Protein AF-A0A929K3A5-F1 (afdb_monomer)

Sequence (481 aa):
KEILLNWAEEENCKWVGNEELKEFVLESIEDEKILPTPLSIKDFAVASFDIEKEDELKEEIKEKSKETAKAFAEEIKNMTDDKILFLSFPFISDYFEVEFVRETYQELVKELKLEGALFDRVLNWFKDDKIDSSGNYIGFSHSSYSEALKYLLVEDGYTTRINREIFSKLLFKLSEKDAAAWEVAHAVAANFDTLPDDVRNKLLFKLSEKDAAAWEVAHAVAANFDTLPDDVRNLLFKLSEKDAAAWKVALAVAWNFDTLLDDVRNKLLFKLSEKGEVAWKVAHAVAANFDKHPEYVMNLLFELSEKDEAAWAVVLEVADNFDKLPDDVRNKLLFKLSEKDEAAWEVAQAVAWNFDKLPDDVRNKLLFKLAEKDEAAGKVAWVVAENFDTLPDDVRNKLLFKLSEKDAAAGTDTRAVAENFDTLPDDVRNLLDRLQKPLQQVIEDLSKSEKRGNKEDALYLISNAVESRNYFVKKLHLILW

Solvent-accessible surface area (backbone atoms only — not comparable to full-atom values): 25329 Å² total; per-residue (Å²): 104,69,72,44,51,56,40,22,61,75,54,58,21,50,30,69,80,34,68,70,50,36,49,53,55,55,58,53,50,70,44,71,72,36,36,64,41,78,63,30,34,41,53,36,23,63,73,41,20,82,44,84,49,65,72,60,48,54,51,46,48,57,52,32,24,46,48,58,16,47,52,46,23,54,55,50,71,73,48,57,71,60,55,47,50,56,57,45,46,42,64,47,37,47,80,46,38,49,67,61,48,47,54,54,49,57,54,46,34,61,76,73,63,42,81,90,68,46,63,71,63,53,51,64,69,31,50,90,66,57,25,37,61,80,76,63,29,40,30,61,56,46,72,50,56,60,59,8,48,63,60,43,22,32,52,98,90,37,72,30,67,52,28,69,70,40,48,49,48,50,46,60,56,41,47,72,39,76,94,35,22,39,46,42,28,44,40,46,47,78,37,47,92,53,45,56,68,74,55,49,53,53,48,43,58,59,32,58,75,34,68,77,9,24,41,39,38,27,36,40,42,29,72,43,37,86,82,48,58,71,77,62,49,46,45,51,62,59,37,43,71,38,75,85,20,25,52,34,33,40,50,21,47,47,76,22,50,93,63,34,57,66,72,59,48,50,54,49,44,56,63,40,48,75,37,57,95,26,21,40,48,36,33,41,42,42,46,79,43,41,90,81,48,58,69,76,58,52,47,44,51,63,60,38,45,73,35,79,80,17,25,46,42,41,40,50,34,43,48,77,31,47,90,71,44,55,67,72,58,46,52,51,49,48,58,57,39,41,72,37,72,90,22,16,38,55,38,36,49,36,46,54,78,40,48,90,76,41,56,67,74,59,46,53,52,50,49,60,53,27,38,73,38,70,72,8,15,33,50,40,27,43,44,46,44,81,36,50,89,78,41,56,68,74,56,48,53,52,48,52,58,55,28,69,78,34,80,63,8,28,52,43,40,42,49,38,49,53,78,41,43,92,81,46,56,71,73,64,52,55,46,50,73,77,34,46,66,45,42,52,51,46,36,52,54,26,55,69,42,89,51,67,67,40,35,52,51,23,53,51,54,50,50,42,52,52,54,52,49,54,51,52,57,52,52,53,58,67,73,76,109

Secondary structure (DSSP, 8-state):
-HHHHHHHHHTT-GGGGSHHHHHHHHHHTTSTTSS-SHHHHHHHHHHTTT---HHHHHHHHHHHHHHHHHHHHHHHHTS-HHHHHHHTTTTT-TT-BHHHHHHHHHHHHHHTT-TT--HHHHHHHHBTTTEE--SSB-EESSHHHHHHHHHHHEETTEE-HIIIIIIHHHHHHHTTSGGGHHHHHHHHHHTTTTS-HHHHHHHHHHHTT-GGGHHHHHHHHHHTGGGS-HHHHTHHHHHHHSHHHHHHHHHHHHHTTTTS-HHHHHHHHHHHHTSHHHHHHHHHHHHHTGGGS-HHHHTHHHHHHTSHHHHHHHHHHHHHTTTTS-HHHHHHHHHHHTTSHHHHHHHHHHHHHTGGGS-HHHHHHHHHHHTTSHHHHHHHHHHHHHTTTTS-HHHHHHHHHHHTT-TTTHHHHHHHHHHTGGGS-HHHHTHHHHHHHHHHHHHHHHHH-SSHHHHHHHHHHHHHHHHHHHHHHHHHHHH--

Foldseek 3Di:
DVLLVVLLVVLQAPLCVPPVSVVLVVVQVVPCLFLVDSVLSNVLSNVRRDPDDNVVSVVSRVVSSLVLLQVLLVVLVPDDLLLLLLLLVQLLPQPDFLVNSQVLSVVVCVVLVVPPRHSVVSCVVPDPPQWDPPDRTTHGPGVSPSVNVLVNQDDPNDGDPSQPRRNLVSLVSLLVPLVCLQSSLQSCLVCVSSHDLVSSLVSLVSSLVHLNNLLSSLLSCLQCVVVHDPVSVCSLVVQCVDPSNVLSNLVSCLVSVVVHDQVSSLVSLVSSCVPLVNVLSSLLSCLVCVVVHDPVSNCSLVVQCVDLSRVQSSLVSCLVSVVVDDLVSSLVSLVSSCVDLSNLQSSLVSCLSCVVVHDLVSSLVSLVSSLQHLSNLQSSLQSCQVCVVVHDLVSSLVSLVSSLVHPSNLQSSLLSCLVCVVVHDPVSNCSCVSSVVVLVVQLVVLCPDPDPVSVVSSVSSVVSVVVSVVVVVVVVVVVVD

Mean predicted aligned error: 9.42 Å

Nearest PDB structures (foldseek):
  5lqw-assembly1_R  TM=5.552E-01  e=2.238E+00  Saccharomyces cerevisiae
  8qdv-assembly2_G  TM=1.878E-01  e=3.270E-01  Homo sapiens
  5yo1-assembly1_A  TM=2.519E-01  e=3.768E+00  Escherichia coli K-12
  5a7d-assembly2_Q  TM=1.953E-01  e=3.620E+00  Drosophila melanogaster

Radius of gyration: 33.16 Å; Cα contacts (8 Å, |Δi|>4): 603; chains: 1; bounding box: 86×58×80 Å

pLDDT: mean 88.46, std 13.37, range [29.14, 98.75]

Structure (mmCIF, N/CA/C/O backbone):
data_AF-A0A929K3A5-F1
#
_entry.id   AF-A0A929K3A5-F1
#
loop_
_atom_site.group_PDB
_atom_site.id
_atom_site.type_symbol
_atom_site.label_atom_id
_atom_site.label_alt_id
_atom_site.label_comp_id
_atom_site.label_asym_id
_atom_site.label_entity_id
_atom_site.label_seq_id
_atom_site.pdbx_PDB_ins_code
_atom_site.Cartn_x
_atom_site.Cartn_y
_atom_site.Cartn_z
_atom_site.occupancy
_atom_site.B_iso_or_equiv
_atom_site.auth_seq_id
_atom_site.auth_comp_id
_atom_site.auth_asym_id
_atom_site.auth_atom_id
_atom_site.pdbx_PDB_model_num
ATOM 1 N N . LYS A 1 1 ? 4.902 -20.286 27.503 1.00 92.38 1 LYS A N 1
ATOM 2 C CA . LYS A 1 1 ? 5.054 -21.763 27.413 1.00 92.38 1 LYS A CA 1
ATOM 3 C C . LYS A 1 1 ? 4.979 -22.459 28.773 1.00 92.38 1 LYS A C 1
ATOM 5 O O . LYS A 1 1 ? 4.053 -23.227 28.966 1.00 92.38 1 LYS A O 1
ATOM 10 N N . GLU A 1 2 ? 5.868 -22.173 29.730 1.00 93.94 2 GLU A N 1
ATOM 11 C CA . GLU A 1 2 ? 5.869 -22.856 31.044 1.00 93.94 2 GLU A CA 1
ATOM 12 C C . GLU A 1 2 ? 4.547 -22.705 31.818 1.00 93.94 2 GLU A C 1
ATOM 14 O O . GLU A 1 2 ? 3.976 -23.695 32.257 1.00 93.94 2 GLU A O 1
ATOM 19 N N . ILE A 1 3 ? 3.999 -21.485 31.890 1.00 94.44 3 ILE A N 1
ATOM 20 C CA . ILE A 1 3 ? 2.696 -21.222 32.531 1.00 94.44 3 ILE A CA 1
ATOM 21 C C . ILE A 1 3 ? 1.575 -22.071 31.909 1.00 94.44 3 ILE A C 1
ATOM 23 O O . ILE A 1 3 ? 0.746 -22.606 32.636 1.00 94.44 3 ILE A O 1
ATOM 27 N N . LEU A 1 4 ? 1.561 -22.208 30.578 1.00 96.12 4 LEU A N 1
ATOM 28 C CA . LEU A 1 4 ? 0.560 -23.004 29.868 1.00 96.12 4 LEU A CA 1
ATOM 29 C C . LEU A 1 4 ? 0.673 -24.484 30.223 1.00 96.12 4 LEU A C 1
ATOM 31 O O . LEU A 1 4 ? -0.338 -25.099 30.538 1.00 96.12 4 LEU A O 1
ATOM 35 N N . LEU A 1 5 ? 1.883 -25.045 30.180 1.00 96.94 5 LEU A N 1
ATOM 36 C CA . LEU A 1 5 ? 2.090 -26.460 30.490 1.00 96.94 5 LEU A CA 1
ATOM 37 C C . LEU A 1 5 ? 1.697 -26.777 31.932 1.00 96.94 5 LEU A C 1
ATOM 39 O O . LEU A 1 5 ? 1.010 -27.765 32.152 1.00 96.94 5 LEU A O 1
ATOM 43 N N . ASN A 1 6 ? 2.036 -25.902 32.884 1.00 96.94 6 ASN A N 1
ATOM 44 C CA . ASN A 1 6 ? 1.647 -26.082 34.282 1.00 96.94 6 ASN A CA 1
ATOM 45 C C . ASN A 1 6 ? 0.119 -26.160 34.445 1.00 96.94 6 ASN A C 1
ATOM 47 O O . ASN A 1 6 ? -0.376 -27.077 35.094 1.00 96.94 6 ASN A O 1
ATOM 51 N N . TRP A 1 7 ? -0.631 -25.242 33.823 1.00 97.81 7 TRP A N 1
ATOM 52 C CA . TRP A 1 7 ? -2.097 -25.286 33.859 1.00 97.81 7 TRP A CA 1
ATOM 53 C C . TRP A 1 7 ? -2.666 -26.492 33.111 1.00 97.81 7 TRP A C 1
ATOM 55 O O . TRP A 1 7 ? -3.589 -27.134 33.596 1.00 97.81 7 TRP A O 1
ATOM 65 N N . ALA A 1 8 ? -2.115 -26.828 31.947 1.00 97.00 8 ALA A N 1
ATOM 66 C CA . ALA A 1 8 ? -2.599 -27.945 31.147 1.00 97.00 8 ALA A CA 1
ATOM 67 C C . ALA A 1 8 ? -2.380 -29.300 31.847 1.00 97.00 8 ALA A C 1
ATOM 69 O O . ALA A 1 8 ? -3.233 -30.183 31.764 1.00 97.00 8 ALA A O 1
ATOM 70 N N . GLU A 1 9 ? -1.269 -29.456 32.571 1.00 96.62 9 GLU A N 1
ATOM 71 C CA . GLU A 1 9 ? -1.002 -30.620 33.421 1.00 96.62 9 GLU A CA 1
ATOM 72 C C . GLU A 1 9 ? -1.933 -30.663 34.641 1.00 96.62 9 GLU A C 1
ATOM 74 O O . GLU A 1 9 ? -2.477 -31.724 34.949 1.00 96.62 9 GLU A O 1
ATOM 79 N N . GLU A 1 10 ? -2.169 -29.525 35.306 1.00 97.19 10 GLU A N 1
ATOM 80 C CA . GLU A 1 10 ? -3.095 -29.422 36.445 1.00 97.19 10 GLU A CA 1
ATOM 81 C C . GLU A 1 10 ? -4.535 -29.799 36.050 1.00 97.19 10 GLU A C 1
ATOM 83 O O . GLU A 1 10 ? -5.189 -30.581 36.745 1.00 97.19 10 GLU A O 1
ATOM 88 N N . GLU A 1 11 ? -4.995 -29.323 34.891 1.00 97.31 11 GLU A N 1
ATOM 89 C CA . GLU A 1 11 ? -6.334 -29.591 34.348 1.00 97.31 11 GLU A CA 1
ATOM 90 C C . GLU A 1 11 ? -6.437 -30.943 33.609 1.00 97.31 11 GLU A C 1
ATOM 92 O O . GLU A 1 11 ? -7.509 -31.320 33.142 1.00 97.31 11 GLU A O 1
ATOM 97 N N . ASN A 1 12 ? -5.348 -31.721 33.533 1.00 97.06 12 ASN A N 1
ATOM 98 C CA . ASN A 1 12 ? -5.272 -33.006 32.820 1.00 97.06 12 ASN A CA 1
ATOM 99 C C . ASN A 1 12 ? -5.711 -32.918 31.346 1.00 97.06 12 ASN A C 1
ATOM 101 O O . ASN A 1 12 ? -6.430 -33.786 30.841 1.00 97.06 12 ASN A O 1
ATOM 105 N N . CYS A 1 13 ? -5.256 -31.876 30.654 1.00 97.81 13 CYS A N 1
ATOM 106 C CA . CYS A 1 13 ? -5.544 -31.649 29.246 1.00 97.81 13 CYS A CA 1
ATOM 107 C C . CYS A 1 13 ? -5.082 -32.822 28.375 1.00 97.81 13 CYS A C 1
ATOM 109 O O . CYS A 1 13 ? -3.892 -33.140 28.308 1.00 97.81 13 CYS A O 1
ATOM 111 N N . LYS A 1 14 ? -6.011 -33.445 27.647 1.00 97.31 14 LYS A N 1
ATOM 112 C CA . LYS A 1 14 ? -5.714 -34.628 26.825 1.00 97.31 14 LYS A CA 1
ATOM 113 C C . LYS A 1 14 ? -4.708 -34.363 25.711 1.00 97.31 14 LYS A C 1
ATOM 115 O O . LYS A 1 14 ? -3.882 -35.229 25.418 1.00 97.31 14 LYS A O 1
ATOM 120 N N . TRP A 1 15 ? -4.744 -33.171 25.120 1.00 97.56 15 TRP A N 1
ATOM 121 C CA . TRP A 1 15 ? -3.823 -32.771 24.060 1.00 97.56 15 TRP A CA 1
ATOM 122 C C . TRP A 1 15 ? -2.359 -32.723 24.521 1.00 97.56 15 TRP A C 1
ATOM 124 O O . TRP A 1 15 ? -1.472 -32.889 23.694 1.00 97.56 15 TRP A O 1
ATOM 134 N N . VAL A 1 16 ? -2.078 -32.602 25.827 1.00 96.81 16 VAL A N 1
ATOM 135 C CA . VAL A 1 16 ? -0.704 -32.643 26.370 1.00 96.81 16 VAL A CA 1
ATOM 136 C C . VAL A 1 16 ? -0.049 -34.011 26.157 1.00 96.81 16 VAL A C 1
ATOM 138 O O . VAL A 1 16 ? 1.170 -34.094 26.014 1.00 96.81 16 VAL A O 1
ATOM 141 N N . GLY A 1 17 ? -0.842 -35.088 26.125 1.00 94.94 17 GLY A N 1
ATOM 142 C CA . GLY A 1 17 ? -0.359 -36.448 25.874 1.00 94.94 17 GLY A CA 1
ATOM 143 C C . GLY A 1 17 ? -0.124 -36.771 24.394 1.00 94.94 17 GLY A C 1
ATOM 144 O O . GLY A 1 17 ? 0.397 -37.842 24.087 1.00 94.94 17 GLY A O 1
ATOM 145 N N . ASN A 1 18 ? -0.514 -35.873 23.485 1.00 97.50 18 ASN A N 1
ATOM 146 C CA . ASN A 1 18 ? -0.291 -35.992 22.051 1.00 97.50 18 ASN A CA 1
ATOM 147 C C . ASN A 1 18 ? 0.789 -34.984 21.631 1.00 97.50 18 ASN A C 1
ATOM 149 O O . ASN A 1 18 ? 0.550 -33.781 21.662 1.00 97.50 18 ASN A O 1
ATOM 153 N N . GLU A 1 19 ? 1.966 -35.475 21.236 1.00 97.00 19 GLU A N 1
ATOM 154 C CA . GLU A 1 19 ? 3.109 -34.616 20.891 1.00 97.00 19 GLU A CA 1
ATOM 155 C C . GLU A 1 19 ? 2.789 -33.618 19.766 1.00 97.00 19 GLU A C 1
ATOM 157 O O . GLU A 1 19 ? 3.159 -32.455 19.884 1.00 97.00 19 GLU A O 1
ATOM 162 N N . GLU A 1 20 ? 2.031 -34.020 18.737 1.00 97.56 20 GLU A N 1
ATOM 163 C CA . GLU A 1 20 ? 1.679 -33.134 17.614 1.00 97.56 20 GLU A CA 1
ATOM 164 C C . GLU A 1 20 ? 0.777 -31.977 18.072 1.00 97.56 20 GLU A C 1
ATOM 166 O O . GLU A 1 20 ? 1.039 -30.814 17.772 1.00 97.56 20 GLU A O 1
ATOM 171 N N . LEU A 1 21 ? -0.262 -32.273 18.861 1.00 97.69 21 LEU A N 1
ATOM 172 C CA . LEU A 1 21 ? -1.174 -31.240 19.368 1.00 97.69 21 LEU A CA 1
ATOM 173 C C . LEU A 1 21 ? -0.486 -30.330 20.387 1.00 97.69 21 LEU A C 1
ATOM 175 O O . LEU A 1 21 ? -0.721 -29.124 20.411 1.00 97.69 21 LEU A O 1
ATOM 179 N N . LYS A 1 22 ? 0.374 -30.897 21.233 1.00 97.56 22 LYS A N 1
ATOM 180 C CA . LYS A 1 22 ? 1.156 -30.135 22.201 1.00 97.56 22 LYS A CA 1
ATOM 181 C C . LYS A 1 22 ? 2.110 -29.165 21.509 1.00 97.56 22 LYS A C 1
ATOM 183 O O . LYS A 1 22 ? 2.186 -28.010 21.927 1.00 97.56 22 LYS A O 1
ATOM 188 N N . GLU A 1 23 ? 2.823 -29.615 20.479 1.00 97.62 23 GLU A N 1
ATOM 189 C CA . GLU A 1 23 ? 3.708 -28.763 19.682 1.00 97.62 23 GLU A CA 1
ATOM 190 C C . GLU A 1 23 ? 2.910 -27.645 19.003 1.00 97.62 23 GLU A C 1
ATOM 192 O O . GLU A 1 23 ? 3.230 -26.475 19.212 1.00 97.62 23 GLU A O 1
ATOM 197 N N . PHE A 1 24 ? 1.786 -27.976 18.357 1.00 97.31 24 PHE A N 1
ATOM 198 C CA . PHE A 1 24 ? 0.873 -27.003 17.749 1.00 97.31 24 PHE A CA 1
ATOM 199 C C . PHE A 1 24 ? 0.442 -25.883 18.717 1.00 97.31 24 PHE A C 1
ATOM 201 O O . PHE A 1 24 ? 0.526 -24.695 18.388 1.00 97.31 24 PHE A O 1
ATOM 208 N N . VAL A 1 25 ? -0.004 -26.229 19.932 1.00 96.50 25 VAL A N 1
ATOM 209 C CA . VAL A 1 25 ? -0.421 -25.225 20.929 1.00 96.50 25 VAL A CA 1
ATOM 210 C C . VAL A 1 25 ? 0.779 -24.386 21.387 1.00 96.50 25 VAL A C 1
ATOM 212 O O . VAL A 1 25 ? 0.659 -23.169 21.539 1.00 96.50 25 VAL A O 1
ATOM 215 N N . LEU A 1 26 ? 1.942 -25.008 21.612 1.00 96.62 26 LEU A N 1
ATOM 216 C CA . LEU A 1 26 ? 3.143 -24.307 22.073 1.00 96.62 26 LEU A CA 1
ATOM 217 C C . LEU A 1 26 ? 3.713 -23.348 21.025 1.00 96.62 26 LEU A C 1
ATOM 219 O O . LEU A 1 26 ? 4.217 -22.295 21.414 1.00 96.62 26 LEU A O 1
ATOM 223 N N . GLU A 1 27 ? 3.652 -23.703 19.745 1.00 96.19 27 GLU A N 1
ATOM 224 C CA . GLU A 1 27 ? 4.004 -22.819 18.630 1.00 96.19 27 GLU A CA 1
ATOM 225 C C . GLU A 1 27 ? 3.002 -21.669 18.505 1.00 96.19 27 GLU A C 1
ATOM 227 O O . GLU A 1 27 ? 3.398 -20.516 18.357 1.00 96.19 27 GLU A O 1
ATOM 232 N N . SER A 1 28 ? 1.705 -21.953 18.661 1.00 92.88 28 SER A N 1
ATOM 233 C CA . SER A 1 28 ? 0.653 -20.933 18.562 1.00 92.88 28 SER A CA 1
ATOM 234 C C . SER A 1 28 ? 0.839 -19.787 19.563 1.00 92.88 28 SER A C 1
ATOM 236 O O . SER A 1 28 ? 0.584 -18.636 19.225 1.00 92.88 28 SER A O 1
ATOM 238 N N . ILE A 1 29 ? 1.308 -20.079 20.782 1.00 92.38 29 ILE A N 1
ATOM 239 C CA . ILE A 1 29 ? 1.534 -19.070 21.834 1.00 92.38 29 ILE A CA 1
ATOM 240 C C . ILE A 1 29 ? 2.899 -18.366 21.747 1.00 92.38 29 ILE A C 1
ATOM 242 O O . ILE A 1 29 ? 3.283 -17.665 22.684 1.00 92.38 29 ILE A O 1
ATOM 246 N N . GLU A 1 30 ? 3.684 -18.598 20.689 1.00 91.25 30 GLU A N 1
ATOM 247 C CA . GLU A 1 30 ? 4.859 -17.761 20.402 1.00 91.25 30 GLU A CA 1
ATOM 248 C C . GLU A 1 30 ? 4.454 -16.368 19.912 1.00 91.25 30 GLU A C 1
ATOM 250 O O . GLU A 1 30 ? 5.189 -15.407 20.133 1.00 91.25 30 GLU A O 1
ATOM 255 N N . ASP A 1 31 ? 3.278 -16.249 19.292 1.00 88.69 31 ASP A N 1
ATOM 256 C CA . ASP A 1 31 ? 2.652 -14.960 19.020 1.00 88.69 31 ASP A CA 1
ATOM 257 C C . ASP A 1 31 ? 2.070 -14.393 20.323 1.00 88.69 31 ASP A C 1
ATOM 259 O O . ASP A 1 31 ? 1.153 -14.963 20.913 1.00 88.69 31 ASP A O 1
ATOM 263 N N . GLU A 1 32 ? 2.574 -13.237 20.760 1.00 85.06 32 GLU A N 1
ATOM 264 C CA . GLU A 1 32 ? 2.143 -12.555 21.989 1.00 85.06 32 GLU A CA 1
ATOM 265 C C . GLU A 1 32 ? 0.658 -12.145 21.983 1.00 85.06 32 GLU A C 1
ATOM 267 O O . GLU A 1 32 ? 0.099 -11.811 23.029 1.00 85.06 32 GLU A O 1
ATOM 272 N N . LYS A 1 33 ? -0.009 -12.169 20.822 1.00 86.06 33 LYS A N 1
ATOM 273 C CA . LYS A 1 33 ? -1.458 -11.934 20.707 1.00 86.06 33 LYS A CA 1
ATOM 274 C C . LYS A 1 33 ? -2.293 -13.164 21.051 1.00 86.06 33 LYS A C 1
ATOM 276 O O . LYS A 1 33 ? -3.501 -13.045 21.267 1.00 86.06 33 LYS A O 1
ATOM 281 N N . ILE A 1 34 ? -1.677 -14.342 21.081 1.00 89.06 34 ILE A N 1
ATOM 282 C CA . ILE A 1 34 ? -2.345 -15.610 21.341 1.00 89.06 34 ILE A CA 1
ATOM 283 C C . ILE A 1 34 ? -2.227 -15.952 22.825 1.00 89.06 34 ILE A C 1
ATOM 285 O O . ILE A 1 34 ? -1.136 -16.103 23.364 1.00 89.06 34 ILE A O 1
ATOM 289 N N . LEU A 1 35 ? -3.382 -16.087 23.483 1.00 89.50 35 LEU A N 1
ATOM 290 C CA . LEU A 1 35 ? -3.507 -16.267 24.933 1.00 89.50 35 LEU A CA 1
ATOM 291 C C . LEU A 1 35 ? -2.641 -15.244 25.699 1.00 89.50 35 LEU A C 1
ATOM 293 O O . LEU A 1 35 ? -1.761 -15.623 26.476 1.00 89.50 35 LEU A O 1
ATOM 297 N N . PRO A 1 36 ? -2.889 -13.938 25.485 1.00 88.75 36 PRO A N 1
ATOM 298 C CA . PRO A 1 36 ? -1.948 -12.871 25.830 1.00 88.75 36 PRO A CA 1
ATOM 299 C C . PRO A 1 36 ? -1.697 -12.716 27.336 1.00 88.75 36 PRO A C 1
ATOM 301 O O . PRO A 1 36 ? -0.745 -12.062 27.752 1.00 88.75 36 PRO A O 1
ATOM 304 N N . THR A 1 37 ? -2.555 -13.288 28.183 1.00 89.38 37 THR A N 1
ATOM 305 C CA . THR A 1 37 ? -2.453 -13.168 29.639 1.00 89.38 37 THR A CA 1
ATOM 306 C C . THR A 1 37 ? -2.389 -14.531 30.324 1.00 89.38 37 THR A C 1
ATOM 308 O O . THR A 1 37 ? -3.010 -15.490 29.854 1.00 89.38 37 THR A O 1
ATOM 311 N N . PRO A 1 38 ? -1.745 -14.626 31.505 1.00 90.00 38 PRO A N 1
ATOM 312 C CA . PRO A 1 38 ? -1.788 -15.835 32.328 1.00 90.00 38 PRO A CA 1
ATOM 313 C C . PRO A 1 38 ? -3.210 -16.325 32.625 1.00 90.00 38 PRO A C 1
ATOM 315 O O . PRO A 1 38 ? -3.423 -17.528 32.752 1.00 90.00 38 PRO A O 1
ATOM 318 N N . LEU A 1 39 ? -4.180 -15.407 32.714 1.00 89.69 39 LEU A N 1
ATOM 319 C CA . LEU A 1 39 ? -5.586 -15.755 32.892 1.00 89.69 39 LEU A CA 1
ATOM 320 C C . LEU A 1 39 ? -6.163 -16.406 31.631 1.00 89.69 39 LEU A C 1
ATOM 322 O O . LEU A 1 39 ? -6.697 -17.500 31.730 1.00 89.69 39 LEU A O 1
ATOM 326 N N . SER A 1 40 ? -5.965 -15.817 30.446 1.00 92.62 40 SER A N 1
ATOM 327 C CA . SER A 1 40 ? -6.417 -16.444 29.193 1.00 92.62 40 SER A CA 1
ATOM 328 C C . SER A 1 40 ? -5.760 -17.803 28.931 1.00 92.62 40 SER A C 1
ATOM 330 O O . SER A 1 40 ? -6.410 -18.705 28.416 1.00 92.62 40 SER A O 1
ATOM 332 N N . ILE A 1 41 ? -4.498 -17.982 29.342 1.00 94.25 41 ILE A N 1
ATOM 333 C CA . ILE A 1 41 ? -3.796 -19.273 29.292 1.00 94.25 41 ILE A CA 1
ATOM 334 C C . ILE A 1 41 ? -4.483 -20.302 30.194 1.00 94.25 41 ILE A C 1
ATOM 336 O O . ILE A 1 41 ? -4.699 -21.440 29.781 1.00 94.25 41 ILE A O 1
ATOM 340 N N . LYS A 1 42 ? -4.831 -19.903 31.421 1.00 95.31 42 LYS A N 1
ATOM 341 C CA . LYS A 1 42 ? -5.569 -20.756 32.350 1.00 95.31 42 LYS A CA 1
ATOM 342 C C . LYS A 1 42 ? -6.946 -21.117 31.795 1.00 95.31 42 LYS A C 1
ATOM 344 O O . LYS A 1 42 ? -7.303 -22.289 31.780 1.00 95.31 42 LYS A O 1
ATOM 349 N N . ASP A 1 43 ? -7.704 -20.125 31.338 1.00 95.38 43 ASP A N 1
ATOM 350 C CA . ASP A 1 43 ? -9.063 -20.327 30.834 1.00 95.38 43 ASP A CA 1
ATOM 351 C C . ASP A 1 43 ? -9.066 -21.223 29.590 1.00 95.38 43 ASP A C 1
ATOM 353 O O . ASP A 1 43 ? -9.950 -22.064 29.441 1.00 95.38 43 ASP A O 1
ATOM 357 N N . PHE A 1 44 ? -8.036 -21.117 28.746 1.00 97.38 44 PHE A N 1
ATOM 358 C CA . PHE A 1 44 ? -7.794 -22.056 27.656 1.00 97.38 44 PHE A CA 1
ATOM 359 C C . PHE A 1 44 ? -7.505 -23.476 28.145 1.00 97.38 44 PHE A C 1
ATOM 361 O O . PHE A 1 44 ? -8.110 -24.413 27.631 1.00 97.38 44 PHE A O 1
ATOM 368 N N . ALA A 1 45 ? -6.626 -23.669 29.131 1.00 97.19 45 ALA A N 1
ATOM 369 C CA . ALA A 1 45 ? -6.357 -25.005 29.673 1.00 97.19 45 ALA A CA 1
ATOM 370 C C . ALA A 1 45 ? -7.637 -25.650 30.237 1.00 97.19 45 ALA A C 1
ATOM 372 O O . ALA A 1 45 ? -7.944 -26.797 29.928 1.00 97.19 45 ALA A O 1
ATOM 373 N N . VAL A 1 46 ? -8.443 -24.881 30.974 1.00 97.00 46 VAL A N 1
ATOM 374 C CA . VAL A 1 46 ? -9.732 -25.348 31.506 1.00 97.00 46 VAL A CA 1
ATOM 375 C C . VAL A 1 46 ? -10.710 -25.699 30.382 1.00 97.00 46 VAL A C 1
ATOM 377 O O . VAL A 1 46 ? -11.371 -26.731 30.446 1.00 97.00 46 VAL A O 1
ATOM 380 N N . ALA A 1 47 ? -10.822 -24.858 29.351 1.00 96.94 47 ALA A N 1
ATOM 381 C CA . ALA A 1 47 ? -11.779 -25.068 28.267 1.00 96.94 47 ALA A CA 1
ATOM 382 C C . ALA A 1 47 ? -11.357 -26.167 27.278 1.00 96.94 47 ALA A C 1
ATOM 384 O O . ALA A 1 47 ? -12.210 -26.794 26.660 1.00 96.94 47 ALA A O 1
ATOM 385 N N . SER A 1 48 ? -10.055 -26.436 27.163 1.00 97.62 48 SER A N 1
ATOM 386 C CA . SER A 1 48 ? -9.497 -27.417 26.226 1.00 97.62 48 SER A CA 1
ATOM 387 C C . SER A 1 48 ? -9.210 -28.789 26.839 1.00 97.62 48 SER A C 1
ATOM 389 O O . SER A 1 48 ? -8.605 -29.636 26.176 1.00 97.62 48 SER A O 1
ATOM 391 N N . PHE A 1 49 ? -9.628 -29.033 28.087 1.00 97.56 49 PHE A N 1
ATOM 392 C CA . PHE A 1 49 ? -9.193 -30.202 28.856 1.00 97.56 49 PHE A CA 1
ATOM 393 C C . PHE A 1 49 ? -9.496 -31.546 28.169 1.00 97.56 49 PHE A C 1
ATOM 395 O O . PHE A 1 49 ? -8.701 -32.481 28.267 1.00 97.56 49 PHE A O 1
ATOM 402 N N . ASP A 1 50 ? -10.613 -31.658 27.447 1.00 97.62 50 ASP A N 1
ATOM 403 C CA . ASP A 1 50 ? -11.054 -32.884 26.780 1.00 97.62 50 ASP A CA 1
ATOM 404 C C . ASP A 1 50 ? -10.872 -32.889 25.255 1.00 97.62 50 ASP A C 1
ATOM 406 O O . ASP A 1 50 ? -11.191 -33.909 24.629 1.00 97.62 50 ASP A O 1
ATOM 410 N N . ILE A 1 51 ? -10.317 -31.813 24.685 1.00 98.06 51 ILE A N 1
ATOM 411 C CA . ILE A 1 51 ? -10.112 -31.646 23.243 1.00 98.06 51 ILE A CA 1
ATOM 412 C C . ILE A 1 51 ? -8.960 -32.537 22.754 1.00 98.06 51 ILE A C 1
ATOM 414 O O . ILE A 1 51 ? -7.859 -32.541 23.305 1.00 98.06 51 ILE A O 1
ATOM 418 N N . GLU A 1 52 ? -9.211 -33.275 21.669 1.00 97.38 52 GLU A N 1
ATOM 419 C CA . GLU A 1 52 ? -8.256 -34.205 21.037 1.00 97.38 52 GLU A CA 1
ATOM 420 C C . GLU A 1 52 ? -8.025 -33.907 19.544 1.00 97.38 52 GLU A C 1
ATOM 422 O O . GLU A 1 52 ? -7.382 -34.692 18.847 1.00 97.38 52 GLU A O 1
ATOM 427 N N . LYS A 1 53 ? -8.565 -32.798 19.022 1.00 97.81 53 LYS A N 1
ATOM 428 C CA . LYS A 1 53 ? -8.438 -32.418 17.609 1.00 97.81 53 LYS A CA 1
ATOM 429 C C . LYS A 1 53 ? -7.841 -31.030 17.457 1.00 97.81 53 LYS A C 1
ATOM 431 O O . LYS A 1 53 ? -8.230 -30.105 18.163 1.00 97.81 53 LYS A O 1
ATOM 436 N N . GLU A 1 54 ? -6.961 -30.885 16.473 1.00 97.44 54 GLU A N 1
ATOM 437 C CA . GLU A 1 54 ? -6.274 -29.626 16.174 1.00 97.44 54 GLU A CA 1
ATOM 438 C C . GLU A 1 54 ? -7.249 -28.492 15.828 1.00 97.44 54 GLU A C 1
ATOM 440 O O . GLU A 1 54 ? -7.153 -27.416 16.406 1.00 97.44 54 GLU A O 1
ATOM 445 N N . ASP A 1 55 ? -8.238 -28.737 14.959 1.00 97.00 55 ASP A N 1
ATOM 446 C CA . ASP A 1 55 ? -9.218 -27.712 14.561 1.00 97.00 55 ASP A CA 1
ATOM 447 C C . ASP A 1 55 ? -10.033 -27.173 15.751 1.00 97.00 55 ASP A C 1
ATOM 449 O O . ASP A 1 55 ? -10.338 -25.982 15.814 1.00 97.00 55 ASP A O 1
ATOM 453 N N . GLU A 1 56 ? -10.363 -28.040 16.712 1.00 97.56 56 GLU A N 1
ATOM 454 C CA . GLU A 1 56 ? -11.087 -27.659 17.930 1.00 97.56 56 GLU A CA 1
ATOM 455 C C . GLU A 1 56 ? -10.177 -26.839 18.863 1.00 97.56 56 GLU A C 1
ATOM 457 O O . GLU A 1 56 ? -10.594 -25.787 19.346 1.00 97.56 56 GLU A O 1
ATOM 462 N N . LEU A 1 57 ? -8.906 -27.237 19.035 1.00 97.19 57 LEU A N 1
ATOM 463 C CA . LEU A 1 57 ? -7.919 -26.443 19.782 1.00 97.19 57 LEU A CA 1
ATOM 464 C C . LEU A 1 57 ? -7.695 -25.076 19.144 1.00 97.19 57 LEU A C 1
ATOM 466 O O . LEU A 1 57 ? -7.606 -24.076 19.847 1.00 97.19 57 LEU A O 1
ATOM 470 N N . LYS A 1 58 ? -7.609 -25.019 17.816 1.00 96.62 58 LYS A N 1
ATOM 471 C CA . LYS A 1 58 ? -7.388 -23.781 17.072 1.00 96.62 58 LYS A CA 1
ATOM 472 C C . LYS A 1 58 ? -8.508 -22.771 17.300 1.00 96.62 58 LYS A C 1
ATOM 474 O O . LYS A 1 58 ? -8.230 -21.587 17.504 1.00 96.62 58 LYS A O 1
ATOM 479 N N . GLU A 1 59 ? -9.763 -23.216 17.266 1.00 96.19 59 GLU A N 1
ATOM 480 C CA . GLU A 1 59 ? -10.895 -22.337 17.567 1.00 96.19 59 GLU A CA 1
ATOM 481 C C . GLU A 1 59 ? -10.925 -21.937 19.048 1.00 96.19 59 GLU A C 1
ATOM 483 O O . GLU A 1 59 ? -11.121 -20.755 19.332 1.00 96.19 59 GLU A O 1
ATOM 488 N N . GLU A 1 60 ? -10.613 -22.848 19.975 1.00 96.75 60 GLU A N 1
ATOM 489 C CA . GLU A 1 60 ? -10.568 -22.540 21.412 1.00 96.75 60 GLU A CA 1
ATOM 490 C C . GLU A 1 60 ? -9.458 -21.527 21.751 1.00 96.75 60 GLU A C 1
ATOM 492 O O . GLU A 1 60 ? -9.700 -20.523 22.422 1.00 96.75 60 GLU A O 1
ATOM 497 N N . ILE A 1 61 ? -8.250 -21.709 21.202 1.00 95.31 61 ILE A N 1
ATOM 498 C CA . ILE A 1 61 ? -7.138 -20.750 21.306 1.00 95.31 61 ILE A CA 1
ATOM 499 C C . ILE A 1 61 ? -7.605 -19.369 20.843 1.00 95.31 61 ILE A C 1
ATOM 501 O O . ILE A 1 61 ? -7.403 -18.363 21.527 1.00 95.31 61 ILE A O 1
ATOM 505 N N . LYS A 1 62 ? -8.247 -19.302 19.676 1.00 92.94 62 LYS A N 1
ATOM 506 C CA . LYS A 1 62 ? -8.727 -18.052 19.080 1.00 92.94 62 LYS A CA 1
ATOM 507 C C . LYS A 1 62 ? -9.848 -17.411 19.896 1.00 92.94 62 LYS A C 1
ATOM 509 O O . LYS A 1 62 ? -9.920 -16.181 19.948 1.00 92.94 62 LYS A O 1
ATOM 514 N N . GLU A 1 63 ? -10.730 -18.198 20.504 1.00 93.81 63 GLU A N 1
ATOM 515 C CA . GLU A 1 63 ? -11.785 -17.706 21.389 1.00 93.81 63 GLU A CA 1
ATOM 516 C C . GLU A 1 63 ? -11.192 -17.107 22.666 1.00 93.81 63 GLU A C 1
ATOM 518 O O . GLU A 1 63 ? -11.430 -15.931 22.959 1.00 93.81 63 GLU A O 1
ATOM 523 N N . LYS A 1 64 ? -10.332 -17.854 23.361 1.00 94.00 64 LYS A N 1
ATOM 524 C CA . LYS A 1 64 ? -9.723 -17.431 24.631 1.00 94.00 64 LYS A CA 1
ATOM 525 C C . LYS A 1 64 ? -8.719 -16.299 24.479 1.00 94.00 64 LYS A C 1
ATOM 527 O O . LYS A 1 64 ? -8.641 -15.422 25.339 1.00 94.00 64 LYS A O 1
ATOM 532 N N . SER A 1 65 ? -8.052 -16.204 23.330 1.00 90.75 65 SER A N 1
ATOM 533 C CA . SER A 1 65 ? -7.209 -15.043 23.003 1.00 90.75 65 SER A CA 1
ATOM 534 C C . SER A 1 65 ? -8.024 -13.745 22.930 1.00 90.75 65 SER A C 1
ATOM 536 O O . SER A 1 65 ? -7.558 -12.682 23.335 1.00 90.75 65 SER A O 1
ATOM 538 N N . LYS A 1 66 ? -9.284 -13.819 22.478 1.00 90.25 66 LYS A N 1
ATOM 539 C CA . LYS A 1 66 ? -10.175 -12.654 22.352 1.00 90.25 66 LYS A CA 1
ATOM 540 C C . LYS A 1 66 ? -10.806 -12.214 23.671 1.00 90.25 66 LYS A C 1
ATOM 542 O O . LYS A 1 66 ? -11.219 -11.056 23.758 1.00 90.25 66 LYS A O 1
ATOM 547 N N . GLU A 1 67 ? -10.934 -13.103 24.656 1.00 90.50 67 GLU A N 1
ATOM 548 C CA . GLU A 1 67 ? -11.599 -12.807 25.933 1.00 90.50 67 GLU A CA 1
ATOM 549 C C . GLU A 1 67 ? -10.884 -11.706 26.720 1.00 90.50 67 GLU A C 1
ATOM 551 O O . GLU A 1 67 ? -11.555 -10.837 27.270 1.00 90.50 67 GLU A O 1
ATOM 556 N N . THR A 1 68 ? -9.547 -11.654 26.676 1.00 89.38 68 THR A N 1
ATOM 557 C CA . THR A 1 68 ? -8.771 -10.569 27.308 1.00 89.38 68 THR A CA 1
ATOM 558 C C . THR A 1 68 ? -9.180 -9.199 26.760 1.00 89.38 68 THR A C 1
ATOM 560 O O . THR A 1 68 ? -9.528 -8.296 27.520 1.00 89.38 68 THR A O 1
ATOM 563 N N . ALA A 1 69 ? -9.206 -9.040 25.434 1.00 92.25 69 ALA A N 1
ATOM 564 C CA . ALA A 1 69 ? -9.595 -7.781 24.803 1.00 92.25 69 ALA A CA 1
ATOM 565 C C . ALA A 1 69 ? -11.069 -7.418 25.077 1.00 92.25 69 ALA A C 1
ATOM 567 O O . ALA A 1 69 ? -11.392 -6.239 25.231 1.00 92.25 69 ALA A O 1
ATOM 568 N N . LYS A 1 70 ? -11.968 -8.410 25.194 1.00 93.19 70 LYS A N 1
ATOM 569 C CA . LYS A 1 70 ? -13.358 -8.180 25.636 1.00 93.19 70 LYS A CA 1
ATOM 570 C C . LYS A 1 70 ? -13.412 -7.693 27.085 1.00 93.19 70 LYS A C 1
ATOM 572 O O . LYS A 1 70 ? -14.108 -6.724 27.364 1.00 93.19 70 LYS A O 1
ATOM 577 N N . ALA A 1 71 ? -12.666 -8.322 27.993 1.00 92.50 71 ALA A N 1
ATOM 578 C CA . ALA A 1 71 ? -12.618 -7.931 29.399 1.00 92.50 71 ALA A CA 1
ATOM 579 C C . ALA A 1 71 ? -12.081 -6.502 29.574 1.00 92.50 71 ALA A C 1
ATOM 581 O O . ALA A 1 71 ? -12.653 -5.717 30.327 1.00 92.50 71 ALA A O 1
ATOM 582 N N . PHE A 1 72 ? -11.042 -6.127 28.822 1.00 93.75 72 PHE A N 1
ATOM 583 C CA . PHE A 1 72 ? -10.529 -4.755 28.810 1.00 93.75 72 PHE A CA 1
ATOM 584 C C . PHE A 1 72 ? -11.528 -3.764 28.213 1.00 93.75 72 PHE A C 1
ATOM 586 O O . PHE A 1 72 ? -11.670 -2.656 28.728 1.00 93.75 72 PHE A O 1
ATOM 593 N N . ALA A 1 73 ? -12.272 -4.152 27.175 1.00 96.38 73 ALA A N 1
ATOM 594 C CA . ALA A 1 73 ? -13.353 -3.320 26.661 1.00 96.38 73 ALA A CA 1
ATOM 595 C C . ALA A 1 73 ? -14.438 -3.087 27.725 1.00 96.38 73 ALA A C 1
ATOM 597 O O . ALA A 1 73 ? -14.858 -1.949 27.912 1.00 96.38 73 ALA A O 1
ATOM 598 N N . GLU A 1 74 ? -14.848 -4.122 28.464 1.00 95.69 74 GLU A N 1
ATOM 599 C CA . GLU A 1 74 ? -15.799 -3.988 29.577 1.00 95.69 74 GLU A CA 1
ATOM 600 C C . GLU A 1 74 ? -15.258 -3.103 30.704 1.00 95.69 74 GLU A C 1
ATOM 602 O O . GLU A 1 74 ? -15.984 -2.265 31.244 1.00 95.69 74 GLU A O 1
ATOM 607 N N . GLU A 1 75 ? -13.974 -3.219 31.041 1.00 95.88 75 GLU A N 1
ATOM 608 C CA . GLU A 1 75 ? -13.339 -2.316 32.001 1.00 95.88 75 GLU A CA 1
ATOM 609 C C . GLU A 1 75 ? -13.426 -0.856 31.529 1.00 95.88 75 GLU A C 1
ATOM 611 O O . GLU A 1 75 ? -13.860 0.013 32.287 1.00 95.88 75 GLU A O 1
ATOM 616 N N . ILE A 1 76 ? -13.074 -0.587 30.266 1.00 96.81 76 ILE A N 1
ATOM 617 C CA . ILE A 1 76 ? -13.108 0.757 29.673 1.00 96.81 76 ILE A CA 1
ATOM 618 C C . ILE A 1 76 ? -14.541 1.295 29.585 1.00 96.81 76 ILE A C 1
ATOM 620 O O . ILE A 1 76 ? -14.764 2.464 29.899 1.00 96.81 76 ILE A O 1
ATOM 624 N N . LYS A 1 77 ? -15.531 0.465 29.231 1.00 96.94 77 LYS A N 1
ATOM 625 C CA . LYS A 1 77 ? -16.956 0.852 29.199 1.00 96.94 77 LYS A CA 1
ATOM 626 C C . LYS A 1 77 ? -17.455 1.370 30.548 1.00 96.94 77 LYS A C 1
ATOM 628 O O . LYS A 1 77 ? -18.327 2.235 30.579 1.00 96.94 77 LYS A O 1
ATOM 633 N N . ASN A 1 78 ? -16.895 0.861 31.644 1.00 97.00 78 ASN A N 1
ATOM 634 C CA . ASN A 1 78 ? -17.249 1.257 33.005 1.00 97.00 78 ASN A CA 1
ATOM 635 C C . ASN A 1 78 ? -16.481 2.495 33.510 1.00 97.00 78 ASN A C 1
ATOM 637 O O . ASN A 1 78 ? -16.684 2.928 34.648 1.00 97.00 78 ASN A O 1
ATOM 641 N N . MET A 1 79 ? -15.601 3.083 32.693 1.00 97.00 79 MET A N 1
ATOM 642 C CA . MET A 1 79 ? -14.896 4.318 33.032 1.00 97.00 79 MET A CA 1
ATOM 643 C C . MET A 1 79 ? -15.757 5.561 32.780 1.00 97.00 79 MET A C 1
ATOM 645 O O . MET A 1 79 ? -16.774 5.537 32.093 1.00 97.00 79 MET A O 1
ATOM 649 N N . THR A 1 80 ? -15.329 6.686 33.348 1.00 97.31 80 THR A N 1
ATOM 650 C CA . THR A 1 80 ? -15.919 7.997 33.068 1.00 97.31 80 THR A CA 1
ATOM 651 C C . THR A 1 80 ? -15.542 8.481 31.662 1.00 97.31 80 THR A C 1
ATOM 653 O O . THR A 1 80 ? -14.480 8.139 31.144 1.00 97.31 80 THR A O 1
ATOM 656 N N . ASP A 1 81 ? -16.388 9.301 31.036 1.00 98.19 81 ASP A N 1
ATOM 657 C CA . ASP A 1 81 ? -16.206 9.740 29.640 1.00 98.19 81 ASP A CA 1
ATOM 658 C C . ASP A 1 81 ? -14.871 10.455 29.383 1.00 98.19 81 ASP A C 1
ATOM 660 O O . ASP A 1 81 ? -14.307 10.331 28.300 1.00 98.19 81 ASP A O 1
ATOM 664 N N . ASP A 1 82 ? -14.328 11.157 30.378 1.00 98.12 82 ASP A N 1
ATOM 665 C CA . ASP A 1 82 ? -13.020 11.814 30.305 1.00 98.12 82 ASP A CA 1
ATOM 666 C C . ASP A 1 82 ? -11.869 10.803 30.190 1.00 98.12 82 ASP A C 1
ATOM 668 O O . ASP A 1 82 ? -10.950 10.968 29.389 1.00 98.12 82 ASP A O 1
ATOM 672 N N . LYS A 1 83 ? -11.967 9.686 30.909 1.00 98.00 83 LYS A N 1
ATOM 673 C CA . LYS A 1 83 ? -11.021 8.571 30.822 1.00 98.00 83 LYS A CA 1
ATOM 674 C C . LYS A 1 83 ? -11.120 7.845 29.484 1.00 98.00 83 LYS A C 1
ATOM 676 O O . LYS A 1 83 ? -10.093 7.567 28.871 1.00 98.00 83 LYS A O 1
ATOM 681 N N . ILE A 1 84 ? -12.338 7.591 29.005 1.00 98.38 84 ILE A N 1
ATOM 682 C CA . ILE A 1 84 ? -12.569 6.963 27.694 1.00 98.38 84 ILE A CA 1
ATOM 683 C C . ILE A 1 84 ? -12.043 7.868 26.571 1.00 98.38 84 ILE A C 1
ATOM 685 O O . ILE A 1 84 ? -11.374 7.391 25.653 1.00 98.38 84 ILE A O 1
ATOM 689 N N . LEU A 1 85 ? -12.288 9.180 26.660 1.00 98.62 85 LEU A N 1
ATOM 690 C CA . LEU A 1 85 ? -11.753 10.166 25.721 1.00 98.62 85 LEU A CA 1
ATOM 691 C C . LEU A 1 85 ? -10.222 10.145 25.701 1.00 98.62 85 LEU A C 1
ATOM 693 O O . LEU A 1 85 ? -9.632 10.162 24.626 1.00 98.62 85 LEU A O 1
ATOM 697 N N . PHE A 1 86 ? -9.578 10.090 26.866 1.00 98.12 86 PHE A N 1
ATOM 698 C CA . PHE A 1 86 ? -8.122 10.015 26.947 1.00 98.12 86 PHE A CA 1
ATOM 699 C C . PHE A 1 86 ? -7.578 8.732 26.293 1.00 98.12 86 PHE A C 1
ATOM 701 O O . PHE A 1 86 ? -6.687 8.813 25.451 1.00 98.12 86 PHE A O 1
ATOM 708 N N . LEU A 1 87 ? -8.155 7.563 26.601 1.00 97.94 87 LEU A N 1
ATOM 709 C CA . LEU A 1 87 ? -7.744 6.285 25.994 1.00 97.94 87 LEU A CA 1
ATOM 710 C C . LEU A 1 87 ? -8.047 6.210 24.488 1.00 97.94 87 LEU A C 1
ATOM 712 O O . LEU A 1 87 ? -7.461 5.399 23.780 1.00 97.94 87 LEU A O 1
ATOM 716 N N . SER A 1 88 ? -8.912 7.085 23.970 1.00 98.38 88 SER A N 1
ATOM 717 C CA . SER A 1 88 ? -9.208 7.168 22.538 1.00 98.38 88 SER A CA 1
ATOM 718 C C . SER A 1 88 ? -8.043 7.679 21.686 1.00 98.38 88 SER A C 1
ATOM 720 O O . SER A 1 88 ? -8.025 7.416 20.489 1.00 98.38 88 SER A O 1
ATOM 722 N N . PHE A 1 89 ? -7.057 8.365 22.271 1.00 98.00 89 PHE A N 1
ATOM 723 C CA . PHE A 1 89 ? -5.858 8.805 21.548 1.00 98.00 89 PHE A CA 1
ATOM 724 C C . PHE A 1 89 ? -4.919 7.650 21.168 1.00 98.00 89 PHE A C 1
ATOM 726 O O . PHE A 1 89 ? -4.672 7.499 19.973 1.00 98.00 89 PHE A O 1
ATOM 733 N N . PRO A 1 90 ? -4.455 6.798 22.105 1.00 96.62 90 PRO A N 1
ATOM 734 C CA . PRO A 1 90 ? -3.609 5.652 21.762 1.00 96.62 90 PRO A CA 1
ATOM 735 C C . PRO A 1 90 ? -4.334 4.584 20.925 1.00 96.62 90 PRO A C 1
ATOM 737 O O . PRO A 1 90 ? -3.682 3.765 20.287 1.00 96.62 90 PRO A O 1
ATOM 740 N N . PHE A 1 91 ? -5.674 4.601 20.861 1.00 97.62 91 PHE A N 1
ATOM 741 C CA . PHE A 1 91 ? -6.429 3.808 19.878 1.00 97.62 91 PHE A CA 1
ATOM 742 C C . PHE A 1 91 ? -6.259 4.284 18.433 1.00 97.62 91 PHE A C 1
ATOM 744 O O . PHE A 1 91 ? -6.480 3.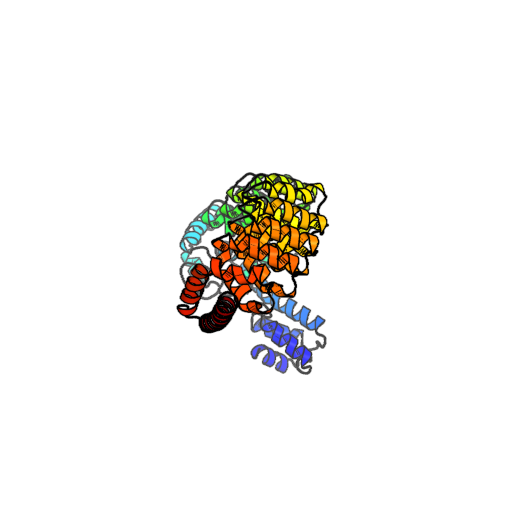507 17.507 1.00 97.62 91 PHE A O 1
ATOM 751 N N . ILE A 1 92 ? -5.928 5.560 18.240 1.00 97.88 92 ILE A N 1
ATOM 752 C CA . ILE A 1 92 ? -5.717 6.159 16.921 1.00 97.88 92 ILE A CA 1
ATOM 753 C C . ILE A 1 92 ? -4.241 6.066 16.548 1.00 97.88 92 ILE A C 1
ATOM 755 O O . ILE A 1 92 ? -3.935 5.645 15.439 1.00 97.88 92 ILE A O 1
ATOM 759 N N . SER A 1 93 ? -3.348 6.461 17.460 1.00 95.69 93 SER A N 1
ATOM 760 C CA . SER A 1 93 ? -1.905 6.410 17.242 1.00 95.69 93 SER A CA 1
ATOM 761 C C . SER A 1 93 ? -1.140 6.491 18.558 1.00 95.69 93 SER A C 1
ATOM 763 O O . SER A 1 93 ? -1.459 7.317 19.419 1.00 95.69 93 SER A O 1
ATOM 765 N N . ASP A 1 94 ? -0.099 5.675 18.684 1.00 93.31 94 ASP A N 1
ATOM 766 C CA . ASP A 1 94 ? 0.905 5.760 19.745 1.00 93.31 94 ASP A CA 1
ATOM 767 C C . ASP A 1 94 ? 2.014 6.782 19.429 1.00 93.31 94 ASP A C 1
ATOM 769 O O . ASP A 1 94 ? 2.840 7.074 20.290 1.00 93.31 94 ASP A O 1
ATOM 773 N N . TYR A 1 95 ? 1.999 7.400 18.241 1.00 92.38 95 TYR A N 1
ATOM 774 C CA . TYR A 1 95 ? 2.936 8.455 17.837 1.00 92.38 95 TYR A CA 1
ATOM 775 C C . TYR A 1 95 ? 2.492 9.869 18.223 1.00 92.38 95 TYR A C 1
ATOM 777 O O . TYR A 1 95 ? 3.190 10.844 17.932 1.00 92.38 95 TYR A O 1
ATOM 785 N N . PHE A 1 96 ? 1.346 10.032 18.888 1.00 94.81 96 PHE A N 1
ATOM 786 C CA . PHE A 1 96 ? 0.941 11.353 19.354 1.00 94.81 96 PHE A CA 1
ATOM 787 C C . PHE A 1 96 ? 1.787 11.815 20.540 1.00 94.81 96 PHE A C 1
ATOM 789 O O . PHE A 1 96 ? 1.819 11.185 21.599 1.00 94.81 96 PHE A O 1
ATOM 796 N N . GLU A 1 97 ? 2.436 12.968 20.372 1.00 95.31 97 GLU A N 1
ATOM 797 C CA . GLU A 1 97 ? 3.174 13.608 21.454 1.00 95.31 97 GLU A CA 1
ATOM 798 C C . GLU A 1 97 ? 2.239 13.984 22.613 1.00 95.31 97 GLU A C 1
ATOM 800 O O . GLU A 1 97 ? 1.134 14.493 22.408 1.00 95.31 97 GLU A O 1
ATOM 805 N N . VAL A 1 98 ? 2.708 13.799 23.848 1.00 95.44 98 VAL A N 1
ATOM 806 C CA . VAL A 1 98 ? 1.953 14.074 25.083 1.00 95.44 98 VAL A CA 1
ATOM 807 C C . VAL A 1 98 ? 1.358 15.483 25.084 1.00 95.44 98 VAL A C 1
ATOM 809 O O . VAL A 1 98 ? 0.201 15.649 25.464 1.00 95.44 98 VAL A O 1
ATOM 812 N N . GLU A 1 99 ? 2.107 16.496 24.638 1.00 96.00 99 GLU A N 1
ATOM 813 C CA . GLU A 1 99 ? 1.620 17.882 24.600 1.00 96.00 99 GLU A CA 1
ATOM 814 C C . GLU A 1 99 ? 0.529 18.090 23.540 1.00 96.00 99 GLU A C 1
ATOM 816 O O . GLU A 1 99 ? -0.481 18.740 23.814 1.00 96.00 99 GLU A O 1
ATOM 821 N N . PHE A 1 100 ? 0.650 17.450 22.374 1.00 97.00 100 PHE A N 1
ATOM 822 C CA . PHE A 1 100 ? -0.400 17.464 21.353 1.00 97.00 100 PHE A CA 1
ATOM 823 C C . PHE A 1 100 ? -1.698 16.812 21.860 1.00 97.00 100 PHE A C 1
ATOM 825 O O . PHE A 1 100 ? -2.799 17.350 21.657 1.00 97.00 100 PHE A O 1
ATOM 832 N N . VAL A 1 101 ? -1.578 15.674 22.557 1.00 97.31 101 VAL A N 1
ATOM 833 C CA . VAL A 1 101 ? -2.717 15.006 23.202 1.00 97.31 101 VAL A CA 1
ATOM 834 C C . VAL A 1 101 ? -3.313 15.910 24.275 1.00 97.31 101 VAL A C 1
ATOM 836 O O . VAL A 1 101 ? -4.523 16.117 24.281 1.00 97.31 101 VAL A O 1
ATOM 839 N N . ARG A 1 102 ? -2.489 16.493 25.152 1.00 97.69 102 ARG A N 1
ATOM 840 C CA . ARG A 1 102 ? -2.911 17.389 26.238 1.00 97.69 102 ARG A CA 1
ATOM 841 C C . ARG A 1 102 ? -3.758 18.545 25.727 1.00 97.69 102 ARG A C 1
ATOM 843 O O . ARG A 1 102 ? -4.841 18.787 26.263 1.00 97.69 102 ARG A O 1
ATOM 850 N N . GLU A 1 103 ? -3.282 19.252 24.707 1.00 97.56 103 GLU A N 1
ATOM 851 C CA . GLU A 1 103 ? -3.994 20.387 24.119 1.00 97.56 103 GLU A CA 1
ATOM 852 C C . GLU A 1 103 ? -5.339 19.954 23.527 1.00 97.56 103 GLU A C 1
ATOM 854 O O . GLU A 1 103 ? -6.388 20.495 23.885 1.00 97.56 103 GLU A O 1
ATOM 859 N N . THR A 1 104 ? -5.326 18.923 22.680 1.00 98.06 104 THR A N 1
ATOM 860 C CA . THR A 1 104 ? -6.530 18.441 21.987 1.00 98.06 104 THR A CA 1
ATOM 861 C C . THR A 1 104 ? -7.554 17.847 22.956 1.00 98.06 104 THR A C 1
ATOM 863 O O . THR A 1 104 ? -8.756 18.084 22.827 1.00 98.06 104 THR A O 1
ATOM 866 N N . TYR A 1 105 ? -7.090 17.115 23.968 1.00 98.44 105 TYR A N 1
ATOM 867 C CA . TYR A 1 105 ? -7.920 16.573 25.037 1.00 98.44 105 TYR A CA 1
ATOM 868 C C . TYR A 1 105 ? -8.639 17.691 25.798 1.00 98.44 105 TYR A C 1
ATOM 870 O O . TYR A 1 105 ? -9.847 17.617 26.007 1.00 98.44 105 TYR A O 1
ATOM 878 N N . GLN A 1 106 ? -7.927 18.759 26.169 1.00 97.50 106 GLN A N 1
ATOM 879 C CA . GLN A 1 106 ? -8.510 19.887 26.903 1.00 97.50 106 GLN A CA 1
ATOM 880 C C . GLN A 1 106 ? -9.508 20.700 26.065 1.00 97.50 106 GLN A C 1
ATOM 882 O O . GLN A 1 106 ? -10.463 21.257 26.613 1.00 97.50 106 GLN A O 1
ATOM 887 N N . GLU A 1 107 ? -9.318 20.774 24.746 1.00 97.31 107 GLU A N 1
ATOM 888 C CA . GLU A 1 107 ? -10.324 21.320 23.827 1.00 97.31 107 GLU A CA 1
ATOM 889 C C . GLU A 1 107 ? -11.605 20.472 23.863 1.00 97.31 107 GLU A C 1
ATOM 891 O O . GLU A 1 107 ? -12.691 21.001 24.114 1.00 97.31 107 GLU A O 1
ATOM 896 N N . LEU A 1 108 ? -11.477 19.152 23.701 1.00 97.69 108 LEU A N 1
ATOM 897 C CA . LEU A 1 108 ? -12.619 18.235 23.673 1.00 97.69 108 LEU A CA 1
ATOM 898 C C . LEU A 1 108 ? -13.341 18.118 25.014 1.00 97.69 108 LEU A C 1
ATOM 900 O O . LEU A 1 108 ? -14.565 18.048 25.028 1.00 97.69 108 LEU A O 1
ATOM 904 N N . VAL A 1 109 ? -12.629 18.175 26.140 1.00 97.81 109 VAL A N 1
ATOM 905 C CA . VAL A 1 109 ? -13.237 18.234 27.479 1.00 97.81 109 VAL A CA 1
ATOM 906 C C . VAL A 1 109 ? -14.232 19.394 27.582 1.00 97.81 109 VAL A C 1
ATOM 908 O O . VAL A 1 109 ? -15.324 19.224 28.128 1.00 97.81 109 VAL A O 1
ATOM 911 N N . LYS A 1 110 ? -13.897 20.564 27.021 1.00 96.62 110 LYS A N 1
ATOM 912 C CA . LYS A 1 110 ? -14.794 21.732 27.007 1.00 96.62 110 LYS A CA 1
ATOM 913 C C . LYS A 1 110 ? -15.969 21.529 26.054 1.00 96.62 110 LYS A C 1
ATOM 915 O O . LYS A 1 110 ? -17.102 21.827 26.424 1.00 96.62 110 LYS A O 1
ATOM 920 N N . GLU A 1 111 ? -15.710 21.026 24.848 1.00 96.25 111 GLU A N 1
ATOM 921 C CA . GLU A 1 111 ? -16.742 20.794 23.827 1.00 96.25 111 GLU A CA 1
ATOM 922 C C . GLU A 1 111 ? -17.774 19.744 24.271 1.00 96.25 111 GLU A C 1
ATOM 924 O O . GLU A 1 111 ? -18.976 19.929 24.071 1.00 96.25 111 GLU A O 1
ATOM 929 N N . LEU A 1 112 ? -17.311 18.681 24.932 1.00 96.25 112 LEU A N 1
ATOM 930 C CA . LEU A 1 112 ? -18.126 17.579 25.444 1.00 96.25 112 LEU A CA 1
ATOM 931 C C . LEU A 1 112 ? -18.669 17.830 26.861 1.00 96.25 112 LEU A C 1
ATOM 933 O O . LEU A 1 112 ? -19.420 17.008 27.377 1.00 96.25 112 LEU A O 1
ATOM 937 N N . LYS A 1 113 ? -18.339 18.975 27.479 1.00 96.94 113 LYS A N 1
ATOM 938 C CA . LYS A 1 113 ? -18.781 19.374 28.830 1.00 96.94 113 LYS A CA 1
ATOM 939 C C . LYS A 1 113 ? -18.414 18.355 29.920 1.00 96.94 113 LYS A C 1
ATOM 941 O O . LYS A 1 113 ? -19.202 18.081 30.822 1.00 96.94 113 LYS A O 1
ATOM 946 N N . LEU A 1 114 ? -17.197 17.820 29.852 1.00 95.69 114 LEU A N 1
ATOM 947 C CA . LEU A 1 114 ? -16.651 16.864 30.820 1.00 95.69 114 LEU A CA 1
ATOM 948 C C . LEU A 1 114 ? -16.082 17.610 32.040 1.00 95.69 114 LEU A C 1
ATOM 950 O O . LEU A 1 114 ? -14.871 17.735 32.220 1.00 95.69 114 LEU A O 1
ATOM 954 N N . GLU A 1 115 ? -16.969 18.193 32.848 1.00 88.81 115 GLU A N 1
ATOM 955 C CA . GLU A 1 115 ? -16.596 19.083 33.954 1.00 88.81 115 GLU A CA 1
ATOM 956 C C . GLU A 1 115 ? -15.602 18.440 34.939 1.00 88.81 115 GLU A C 1
ATOM 958 O O . GLU A 1 115 ? -15.787 17.325 35.419 1.00 88.81 115 GLU A O 1
ATOM 963 N N . GLY A 1 116 ? -14.534 19.174 35.273 1.00 88.56 116 GLY A N 1
ATOM 964 C CA . GLY A 1 116 ? -13.519 18.735 36.237 1.00 88.56 116 GLY A CA 1
ATOM 965 C C . GLY A 1 116 ? -12.469 17.758 35.691 1.00 88.56 116 GLY A C 1
ATOM 966 O O . GLY A 1 116 ? -11.549 17.396 36.433 1.00 88.56 116 GLY A O 1
ATOM 967 N N . ALA A 1 117 ? -12.557 17.367 34.417 1.00 94.19 117 ALA A N 1
ATOM 968 C CA . ALA A 1 117 ? -11.531 16.573 33.754 1.00 94.19 117 ALA A CA 1
ATOM 969 C C . ALA A 1 117 ? -10.248 17.396 33.554 1.00 94.19 117 ALA A C 1
ATOM 971 O O . ALA A 1 117 ? -10.249 18.457 32.930 1.00 94.19 117 ALA A O 1
ATOM 972 N N . LEU A 1 118 ? -9.130 16.898 34.085 1.00 96.00 118 LEU A N 1
ATOM 973 C CA . LEU A 1 118 ? -7.807 17.504 33.937 1.00 96.00 118 LEU A CA 1
ATOM 974 C C . LEU A 1 118 ? -6.854 16.466 33.357 1.00 96.00 118 LEU A C 1
ATOM 976 O O . LEU A 1 118 ? -6.687 15.404 33.952 1.00 96.00 118 LEU A O 1
ATOM 980 N N . PHE A 1 119 ? -6.210 16.798 32.237 1.00 96.88 119 PHE A N 1
ATOM 981 C CA . PHE A 1 119 ? -5.299 15.896 31.529 1.00 96.88 119 PHE A CA 1
ATOM 982 C C . PHE A 1 119 ? -4.285 15.215 32.459 1.00 96.88 119 PHE A C 1
ATOM 984 O O . PHE A 1 119 ? -4.265 13.994 32.522 1.00 96.88 119 PHE A O 1
ATOM 991 N N . ASP A 1 120 ? -3.518 15.974 33.253 1.00 95.50 120 ASP A N 1
ATOM 992 C CA . ASP A 1 120 ? -2.489 15.391 34.134 1.00 95.50 120 ASP A CA 1
ATOM 993 C C . ASP A 1 120 ? -3.065 14.432 35.173 1.00 95.50 120 ASP A C 1
ATOM 995 O O . ASP A 1 120 ? -2.421 13.460 35.557 1.00 95.50 120 ASP A O 1
ATOM 999 N N . ARG A 1 121 ? -4.290 14.687 35.641 1.00 96.31 121 ARG A N 1
ATOM 1000 C CA . ARG A 1 121 ? -4.961 13.803 36.594 1.00 96.31 121 ARG A CA 1
ATOM 1001 C C . ARG A 1 121 ? -5.343 12.479 35.936 1.00 96.31 121 ARG A C 1
ATOM 1003 O O . ARG A 1 121 ? -5.207 11.444 36.577 1.00 96.31 121 ARG A O 1
ATOM 1010 N N . VAL A 1 122 ? -5.824 12.521 34.694 1.00 96.50 122 VAL A N 1
ATOM 1011 C CA . VAL A 1 122 ? -6.212 11.323 33.935 1.00 96.50 122 VAL A CA 1
ATOM 1012 C C . VAL A 1 122 ? -4.983 10.548 33.467 1.00 96.50 122 VAL A C 1
ATOM 1014 O O . VAL A 1 122 ? -4.929 9.341 33.662 1.00 96.50 122 VAL A O 1
ATOM 1017 N N . LEU A 1 123 ? -3.953 11.228 32.960 1.00 95.19 123 LEU A N 1
ATOM 1018 C CA . LEU A 1 123 ? -2.682 10.600 32.600 1.00 95.19 123 LEU A CA 1
ATOM 1019 C C . LEU A 1 123 ? -2.066 9.878 33.809 1.00 95.19 123 LEU A C 1
ATOM 1021 O O . LEU A 1 123 ? -1.762 8.694 33.717 1.00 95.19 123 LEU A O 1
ATOM 1025 N N . ASN A 1 124 ? -1.961 10.544 34.965 1.00 93.94 124 ASN A N 1
ATOM 1026 C CA . ASN A 1 124 ? -1.428 9.925 36.186 1.00 93.94 124 ASN A CA 1
ATOM 1027 C C . ASN A 1 124 ? -2.295 8.776 36.724 1.00 93.94 124 ASN A C 1
ATOM 1029 O O . ASN A 1 124 ? -1.798 7.966 37.496 1.00 93.94 124 ASN A O 1
ATOM 1033 N N . TRP A 1 125 ? -3.580 8.711 36.359 1.00 94.81 125 TRP A N 1
ATOM 1034 C CA . TRP A 1 125 ? -4.446 7.588 36.724 1.00 94.81 125 TRP A CA 1
ATOM 1035 C C . TRP A 1 125 ? -4.088 6.316 35.951 1.00 94.81 125 TRP A C 1
ATOM 1037 O O . TRP A 1 125 ? -4.221 5.224 36.491 1.00 94.81 125 TRP A O 1
ATOM 1047 N N . PHE A 1 126 ? -3.671 6.457 34.691 1.00 94.62 126 PHE A N 1
ATOM 1048 C CA . PHE A 1 126 ? -3.361 5.327 33.812 1.00 94.62 126 PHE A CA 1
ATOM 1049 C C . PHE A 1 126 ? -1.883 4.972 33.737 1.00 94.62 126 PHE A C 1
ATOM 1051 O O . PHE A 1 126 ? -1.545 3.867 33.308 1.00 94.62 126 PHE A O 1
ATOM 1058 N N . LYS A 1 127 ? -1.021 5.918 34.104 1.00 90.44 127 LYS A N 1
ATOM 1059 C CA . LYS A 1 127 ? 0.423 5.752 34.075 1.00 90.44 127 LYS A CA 1
ATOM 1060 C C . LYS A 1 127 ? 0.842 4.555 34.930 1.00 90.44 127 LYS A C 1
ATOM 1062 O O . LYS A 1 127 ? 0.338 4.385 36.036 1.00 90.44 127 LYS A O 1
ATOM 1067 N N . ASP A 1 128 ? 1.757 3.755 34.394 1.00 84.38 128 ASP A N 1
ATOM 1068 C CA . ASP A 1 128 ? 2.294 2.536 35.014 1.00 84.38 128 ASP A CA 1
ATOM 1069 C C . ASP A 1 128 ? 1.263 1.389 35.178 1.00 84.38 128 ASP A C 1
ATOM 1071 O O . ASP A 1 128 ? 1.577 0.365 35.781 1.00 84.38 128 ASP A O 1
ATOM 1075 N N . ASP A 1 129 ? 0.051 1.535 34.622 1.00 88.19 129 ASP A N 1
ATOM 1076 C CA . ASP A 1 129 ? -0.983 0.487 34.541 1.00 88.19 129 ASP A CA 1
ATOM 1077 C C . ASP A 1 129 ? -1.378 0.225 33.081 1.00 88.19 129 ASP A C 1
ATOM 1079 O O . ASP A 1 129 ? -0.926 -0.744 32.476 1.00 88.19 129 ASP A O 1
ATOM 1083 N N . LYS A 1 130 ? -2.187 1.111 32.486 1.00 90.62 130 LYS A N 1
ATOM 1084 C CA . LYS A 1 130 ? -2.763 0.939 31.132 1.00 90.62 130 LYS A CA 1
ATOM 1085 C C . LYS A 1 130 ? -1.980 1.650 30.046 1.00 90.62 130 LYS A C 1
ATOM 1087 O O . LYS A 1 130 ? -2.170 1.383 28.862 1.00 90.62 130 LYS A O 1
ATOM 1092 N N . ILE A 1 131 ? -1.150 2.598 30.459 1.00 92.62 131 ILE A N 1
ATOM 1093 C CA . ILE A 1 131 ? -0.401 3.469 29.574 1.00 92.62 131 ILE A CA 1
ATOM 1094 C C . ILE A 1 131 ? 1.067 3.360 29.921 1.00 92.62 131 ILE A C 1
ATOM 1096 O O . ILE A 1 131 ? 1.458 3.587 31.070 1.00 92.62 131 ILE A O 1
ATOM 1100 N N . ASP A 1 132 ? 1.855 3.070 28.894 1.00 87.12 132 ASP A N 1
ATOM 1101 C CA . ASP A 1 132 ? 3.280 3.322 28.924 1.00 87.12 132 ASP A CA 1
ATOM 1102 C C . ASP A 1 132 ? 3.529 4.735 28.383 1.00 87.12 132 ASP A C 1
ATOM 1104 O O . ASP A 1 132 ? 3.063 5.119 27.308 1.00 87.12 132 ASP A O 1
ATOM 1108 N N . SER A 1 133 ? 4.236 5.531 29.178 1.00 76.38 133 SER A N 1
ATOM 1109 C CA . SER A 1 133 ? 4.660 6.880 28.815 1.00 76.38 133 SER A CA 1
ATOM 1110 C C . SER A 1 133 ? 6.186 6.948 28.725 1.00 76.38 133 SER A C 1
ATOM 1112 O O . SER A 1 133 ? 6.805 7.885 29.245 1.00 76.38 133 SER A O 1
ATOM 1114 N N . SER A 1 134 ? 6.823 5.921 28.157 1.00 68.94 134 SER A N 1
ATOM 1115 C CA . SER A 1 134 ? 8.256 5.944 27.887 1.00 68.94 134 SER A CA 1
ATOM 1116 C C . SER A 1 134 ? 8.557 7.004 26.815 1.00 68.94 134 SER A C 1
ATOM 1118 O O . SER A 1 134 ? 8.241 6.839 25.639 1.00 68.94 134 SER A O 1
ATOM 1120 N N . GLY A 1 135 ? 9.146 8.131 27.224 1.00 76.44 135 GLY A N 1
ATOM 1121 C CA . GLY A 1 135 ? 9.468 9.248 26.330 1.00 76.44 135 GLY A CA 1
ATOM 1122 C C . GLY A 1 135 ? 8.377 10.322 26.265 1.00 76.44 135 GLY A C 1
ATOM 1123 O O . GLY A 1 135 ? 7.760 10.648 27.275 1.00 76.44 135 GLY A O 1
ATOM 1124 N N . ASN A 1 136 ? 8.187 10.911 25.079 1.00 90.00 136 ASN A N 1
ATOM 1125 C CA . ASN A 1 136 ? 7.250 12.019 24.839 1.00 90.00 136 ASN A CA 1
ATOM 1126 C C . ASN A 1 136 ? 5.925 11.572 24.197 1.00 90.00 136 ASN A C 1
ATOM 1128 O O . ASN A 1 136 ? 5.168 12.428 23.749 1.00 90.00 136 ASN A O 1
ATOM 1132 N N . TYR A 1 137 ? 5.640 10.269 24.151 1.00 92.12 137 TYR A N 1
ATOM 1133 C CA . TYR A 1 137 ? 4.482 9.685 23.468 1.00 92.12 137 TYR A CA 1
ATOM 1134 C C . TYR A 1 137 ? 3.591 8.901 24.442 1.00 92.12 137 TYR A C 1
ATOM 1136 O O . TYR A 1 137 ? 4.013 8.588 25.558 1.00 92.12 137 TYR A O 1
ATOM 1144 N N . ILE A 1 138 ? 2.350 8.618 24.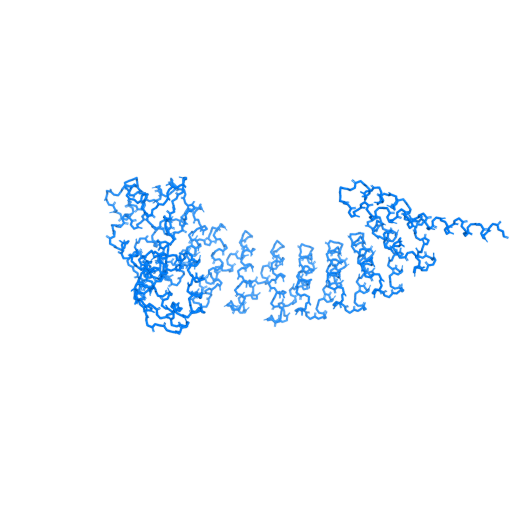038 1.00 90.31 138 ILE A N 1
ATOM 1145 C CA . ILE A 1 138 ? 1.368 7.877 24.842 1.00 90.31 138 ILE A CA 1
ATOM 1146 C C . ILE A 1 138 ? 0.985 6.606 24.090 1.00 90.31 138 ILE A C 1
ATOM 1148 O O . ILE A 1 138 ? 0.343 6.688 23.048 1.00 90.31 138 ILE A O 1
ATOM 1152 N N . GLY A 1 139 ? 1.326 5.446 24.650 1.00 92.88 139 GLY A N 1
ATOM 1153 C CA . GLY A 1 139 ? 0.956 4.137 24.113 1.00 92.88 139 GLY A CA 1
ATOM 1154 C C . GLY A 1 139 ? 0.292 3.259 25.169 1.00 92.88 139 GLY A C 1
ATOM 1155 O O . GLY A 1 139 ? 0.388 3.520 26.370 1.00 92.88 139 GLY A O 1
ATOM 1156 N N . PHE A 1 140 ? -0.398 2.206 24.734 1.00 94.56 140 PHE A N 1
ATOM 1157 C CA . PHE A 1 140 ? -0.897 1.199 25.666 1.00 94.56 140 PHE A CA 1
ATOM 1158 C C . PHE A 1 140 ? 0.257 0.375 26.234 1.00 94.56 140 PHE A C 1
ATOM 1160 O O . PHE A 1 140 ? 1.150 -0.040 25.502 1.00 94.56 140 PHE A O 1
ATOM 1167 N N . SER A 1 141 ? 0.198 0.077 27.530 1.00 91.12 141 SER A N 1
ATOM 1168 C CA . SER A 1 141 ? 1.166 -0.805 28.198 1.00 91.12 141 SER A CA 1
ATOM 1169 C C . SER A 1 141 ? 1.064 -2.267 27.749 1.00 91.12 141 SER A C 1
ATOM 1171 O O . SER A 1 141 ? 1.964 -3.061 28.009 1.00 91.12 141 SER A O 1
ATOM 1173 N N . HIS A 1 142 ? -0.046 -2.633 27.101 1.00 88.50 142 HIS A N 1
ATOM 1174 C CA . HIS A 1 142 ? -0.329 -3.988 26.650 1.00 88.50 142 HIS A CA 1
ATOM 1175 C C . HIS A 1 142 ? -1.159 -3.980 25.356 1.00 88.50 142 HIS A C 1
ATOM 1177 O O . HIS A 1 142 ? -2.176 -3.289 25.268 1.00 88.50 142 HIS A O 1
ATOM 1183 N N . SER A 1 143 ? -0.781 -4.803 24.371 1.00 87.06 143 SER A N 1
ATOM 1184 C CA . SER A 1 143 ? -1.405 -4.875 23.034 1.00 87.06 143 SER A CA 1
ATOM 1185 C C . SER A 1 143 ? -2.911 -5.174 23.065 1.00 87.06 143 SER A C 1
ATOM 1187 O O . SER A 1 143 ? -3.681 -4.597 22.298 1.00 87.06 143 SER A O 1
ATOM 1189 N N . SER A 1 144 ? -3.360 -6.023 23.994 1.00 89.06 144 SER A N 1
ATOM 1190 C CA . SER A 1 144 ? -4.787 -6.329 24.180 1.00 89.06 144 SER A CA 1
ATOM 1191 C C . SER A 1 144 ? -5.654 -5.115 24.522 1.00 89.06 144 SER A C 1
ATOM 1193 O O . SER A 1 144 ? -6.860 -5.179 24.282 1.00 89.06 144 SER A O 1
ATOM 1195 N N . TYR A 1 145 ? -5.091 -4.015 25.049 1.00 92.69 145 TYR A N 1
ATOM 1196 C CA . TYR A 1 145 ? -5.858 -2.775 25.159 1.00 92.69 145 TYR A CA 1
ATOM 1197 C C . TYR A 1 145 ? -6.198 -2.259 23.769 1.00 92.69 145 TYR A C 1
ATOM 1199 O O . TYR A 1 145 ? -7.381 -2.102 23.509 1.00 92.69 145 TYR A O 1
ATOM 1207 N N . SER A 1 146 ? -5.233 -2.111 22.854 1.00 92.44 146 SER A N 1
ATOM 1208 C CA . SER A 1 146 ? -5.483 -1.711 21.458 1.00 92.44 146 SER A CA 1
ATOM 1209 C C . SER A 1 146 ? -6.545 -2.589 20.784 1.00 92.44 146 SER A C 1
ATOM 1211 O O . SER A 1 146 ? -7.444 -2.087 20.110 1.00 92.44 146 SER A O 1
ATOM 1213 N N . GLU A 1 147 ? -6.501 -3.903 21.019 1.00 92.25 147 GLU A N 1
ATOM 1214 C CA . GLU A 1 147 ? -7.481 -4.852 20.474 1.00 92.25 147 GLU A CA 1
ATOM 1215 C C . GLU A 1 147 ? -8.892 -4.712 21.064 1.00 92.25 147 GLU A C 1
ATOM 1217 O O . GLU A 1 147 ? -9.860 -5.179 20.450 1.00 92.25 147 GLU A O 1
ATOM 1222 N N . ALA A 1 148 ? -9.034 -4.068 22.226 1.00 95.75 148 ALA A N 1
ATOM 1223 C CA . ALA A 1 148 ? -10.322 -3.798 22.854 1.00 95.75 148 ALA A CA 1
ATOM 1224 C C . ALA A 1 148 ? -11.178 -2.826 22.026 1.00 95.75 148 ALA A C 1
ATOM 1226 O O . ALA A 1 148 ? -12.407 -2.870 22.122 1.00 95.75 148 ALA A O 1
ATOM 1227 N N . LEU A 1 149 ? -10.560 -1.998 21.168 1.00 97.06 149 LEU A N 1
ATOM 1228 C CA . LEU A 1 149 ? -11.248 -0.975 20.375 1.00 97.06 149 LEU A CA 1
ATOM 1229 C C . LEU A 1 149 ? -12.445 -1.540 19.604 1.00 97.06 149 LEU A C 1
ATOM 1231 O O . LEU A 1 149 ? -13.532 -0.981 19.683 1.00 97.06 149 LEU A O 1
ATOM 1235 N N . LYS A 1 150 ? -12.304 -2.687 18.930 1.00 95.31 150 LYS A N 1
ATOM 1236 C CA . LYS A 1 150 ? -13.403 -3.275 18.138 1.00 95.31 150 LYS A CA 1
ATOM 1237 C C . LYS A 1 150 ? -14.667 -3.551 18.966 1.00 95.31 150 LYS A C 1
ATOM 1239 O O . LYS A 1 150 ? -15.772 -3.347 18.471 1.00 95.31 150 LYS A O 1
ATOM 1244 N N . TYR A 1 151 ? -14.506 -3.946 20.231 1.00 95.62 151 TYR A N 1
ATOM 1245 C CA . TYR A 1 151 ? -15.609 -4.196 21.169 1.00 95.62 151 TYR A CA 1
ATOM 1246 C C . TYR A 1 151 ? -16.127 -2.914 21.832 1.00 95.62 151 TYR A C 1
ATOM 1248 O O . TYR A 1 151 ? -17.248 -2.875 22.335 1.00 95.62 151 TYR A O 1
ATOM 1256 N N . LEU A 1 152 ? -15.314 -1.854 21.838 1.00 97.56 152 LEU A N 1
ATOM 1257 C CA . LEU A 1 152 ? -15.744 -0.512 22.216 1.00 97.56 152 LEU A CA 1
ATOM 1258 C C . LEU A 1 152 ? -16.509 0.173 21.088 1.00 97.56 152 LEU A C 1
ATOM 1260 O O . LEU A 1 152 ? -17.343 1.025 21.378 1.00 97.56 152 LEU A O 1
ATOM 1264 N N . LEU A 1 153 ? -16.244 -0.169 19.823 1.00 97.62 153 LEU A N 1
ATOM 1265 C CA . LEU A 1 153 ? -16.884 0.456 18.668 1.00 97.62 153 LEU A CA 1
ATOM 1266 C C . LEU A 1 153 ? -18.240 -0.168 18.317 1.00 97.62 153 LEU A C 1
ATOM 1268 O O . LEU A 1 153 ? -19.170 0.567 17.958 1.00 97.62 153 LEU A O 1
ATOM 1272 N N . VAL A 1 154 ? -18.361 -1.492 18.442 1.00 96.38 154 VAL A N 1
ATOM 1273 C CA . VAL A 1 154 ? -19.569 -2.258 18.103 1.00 96.38 154 VAL A CA 1
ATOM 1274 C C . VAL A 1 154 ? -19.880 -3.286 19.193 1.00 96.38 154 VAL A C 1
ATOM 1276 O O . VAL A 1 154 ? -18.998 -4.002 19.659 1.00 96.38 154 VAL A O 1
ATOM 1279 N N . GLU A 1 155 ? -21.157 -3.388 19.556 1.00 93.75 155 GLU A N 1
ATOM 1280 C CA . GLU A 1 155 ? -21.701 -4.353 20.513 1.00 93.75 155 GLU A CA 1
ATOM 1281 C C . GLU A 1 155 ? -22.988 -4.956 19.941 1.00 93.75 155 GLU A C 1
ATOM 1283 O O . GLU A 1 155 ? -23.868 -4.228 19.485 1.00 93.75 155 GLU A O 1
ATOM 1288 N N . ASP A 1 156 ? -23.067 -6.288 19.883 1.00 89.75 156 ASP A N 1
ATOM 1289 C CA . ASP A 1 156 ? -24.191 -7.035 19.291 1.00 89.75 156 ASP A CA 1
ATOM 1290 C C . ASP A 1 156 ? -24.582 -6.587 17.867 1.00 89.75 156 ASP A C 1
ATOM 1292 O O . ASP A 1 156 ? -25.747 -6.617 17.473 1.00 89.75 156 ASP A O 1
ATOM 1296 N N . GLY A 1 157 ? -23.593 -6.151 17.078 1.00 89.75 157 GLY A N 1
ATOM 1297 C CA . GLY A 1 157 ? -23.790 -5.634 15.718 1.00 89.75 157 GLY A CA 1
ATOM 1298 C C . GLY A 1 157 ? -24.264 -4.178 15.651 1.00 89.75 157 GLY A C 1
ATOM 1299 O O . GLY A 1 157 ? -24.469 -3.653 14.558 1.00 89.75 157 GLY A O 1
ATOM 1300 N N . TYR A 1 158 ? -24.403 -3.499 16.792 1.00 92.88 158 TYR A N 1
ATOM 1301 C CA . TYR A 1 158 ? -24.799 -2.098 16.874 1.00 92.88 158 TYR A CA 1
ATOM 1302 C C . TYR A 1 158 ? -23.628 -1.207 17.274 1.00 92.88 158 TYR A C 1
ATOM 1304 O O . TYR A 1 158 ? -22.839 -1.517 18.163 1.00 92.88 158 TYR A O 1
ATOM 1312 N N . THR A 1 159 ? -23.541 -0.040 16.641 1.00 94.75 159 THR A N 1
ATOM 1313 C CA . THR A 1 159 ? -22.602 1.008 17.042 1.00 94.75 159 THR A CA 1
ATOM 1314 C C . THR A 1 159 ? -22.856 1.439 18.492 1.00 94.75 159 THR A C 1
ATOM 1316 O O . THR A 1 159 ? -23.975 1.836 18.830 1.00 94.75 159 THR A O 1
ATOM 1319 N N . THR A 1 160 ? -21.816 1.455 19.324 1.00 97.44 160 THR A N 1
ATOM 1320 C CA . THR A 1 160 ? -21.930 1.857 20.735 1.00 97.44 160 THR A CA 1
ATOM 1321 C C . THR A 1 160 ? -22.043 3.379 20.919 1.00 97.44 160 THR A C 1
ATOM 1323 O O . THR A 1 160 ? -21.753 4.178 20.019 1.00 97.44 160 THR A O 1
ATOM 1326 N N . ARG A 1 161 ? -22.395 3.801 22.144 1.00 96.69 161 ARG A N 1
ATOM 1327 C CA . ARG A 1 161 ? -22.311 5.207 22.575 1.00 96.69 161 ARG A CA 1
ATOM 1328 C C . ARG A 1 161 ? -20.882 5.747 22.484 1.00 96.69 161 ARG A C 1
ATOM 1330 O O . ARG A 1 161 ? -20.689 6.848 21.981 1.00 96.69 161 ARG A O 1
ATOM 1337 N N . ILE A 1 162 ? -19.892 4.964 22.925 1.00 97.94 162 ILE A N 1
ATOM 1338 C CA . ILE A 1 162 ? -18.471 5.352 22.918 1.00 97.94 162 ILE A CA 1
ATOM 1339 C C . ILE A 1 162 ? -18.032 5.715 21.501 1.00 97.94 162 ILE A C 1
ATOM 1341 O O . ILE A 1 162 ? -17.443 6.774 21.289 1.00 97.94 162 ILE A O 1
ATOM 1345 N N . ASN A 1 163 ? -18.394 4.889 20.520 1.00 97.88 163 ASN A N 1
ATOM 1346 C CA . ASN A 1 163 ? -18.092 5.144 19.120 1.00 97.88 163 ASN A CA 1
ATOM 1347 C C . ASN A 1 163 ? -18.709 6.464 18.636 1.00 97.88 163 ASN A C 1
ATOM 1349 O O . ASN A 1 163 ? -17.997 7.331 18.131 1.00 97.88 163 ASN A O 1
ATOM 1353 N N . ARG A 1 164 ? -20.023 6.650 18.827 1.00 95.44 164 ARG A N 1
ATOM 1354 C CA . ARG A 1 164 ? -20.765 7.807 18.286 1.00 95.44 164 ARG A CA 1
ATOM 1355 C C . ARG A 1 164 ? -20.430 9.125 18.976 1.00 95.44 164 ARG A C 1
ATOM 1357 O O . ARG A 1 164 ? -20.342 10.161 18.317 1.00 95.44 164 ARG A O 1
ATOM 1364 N N . GLU A 1 165 ? -20.301 9.099 20.297 1.00 96.19 165 GLU A N 1
ATOM 1365 C CA . GLU A 1 165 ? -20.267 10.307 21.125 1.00 96.19 165 GLU A CA 1
ATOM 1366 C C . GLU A 1 165 ? -18.857 10.706 21.559 1.00 96.19 165 GLU A C 1
ATOM 1368 O O . GLU A 1 165 ? -18.632 11.890 21.799 1.00 96.19 165 GLU A O 1
ATOM 1373 N N . ILE A 1 166 ? -17.905 9.767 21.613 1.00 98.25 166 ILE A N 1
ATOM 1374 C CA . ILE A 1 166 ? -16.541 10.027 22.099 1.00 98.25 166 ILE A CA 1
ATOM 1375 C C . ILE A 1 166 ? -15.521 9.813 20.977 1.00 98.25 166 ILE A C 1
ATOM 1377 O O . ILE A 1 166 ? -14.923 10.779 20.502 1.00 98.25 166 ILE A O 1
ATOM 1381 N N . PHE A 1 167 ? -15.361 8.578 20.495 1.00 98.50 167 PHE A N 1
ATOM 1382 C CA . PHE A 1 167 ? -14.312 8.221 19.534 1.00 98.50 167 PHE A CA 1
ATOM 1383 C C . PHE A 1 167 ? -14.470 8.966 18.201 1.00 98.50 167 PHE A C 1
ATOM 1385 O O . PHE A 1 167 ? -13.548 9.636 17.740 1.00 98.50 167 PHE A O 1
ATOM 1392 N N . SER A 1 168 ? -15.678 8.963 17.626 1.00 98.44 168 SER A N 1
ATOM 1393 C CA . SER A 1 168 ? -15.976 9.700 16.389 1.00 98.44 168 SER A CA 1
ATOM 1394 C C . SER A 1 168 ? -15.754 11.208 16.539 1.00 98.44 168 SER A C 1
ATOM 1396 O O . SER A 1 168 ? -15.301 11.867 15.604 1.00 98.44 168 SER A O 1
ATOM 1398 N N . LYS A 1 169 ? -16.054 11.781 17.714 1.00 98.38 169 LYS A N 1
ATOM 1399 C CA . LYS A 1 169 ? -15.823 13.209 17.986 1.00 98.38 169 LYS A CA 1
ATOM 1400 C C . LYS A 1 169 ? -14.338 13.532 18.053 1.00 98.38 169 LYS A C 1
ATOM 1402 O O . LYS A 1 169 ? -13.924 14.539 17.479 1.00 98.38 169 LYS A O 1
ATOM 1407 N N . LEU A 1 170 ? -13.545 12.656 18.669 1.00 98.62 170 LEU A N 1
ATOM 1408 C CA . LEU A 1 170 ? -12.094 12.773 18.659 1.00 98.62 170 LEU A CA 1
ATOM 1409 C C . LEU A 1 170 ? -11.535 12.706 17.231 1.00 98.62 170 LEU A C 1
ATOM 1411 O O . LEU A 1 170 ? -10.771 13.592 16.854 1.00 98.62 170 LEU A O 1
ATOM 1415 N N . LEU A 1 171 ? -11.968 11.743 16.407 1.00 98.75 171 LEU A N 1
ATOM 1416 C CA . LEU A 1 171 ? -11.554 11.659 14.998 1.00 98.75 171 LEU A CA 1
ATOM 1417 C C . LEU A 1 171 ? -11.878 12.950 14.231 1.00 98.75 171 LEU A C 1
ATOM 1419 O O . LEU A 1 171 ? -11.022 13.492 13.530 1.00 98.75 171 LEU A O 1
ATOM 1423 N N . PHE A 1 172 ? -13.085 13.503 14.400 1.00 98.56 172 PHE A N 1
ATOM 1424 C CA . PHE A 1 172 ? -13.445 14.776 13.769 1.00 98.56 172 PHE A CA 1
ATOM 1425 C C . PHE A 1 172 ? -12.575 15.937 14.236 1.00 98.56 172 PHE A C 1
ATOM 1427 O O . PHE A 1 172 ? -12.204 16.763 13.399 1.00 98.56 172 PHE A O 1
ATOM 1434 N N . LYS A 1 173 ? -12.230 15.995 15.524 1.00 98.31 173 LYS A N 1
ATOM 1435 C CA . LYS A 1 173 ? -11.356 17.039 16.059 1.00 98.31 173 LYS A CA 1
ATOM 1436 C C . LYS A 1 173 ? -9.935 16.911 15.523 1.00 98.31 173 LYS A C 1
ATOM 1438 O O . LYS A 1 173 ? -9.367 17.884 15.038 1.00 98.31 173 LYS A O 1
ATOM 1443 N N . LEU A 1 174 ? -9.376 15.706 15.552 1.00 98.31 174 LEU A N 1
ATOM 1444 C CA . LEU A 1 174 ? -8.030 15.439 15.055 1.00 98.31 174 LEU A CA 1
ATOM 1445 C C . LEU A 1 174 ? -7.926 15.663 13.544 1.00 98.31 174 LEU A C 1
ATOM 1447 O O . LEU A 1 174 ? -6.935 16.224 13.089 1.00 98.31 174 LEU A O 1
ATOM 1451 N N . SER A 1 175 ? -8.977 15.355 12.775 1.00 98.00 175 SER A N 1
ATOM 1452 C CA . SER A 1 175 ? -9.012 15.630 11.330 1.00 98.00 175 SER A CA 1
ATOM 1453 C C . SER A 1 175 ? -8.906 17.122 10.977 1.00 98.00 175 SER A C 1
ATOM 1455 O O . SER A 1 175 ? -8.654 17.462 9.825 1.00 98.00 175 SER A O 1
ATOM 1457 N N . GLU A 1 176 ? -9.085 18.040 11.934 1.00 97.06 176 GLU A N 1
ATOM 1458 C CA . GLU A 1 176 ? -8.858 19.482 11.730 1.00 97.06 176 GLU A CA 1
ATOM 1459 C C . GLU A 1 176 ? -7.373 19.819 11.707 1.00 97.06 176 GLU A C 1
ATOM 1461 O O . GLU A 1 176 ? -6.969 20.752 11.019 1.00 97.06 176 GLU A O 1
ATOM 1466 N N . LYS A 1 177 ? -6.543 19.018 12.377 1.00 96.06 177 LYS A N 1
ATOM 1467 C CA . LYS A 1 177 ? -5.114 19.266 12.573 1.00 96.06 177 LYS A CA 1
ATOM 1468 C C . LYS A 1 177 ? -4.315 18.540 11.489 1.00 96.06 177 LYS A C 1
ATOM 1470 O O . LYS A 1 177 ? -4.568 17.375 11.202 1.00 96.06 177 LYS A O 1
ATOM 1475 N N . ASP A 1 178 ? -3.396 19.231 10.817 1.00 95.25 178 ASP A N 1
ATOM 1476 C CA . ASP A 1 178 ? -2.620 18.626 9.718 1.00 95.25 178 ASP A CA 1
ATOM 1477 C C . ASP A 1 178 ? -1.680 17.529 10.219 1.00 95.25 178 ASP A C 1
ATOM 1479 O O . ASP A 1 178 ? -1.590 16.473 9.598 1.00 95.25 178 ASP A O 1
ATOM 1483 N N . ALA A 1 179 ? -1.082 17.731 11.396 1.00 94.75 179 ALA A N 1
ATOM 1484 C CA . ALA A 1 179 ? -0.185 16.771 12.039 1.00 94.75 179 ALA A CA 1
ATOM 1485 C C . ALA A 1 179 ? -0.842 15.415 12.364 1.00 94.75 179 ALA A C 1
ATOM 1487 O O . ALA A 1 179 ? -0.140 14.420 12.475 1.00 94.75 179 ALA A O 1
ATOM 1488 N N . ALA A 1 180 ? -2.173 15.356 12.486 1.00 97.25 180 ALA A N 1
ATOM 1489 C CA . ALA A 1 180 ? -2.905 14.120 12.776 1.00 97.25 180 ALA A CA 1
ATOM 1490 C C . ALA A 1 180 ? -3.637 13.543 11.555 1.00 97.25 180 ALA A C 1
ATOM 1492 O O . ALA A 1 180 ? -4.322 12.531 11.667 1.00 97.25 180 ALA A O 1
ATOM 1493 N N . ALA A 1 181 ? -3.533 14.179 10.384 1.00 97.38 181 ALA A N 1
ATOM 1494 C CA . ALA A 1 181 ? -4.345 13.821 9.226 1.00 97.38 181 ALA A CA 1
ATOM 1495 C C . ALA A 1 181 ? -4.119 12.373 8.764 1.00 97.38 181 ALA A C 1
ATOM 1497 O O . ALA A 1 181 ? -5.087 11.673 8.476 1.00 97.38 181 ALA A O 1
ATOM 1498 N N . TRP A 1 182 ? -2.857 11.933 8.708 1.00 96.50 182 TRP A N 1
ATOM 1499 C CA . TRP A 1 182 ? -2.519 10.564 8.315 1.00 96.50 182 TRP A CA 1
ATOM 1500 C C . TRP A 1 182 ? -3.035 9.545 9.339 1.00 96.50 182 TRP A C 1
ATOM 1502 O O . TRP A 1 182 ? -3.788 8.655 8.960 1.00 96.50 182 TRP A O 1
ATOM 1512 N N . GLU A 1 183 ? -2.752 9.750 10.629 1.00 97.94 183 GLU A N 1
ATOM 1513 C CA . GLU A 1 183 ? -3.189 8.863 11.722 1.00 97.94 183 GLU A CA 1
ATOM 1514 C C . GLU A 1 183 ? -4.712 8.693 11.772 1.00 97.94 183 GLU A C 1
ATOM 1516 O O . GLU A 1 183 ? -5.235 7.589 11.910 1.00 97.94 183 GLU A O 1
ATOM 1521 N N . VAL A 1 184 ? -5.459 9.788 11.597 1.00 98.44 184 VAL A N 1
ATOM 1522 C CA . VAL A 1 184 ? -6.926 9.734 11.568 1.00 98.44 184 VAL A CA 1
ATOM 1523 C C . VAL A 1 184 ? -7.418 8.980 10.335 1.00 98.44 184 VAL A C 1
ATOM 1525 O O . VAL A 1 184 ? -8.365 8.205 10.439 1.00 98.44 184 VAL A O 1
ATOM 1528 N N . ALA A 1 185 ? -6.805 9.190 9.168 1.00 98.19 185 ALA A N 1
ATOM 1529 C CA . ALA A 1 185 ? -7.196 8.485 7.952 1.00 98.19 185 ALA A CA 1
ATOM 1530 C C . ALA A 1 185 ? -6.904 6.981 8.049 1.00 98.19 185 ALA A C 1
ATOM 1532 O O . ALA A 1 185 ? -7.768 6.178 7.697 1.00 98.19 185 ALA A O 1
ATOM 1533 N N . HIS A 1 186 ? -5.751 6.614 8.612 1.00 97.44 186 HIS A N 1
ATOM 1534 C CA . HIS A 1 186 ? -5.396 5.232 8.910 1.00 97.44 186 HIS A CA 1
ATOM 1535 C C . HIS A 1 186 ? -6.395 4.601 9.896 1.00 97.44 186 HIS A C 1
ATOM 1537 O O . HIS A 1 186 ? -6.943 3.534 9.625 1.00 97.44 186 HIS A O 1
ATOM 1543 N N . ALA A 1 187 ? -6.739 5.295 10.988 1.00 97.75 187 ALA A N 1
ATOM 1544 C CA . ALA A 1 187 ? -7.735 4.817 11.947 1.00 97.75 187 ALA A CA 1
ATOM 1545 C C . ALA A 1 187 ? -9.131 4.639 11.321 1.00 97.75 187 ALA A C 1
ATOM 1547 O O . ALA A 1 187 ? -9.830 3.679 11.653 1.00 97.75 187 ALA A O 1
ATOM 1548 N N . VAL A 1 188 ? -9.537 5.524 10.401 1.00 98.06 188 VAL A N 1
ATOM 1549 C CA . VAL A 1 188 ? -10.792 5.389 9.641 1.00 98.06 188 VAL A CA 1
ATOM 1550 C C . VAL A 1 188 ? -10.756 4.167 8.725 1.00 98.06 188 VAL A C 1
ATOM 1552 O O . VAL A 1 188 ? -11.735 3.427 8.690 1.00 98.06 188 VAL A O 1
ATOM 1555 N N . ALA A 1 189 ? -9.649 3.934 8.016 1.00 96.19 189 ALA A N 1
ATOM 1556 C CA . ALA A 1 189 ? -9.483 2.774 7.142 1.00 96.19 189 ALA A CA 1
ATOM 1557 C C . ALA A 1 189 ? -9.500 1.455 7.934 1.00 96.19 189 ALA A C 1
ATOM 1559 O O . ALA A 1 189 ? -10.235 0.534 7.586 1.00 96.19 189 ALA A O 1
ATOM 1560 N N . ALA A 1 190 ? -8.755 1.390 9.040 1.00 95.69 190 ALA A N 1
ATOM 1561 C CA . ALA A 1 190 ? -8.653 0.203 9.890 1.00 95.69 190 ALA A CA 1
ATOM 1562 C C . ALA A 1 190 ? -9.978 -0.169 10.580 1.00 95.69 190 ALA A C 1
ATOM 1564 O O . ALA A 1 190 ? -10.207 -1.333 10.898 1.00 95.69 190 ALA A O 1
ATOM 1565 N N . ASN A 1 191 ? -10.856 0.813 10.804 1.00 96.19 191 ASN A N 1
ATOM 1566 C CA . ASN A 1 191 ? -12.130 0.639 11.504 1.00 96.19 191 ASN A CA 1
ATOM 1567 C C . ASN A 1 191 ? -13.343 0.885 10.594 1.00 96.19 191 ASN A C 1
ATOM 1569 O O . ASN A 1 191 ? -14.437 1.150 11.099 1.00 96.19 191 ASN A O 1
ATOM 1573 N N . PHE A 1 192 ? -13.169 0.798 9.271 1.00 95.19 192 PHE A N 1
ATOM 1574 C CA . PHE A 1 192 ? -14.149 1.246 8.279 1.00 95.19 192 PHE A CA 1
ATOM 1575 C C . PHE A 1 192 ? -15.555 0.668 8.505 1.00 95.19 192 PHE A C 1
ATOM 1577 O O . PHE A 1 192 ? -16.517 1.428 8.616 1.00 95.19 192 PHE A O 1
ATOM 1584 N N . ASP A 1 193 ? -15.664 -0.651 8.684 1.00 93.94 193 ASP A N 1
ATOM 1585 C CA . ASP A 1 193 ? -16.950 -1.338 8.891 1.00 93.94 193 ASP A CA 1
ATOM 1586 C C . ASP A 1 193 ? -17.555 -1.118 10.286 1.00 93.94 193 ASP A C 1
ATOM 1588 O O . ASP A 1 193 ? -18.738 -1.369 10.512 1.00 93.94 193 ASP A O 1
ATOM 1592 N N . THR A 1 194 ? -16.754 -0.647 11.244 1.00 95.19 194 THR A N 1
ATOM 1593 C CA . THR A 1 194 ? -17.195 -0.428 12.633 1.00 95.19 194 THR A CA 1
ATOM 1594 C C . THR A 1 194 ? -17.598 1.020 12.907 1.00 95.19 194 THR A C 1
ATOM 1596 O O . THR A 1 194 ? -18.382 1.289 13.822 1.00 95.19 194 THR A O 1
ATOM 1599 N N . LEU A 1 195 ? -17.088 1.973 12.124 1.00 96.62 195 LEU A N 1
ATOM 1600 C CA . LEU A 1 195 ? -17.486 3.375 12.196 1.00 96.62 195 LEU A CA 1
ATOM 1601 C C . LEU A 1 195 ? -18.845 3.580 11.513 1.00 96.62 195 LEU A C 1
ATOM 1603 O O . LEU A 1 195 ? -19.077 3.016 10.442 1.00 96.62 195 LEU A O 1
ATOM 1607 N N . PRO A 1 196 ? -19.731 4.436 12.061 1.00 95.62 196 PRO A N 1
ATOM 1608 C CA . PRO A 1 196 ? -20.964 4.810 11.376 1.00 95.62 196 PRO A CA 1
ATOM 1609 C C . PRO A 1 196 ? -20.698 5.355 9.972 1.00 95.62 196 PRO A C 1
ATOM 1611 O O . PRO A 1 196 ? -19.805 6.186 9.791 1.00 95.62 196 PRO A O 1
ATOM 1614 N N . ASP A 1 197 ? -21.517 4.949 9.000 1.00 95.44 197 ASP A N 1
ATOM 1615 C CA . ASP A 1 197 ? -21.419 5.372 7.598 1.00 95.44 197 ASP A CA 1
ATOM 1616 C C . ASP A 1 197 ? -21.304 6.895 7.458 1.00 95.44 197 ASP A C 1
ATOM 1618 O O . ASP A 1 197 ? -20.434 7.411 6.757 1.00 95.44 197 ASP A O 1
ATOM 1622 N N . ASP A 1 198 ? -22.149 7.639 8.176 1.00 95.25 198 ASP A N 1
ATOM 1623 C CA . ASP A 1 198 ? -22.160 9.097 8.107 1.00 95.25 198 ASP A CA 1
ATOM 1624 C C . ASP A 1 198 ? -20.901 9.729 8.720 1.00 95.25 198 ASP A C 1
ATOM 1626 O O . ASP A 1 198 ? -20.480 10.797 8.275 1.00 95.25 198 ASP A O 1
ATOM 1630 N N . VAL A 1 199 ? -20.291 9.078 9.716 1.00 97.31 199 VAL A N 1
ATOM 1631 C CA . VAL A 1 199 ? -19.032 9.509 10.329 1.00 97.31 199 VAL A CA 1
ATOM 1632 C C . VAL A 1 199 ? -17.877 9.251 9.371 1.00 97.31 199 VAL A C 1
ATOM 1634 O O . VAL A 1 199 ? -17.169 10.198 9.020 1.00 97.31 199 VAL A O 1
ATOM 1637 N N . ARG A 1 200 ? -17.699 8.002 8.913 1.00 96.62 200 ARG A N 1
ATOM 1638 C CA . ARG A 1 200 ? -16.561 7.638 8.056 1.00 96.62 200 ARG A CA 1
ATOM 1639 C C . ARG A 1 200 ? -16.588 8.401 6.735 1.00 96.62 200 ARG A C 1
ATOM 1641 O O . ARG A 1 200 ? -15.568 8.961 6.351 1.00 96.62 200 ARG A O 1
ATOM 1648 N N . ASN A 1 201 ? -17.754 8.556 6.106 1.00 97.69 201 ASN A N 1
ATOM 1649 C CA . ASN A 1 201 ? -17.871 9.277 4.836 1.00 97.69 201 ASN A CA 1
ATOM 1650 C C . ASN A 1 201 ? -17.512 10.763 4.993 1.00 97.69 201 ASN A C 1
ATOM 1652 O O . ASN A 1 201 ? -16.734 11.301 4.205 1.00 97.69 201 ASN A O 1
ATOM 1656 N N . LYS A 1 202 ? -18.007 11.433 6.046 1.00 98.19 202 LYS A N 1
ATOM 1657 C CA . LYS A 1 202 ? -17.648 12.836 6.331 1.00 98.19 202 LYS A CA 1
ATOM 1658 C C . LYS A 1 202 ? -16.160 13.001 6.644 1.00 98.19 202 LYS A C 1
ATOM 1660 O O . LYS A 1 202 ? -15.566 13.996 6.229 1.00 98.19 202 LYS A O 1
ATOM 1665 N N . LEU A 1 203 ? -15.561 12.055 7.372 1.00 98.50 203 LEU A N 1
ATOM 1666 C CA . LEU A 1 203 ? -14.125 12.065 7.655 1.00 98.50 203 LEU A CA 1
ATOM 1667 C C . LEU A 1 203 ? -13.309 11.892 6.373 1.00 98.50 203 LEU A C 1
ATOM 1669 O O . LEU A 1 203 ? -12.397 12.683 6.155 1.00 98.50 203 LEU A O 1
ATOM 1673 N N . LEU A 1 204 ? -13.670 10.953 5.493 1.00 98.19 204 LEU A N 1
ATOM 1674 C CA . LEU A 1 204 ? -13.001 10.765 4.200 1.00 98.19 204 LEU A CA 1
ATOM 1675 C C . LEU A 1 204 ? -13.036 12.044 3.356 1.00 98.19 204 LEU A C 1
ATOM 1677 O O . LEU A 1 204 ? -11.998 12.454 2.840 1.00 98.19 204 LEU A O 1
ATOM 1681 N N . PHE A 1 205 ? -14.178 12.740 3.287 1.00 97.94 205 PHE A N 1
ATOM 1682 C CA . PHE A 1 205 ? -14.252 14.043 2.616 1.00 97.94 205 PHE A CA 1
ATOM 1683 C C . PHE A 1 205 ? -13.301 15.068 3.236 1.00 97.94 205 PHE A C 1
ATOM 1685 O O . PHE A 1 205 ? -12.512 15.684 2.520 1.00 97.94 205 PHE A O 1
ATOM 1692 N N . LYS A 1 206 ? -13.339 15.236 4.562 1.00 97.88 206 LYS A N 1
ATOM 1693 C CA . LYS A 1 206 ? -12.504 16.217 5.270 1.00 97.88 206 LYS A CA 1
ATOM 1694 C C . LYS A 1 206 ? -11.009 15.923 5.113 1.00 97.88 206 LYS A C 1
ATOM 1696 O O . LYS A 1 206 ? -10.224 16.837 4.881 1.00 97.88 206 LYS A O 1
ATOM 1701 N N . LEU A 1 207 ? -10.625 14.653 5.201 1.00 97.69 207 LEU A N 1
ATOM 1702 C CA . LEU A 1 207 ? -9.241 14.194 5.091 1.00 97.69 207 LEU A CA 1
ATOM 1703 C C . LEU A 1 207 ? -8.739 14.200 3.643 1.00 97.69 207 LEU A C 1
ATOM 1705 O O . LEU A 1 207 ? -7.553 14.419 3.427 1.00 97.69 207 LEU A O 1
ATOM 1709 N N . SER A 1 208 ? -9.620 14.057 2.645 1.00 96.12 208 SER A N 1
ATOM 1710 C CA . SER A 1 208 ? -9.248 14.158 1.222 1.00 96.12 208 SER A CA 1
ATOM 1711 C C . SER A 1 208 ? -8.696 15.535 0.826 1.00 96.12 208 SER A C 1
ATOM 1713 O O . SER A 1 208 ? -8.042 15.685 -0.212 1.00 96.12 208 SER A O 1
ATOM 1715 N N . GLU A 1 209 ? -8.932 16.556 1.652 1.00 95.12 209 GLU A N 1
ATOM 1716 C CA . GLU A 1 209 ? -8.343 17.880 1.466 1.00 95.12 209 GLU A CA 1
ATOM 1717 C C . GLU A 1 209 ? -6.898 17.985 1.948 1.00 95.12 209 GLU A C 1
ATOM 1719 O O . GLU A 1 209 ? -6.236 18.969 1.634 1.00 95.12 209 GLU A O 1
ATOM 1724 N N . LYS A 1 210 ? -6.391 16.971 2.656 1.00 94.12 210 LYS A N 1
ATOM 1725 C CA . LYS A 1 210 ? -5.058 16.970 3.256 1.00 94.12 210 LYS A CA 1
ATOM 1726 C C . LYS A 1 210 ? -4.130 16.014 2.518 1.00 94.12 210 LYS A C 1
ATOM 1728 O O . LYS A 1 210 ? -4.327 14.801 2.540 1.00 94.12 210 LYS A O 1
ATOM 1733 N N . ASP A 1 211 ? -3.058 16.546 1.939 1.00 91.00 211 ASP A N 1
ATOM 1734 C CA . ASP A 1 211 ? -2.104 15.757 1.145 1.00 91.00 211 ASP A CA 1
ATOM 1735 C C . ASP A 1 211 ? -1.458 14.612 1.945 1.00 91.00 211 ASP A C 1
ATOM 1737 O O . ASP A 1 211 ? -1.227 13.519 1.413 1.00 91.00 211 ASP A O 1
ATOM 1741 N N . ALA A 1 212 ? -1.225 14.825 3.246 1.00 91.88 212 ALA A N 1
ATOM 1742 C CA . ALA A 1 212 ? -0.711 13.805 4.161 1.00 91.88 212 ALA A CA 1
ATOM 1743 C C . ALA A 1 212 ? -1.634 12.571 4.240 1.00 91.88 212 ALA A C 1
ATOM 1745 O O . ALA A 1 212 ? -1.152 11.441 4.211 1.00 91.88 212 ALA A O 1
ATOM 1746 N N . ALA A 1 213 ? -2.954 12.777 4.238 1.00 96.00 213 ALA A N 1
ATOM 1747 C CA . ALA A 1 213 ? -3.960 11.721 4.354 1.00 96.00 213 ALA A CA 1
ATOM 1748 C C . ALA A 1 213 ? -4.347 11.074 3.015 1.00 96.00 213 ALA A C 1
ATOM 1750 O O . ALA A 1 213 ? -5.030 10.052 3.000 1.00 96.00 213 ALA A O 1
ATOM 1751 N N . ALA A 1 214 ? -3.920 11.642 1.883 1.00 95.12 214 ALA A N 1
ATOM 1752 C CA . ALA A 1 214 ? -4.399 11.243 0.561 1.00 95.12 214 ALA A CA 1
ATOM 1753 C C . ALA A 1 214 ? -4.238 9.743 0.245 1.00 95.12 214 ALA A C 1
ATOM 1755 O O . ALA A 1 214 ? -5.056 9.192 -0.485 1.00 95.12 214 ALA A O 1
ATOM 1756 N N . TRP A 1 215 ? -3.206 9.088 0.790 1.00 92.00 215 TRP A N 1
ATOM 1757 C CA . TRP A 1 215 ? -2.951 7.660 0.567 1.00 92.00 215 TRP A CA 1
ATOM 1758 C C . TRP A 1 215 ? -4.002 6.820 1.268 1.00 92.00 215 TRP A C 1
ATOM 1760 O O . TRP A 1 215 ? -4.715 6.079 0.605 1.00 92.00 215 TRP A O 1
ATOM 1770 N N . GLU A 1 216 ? -4.150 7.011 2.575 1.00 95.31 216 GLU A N 1
ATOM 1771 C CA . GLU A 1 216 ? -5.117 6.277 3.386 1.00 95.31 216 GLU A CA 1
ATOM 1772 C C . GLU A 1 216 ? -6.550 6.510 2.906 1.00 95.31 216 GLU A C 1
ATOM 1774 O O . GLU A 1 216 ? -7.335 5.571 2.822 1.00 95.31 216 GLU A O 1
ATOM 1779 N N . VAL A 1 217 ? -6.888 7.741 2.497 1.00 97.50 217 VAL A N 1
ATOM 1780 C CA . VAL A 1 217 ? -8.207 8.035 1.916 1.00 97.50 217 VAL A CA 1
ATOM 1781 C C . VAL A 1 217 ? -8.401 7.289 0.594 1.00 97.50 217 VAL A C 1
ATOM 1783 O O . VAL A 1 217 ? -9.436 6.653 0.408 1.00 97.50 217 VAL A O 1
ATOM 1786 N N . ALA A 1 218 ? -7.430 7.336 -0.325 1.00 96.31 218 ALA A N 1
ATOM 1787 C CA . ALA A 1 218 ? -7.536 6.623 -1.598 1.00 96.31 218 ALA A CA 1
ATOM 1788 C C . ALA A 1 218 ? -7.612 5.103 -1.393 1.00 96.31 218 ALA A C 1
ATOM 1790 O O . ALA A 1 218 ? -8.435 4.438 -2.018 1.00 96.31 218 ALA A O 1
ATOM 1791 N N . HIS A 1 219 ? -6.797 4.567 -0.487 1.00 93.50 219 HIS A N 1
ATOM 1792 C CA . HIS A 1 219 ? -6.779 3.156 -0.138 1.00 93.50 219 HIS A CA 1
ATOM 1793 C C . HIS A 1 219 ? -8.120 2.711 0.463 1.00 93.50 219 HIS A C 1
ATOM 1795 O O . HIS A 1 219 ? -8.723 1.766 -0.039 1.00 93.50 219 HIS A O 1
ATOM 1801 N N . ALA A 1 220 ? -8.644 3.438 1.457 1.00 95.12 220 ALA A N 1
ATOM 1802 C CA . ALA A 1 220 ? -9.926 3.132 2.089 1.00 95.12 220 ALA A CA 1
ATOM 1803 C C . ALA A 1 220 ? -11.097 3.169 1.096 1.00 95.12 220 ALA A C 1
ATOM 1805 O O . ALA A 1 220 ? -11.954 2.285 1.129 1.00 95.12 220 ALA A O 1
ATOM 1806 N N . VAL A 1 221 ? -11.130 4.166 0.201 1.00 96.25 221 VAL A N 1
ATOM 1807 C CA . VAL A 1 221 ? -12.186 4.282 -0.816 1.00 96.25 221 VAL A CA 1
ATOM 1808 C C . VAL A 1 221 ? -12.084 3.167 -1.856 1.00 96.25 221 VAL A C 1
ATOM 1810 O O . VAL A 1 221 ? -13.110 2.622 -2.250 1.00 96.25 221 VAL A O 1
ATOM 1813 N N . ALA A 1 222 ? -10.877 2.805 -2.297 1.00 93.88 222 ALA A N 1
ATOM 1814 C CA . ALA A 1 222 ? -10.687 1.743 -3.283 1.00 93.88 222 ALA A CA 1
ATOM 1815 C C . ALA A 1 222 ? -11.001 0.348 -2.712 1.00 93.88 222 ALA A C 1
ATOM 1817 O O . ALA A 1 222 ? -11.674 -0.437 -3.376 1.00 93.88 222 ALA A O 1
ATOM 1818 N N . ALA A 1 223 ? -10.583 0.061 -1.475 1.00 92.62 223 ALA A N 1
ATOM 1819 C CA . ALA A 1 223 ? -10.830 -1.223 -0.812 1.00 92.62 223 ALA A CA 1
ATOM 1820 C C . ALA A 1 223 ? -12.312 -1.473 -0.498 1.00 92.62 223 ALA A C 1
ATOM 1822 O O . ALA A 1 223 ? -12.750 -2.617 -0.450 1.00 92.62 223 ALA A O 1
ATOM 1823 N N . ASN A 1 224 ? -13.091 -0.403 -0.321 1.00 93.19 224 ASN A N 1
ATOM 1824 C CA . ASN A 1 224 ? -14.510 -0.466 0.030 1.00 93.19 224 ASN A CA 1
ATOM 1825 C C . ASN A 1 224 ? -15.410 0.105 -1.074 1.00 93.19 224 ASN A C 1
ATOM 1827 O O . ASN A 1 224 ? -16.521 0.560 -0.805 1.00 93.19 224 ASN A O 1
ATOM 1831 N N . PHE A 1 225 ? -14.929 0.131 -2.320 1.00 91.56 225 PHE A N 1
ATOM 1832 C CA . PHE A 1 225 ? -15.568 0.895 -3.388 1.00 91.56 225 PHE A CA 1
ATOM 1833 C C . PHE A 1 225 ? -17.045 0.523 -3.571 1.00 91.56 225 PHE A C 1
ATOM 1835 O O . PHE A 1 225 ? -17.910 1.398 -3.581 1.00 91.56 225 PHE A O 1
ATOM 1842 N N . ASP A 1 226 ? -17.364 -0.770 -3.613 1.00 89.25 226 ASP A N 1
ATOM 1843 C CA . ASP A 1 226 ? -18.721 -1.259 -3.875 1.00 89.25 226 ASP A CA 1
ATOM 1844 C C . ASP A 1 226 ? -19.731 -0.965 -2.756 1.00 89.25 226 ASP A C 1
ATOM 1846 O O . ASP A 1 226 ? -20.931 -0.898 -3.026 1.00 89.25 226 ASP A O 1
ATOM 1850 N N . THR A 1 227 ? -19.280 -0.703 -1.527 1.00 90.88 227 THR A N 1
ATOM 1851 C CA . THR A 1 227 ? -20.163 -0.402 -0.384 1.00 90.88 227 THR A CA 1
ATOM 1852 C C . THR A 1 227 ? -20.385 1.097 -0.174 1.00 90.88 227 THR A C 1
ATOM 1854 O O . THR A 1 227 ? -21.244 1.499 0.612 1.00 90.88 227 THR A O 1
ATOM 1857 N N . LEU A 1 228 ? -19.633 1.939 -0.885 1.00 93.69 228 LEU A N 1
ATOM 1858 C CA . LEU A 1 228 ? -19.651 3.389 -0.728 1.00 93.69 228 LEU A CA 1
ATOM 1859 C C . LEU A 1 228 ? -20.711 4.082 -1.601 1.00 93.69 228 LEU A C 1
ATOM 1861 O O . LEU A 1 228 ? -20.996 3.628 -2.709 1.00 93.69 228 LEU A O 1
ATOM 1865 N N . PRO A 1 229 ? -21.269 5.222 -1.153 1.00 94.38 229 PRO A N 1
ATOM 1866 C CA . PRO A 1 229 ? -22.082 6.076 -2.010 1.00 94.38 229 PRO A CA 1
ATOM 1867 C C . PRO A 1 229 ? -21.230 6.769 -3.090 1.00 94.38 229 PRO A C 1
ATOM 1869 O O . PRO A 1 229 ? -20.019 6.962 -2.938 1.00 94.38 229 PRO A O 1
ATOM 1872 N N . ASP A 1 230 ? -21.875 7.161 -4.192 1.00 93.06 230 ASP A N 1
ATOM 1873 C CA . ASP A 1 230 ? -21.202 7.677 -5.395 1.00 93.06 230 ASP A CA 1
ATOM 1874 C C . ASP A 1 230 ? -20.360 8.937 -5.147 1.00 93.06 230 ASP A C 1
ATOM 1876 O O . ASP A 1 230 ? -19.306 9.124 -5.755 1.00 93.06 230 ASP A O 1
ATOM 1880 N N . ASP A 1 231 ? -20.792 9.809 -4.241 1.00 94.62 231 ASP A N 1
ATOM 1881 C CA . ASP A 1 231 ? -20.056 11.016 -3.873 1.00 94.62 231 ASP A CA 1
ATOM 1882 C C . ASP A 1 231 ? -18.717 10.693 -3.192 1.00 94.62 231 ASP A C 1
ATOM 1884 O O . ASP A 1 231 ? -17.708 11.328 -3.502 1.00 94.62 231 ASP A O 1
ATOM 1888 N N . VAL A 1 232 ? -18.680 9.678 -2.324 1.00 96.06 232 VAL A N 1
ATOM 1889 C CA . VAL A 1 232 ? -17.447 9.219 -1.665 1.00 96.06 232 VAL A CA 1
ATOM 1890 C C . VAL A 1 232 ? -16.552 8.473 -2.651 1.00 96.06 232 VAL A C 1
ATOM 1892 O O . VAL A 1 232 ? -15.348 8.717 -2.680 1.00 96.06 232 VAL A O 1
ATOM 1895 N N . ARG A 1 233 ? -17.119 7.636 -3.529 1.00 94.62 233 ARG A N 1
ATOM 1896 C CA . ARG A 1 233 ? -16.371 6.981 -4.622 1.00 94.62 233 ARG A CA 1
ATOM 1897 C C . ARG A 1 233 ? -15.641 7.992 -5.509 1.00 94.62 233 ARG A C 1
ATOM 1899 O O . ARG A 1 233 ? -14.486 7.781 -5.886 1.00 94.62 233 ARG A O 1
ATOM 1906 N N . ASN A 1 234 ? -16.283 9.127 -5.793 1.00 94.94 234 ASN A N 1
ATOM 1907 C CA . ASN A 1 234 ? -15.710 10.205 -6.600 1.00 94.94 234 ASN A CA 1
ATOM 1908 C C . ASN A 1 234 ? -14.481 10.880 -5.965 1.00 94.94 234 ASN A C 1
ATOM 1910 O O . ASN A 1 234 ? -13.752 11.591 -6.666 1.00 94.94 234 ASN A O 1
ATOM 1914 N N . LEU A 1 235 ? -14.186 10.630 -4.682 1.00 96.56 235 LEU A N 1
ATOM 1915 C CA . LEU A 1 235 ? -12.945 11.092 -4.060 1.00 96.56 235 LEU A CA 1
ATOM 1916 C C . LEU A 1 235 ? -11.700 10.546 -4.763 1.00 96.56 235 LEU A C 1
ATOM 1918 O O . LEU A 1 235 ? -10.721 11.281 -4.852 1.00 96.56 235 LEU A O 1
ATOM 1922 N N . LEU A 1 236 ? -11.727 9.332 -5.330 1.00 95.81 236 LEU A N 1
ATOM 1923 C CA . LEU A 1 236 ? -10.583 8.808 -6.093 1.00 95.81 236 LEU A CA 1
ATOM 1924 C C . LEU A 1 236 ? -10.249 9.701 -7.292 1.00 95.81 236 LEU A C 1
ATOM 1926 O O . LEU A 1 236 ? -9.087 10.041 -7.516 1.00 95.81 236 LEU A O 1
ATOM 1930 N N . PHE A 1 237 ? -11.270 10.152 -8.024 1.00 95.00 237 PHE A N 1
ATOM 1931 C CA . PHE A 1 237 ? -11.082 11.059 -9.154 1.00 95.00 237 PHE A CA 1
ATOM 1932 C C . PHE A 1 237 ? -10.606 12.439 -8.707 1.00 95.00 237 PHE A C 1
ATOM 1934 O O . PHE A 1 237 ? -9.720 13.000 -9.349 1.00 95.00 237 PHE A O 1
ATOM 1941 N N . LYS A 1 238 ? -11.130 12.964 -7.596 1.00 94.94 238 LYS A N 1
ATOM 1942 C CA . LYS A 1 238 ? -10.680 14.245 -7.035 1.00 94.94 238 LYS A CA 1
ATOM 1943 C C . LYS A 1 238 ? -9.222 14.188 -6.573 1.00 94.94 238 LYS A C 1
ATOM 1945 O O . LYS A 1 238 ? -8.445 15.093 -6.854 1.00 94.94 238 LYS A O 1
ATOM 1950 N N . LEU A 1 239 ? -8.833 13.114 -5.888 1.00 95.31 239 LEU A N 1
ATOM 1951 C CA . LEU A 1 239 ? -7.457 12.907 -5.439 1.00 95.31 239 LEU A CA 1
ATOM 1952 C C . LEU A 1 239 ? -6.507 12.710 -6.625 1.00 95.31 239 LEU A C 1
ATOM 1954 O O . LEU A 1 239 ? -5.404 13.243 -6.598 1.00 95.31 239 LEU A O 1
ATOM 1958 N N . SER A 1 240 ? -6.943 12.039 -7.697 1.00 94.38 240 SER A N 1
ATOM 1959 C CA . SER A 1 240 ? -6.115 11.843 -8.900 1.00 94.38 240 SER A CA 1
ATOM 1960 C C . SER A 1 240 ? -5.717 13.154 -9.594 1.00 94.38 240 SER A C 1
ATOM 1962 O O . SER A 1 240 ? -4.717 13.203 -10.308 1.00 94.38 240 SER A O 1
ATOM 1964 N N . GLU A 1 241 ? -6.476 14.233 -9.383 1.00 92.19 241 GLU A N 1
ATOM 1965 C CA . GLU A 1 241 ? -6.179 15.551 -9.955 1.00 92.19 241 GLU A CA 1
ATOM 1966 C C . GLU A 1 241 ? -5.045 16.261 -9.219 1.00 92.19 241 GLU A C 1
ATOM 1968 O O . GLU A 1 241 ? -4.307 17.019 -9.845 1.00 92.19 241 GLU A O 1
ATOM 1973 N N . LYS A 1 242 ? -4.851 15.978 -7.926 1.00 90.56 242 LYS A N 1
ATOM 1974 C CA . LYS A 1 242 ? -3.795 16.582 -7.107 1.00 90.56 242 LYS A CA 1
ATOM 1975 C C . LYS A 1 242 ? -2.475 15.852 -7.353 1.00 90.56 242 LYS A C 1
ATOM 1977 O O . LYS A 1 242 ? -2.398 14.647 -7.135 1.00 90.56 242 LYS A O 1
ATOM 1982 N N . ASP A 1 243 ? -1.424 16.558 -7.764 1.00 86.50 243 ASP A N 1
ATOM 1983 C CA . ASP A 1 243 ? -0.121 15.938 -8.070 1.00 86.50 243 ASP A CA 1
ATOM 1984 C C . ASP A 1 243 ? 0.441 15.148 -6.876 1.00 86.50 243 ASP A C 1
ATOM 1986 O O . ASP A 1 243 ? 0.773 13.972 -7.016 1.00 86.50 243 ASP A O 1
ATOM 1990 N N . ALA A 1 244 ? 0.387 15.725 -5.669 1.00 84.50 244 ALA A N 1
ATOM 1991 C CA . ALA A 1 244 ? 0.835 15.082 -4.427 1.00 84.50 244 ALA A CA 1
ATOM 1992 C C . ALA A 1 244 ? 0.053 13.805 -4.042 1.00 84.50 244 ALA A C 1
ATOM 1994 O O . ALA A 1 244 ? 0.516 13.011 -3.217 1.00 84.50 244 ALA A O 1
ATOM 1995 N N . ALA A 1 245 ? -1.138 13.595 -4.614 1.00 90.94 245 ALA A N 1
ATOM 1996 C CA . ALA A 1 245 ? -1.997 12.446 -4.334 1.00 90.94 245 ALA A CA 1
ATOM 1997 C C . ALA A 1 245 ? -2.113 11.468 -5.510 1.00 90.94 245 ALA A C 1
ATOM 1999 O O . ALA A 1 245 ? -2.436 10.303 -5.291 1.00 90.94 245 ALA A O 1
ATOM 2000 N N . ALA A 1 246 ? -1.828 11.891 -6.740 1.00 92.06 246 ALA A N 1
ATOM 2001 C CA . ALA A 1 246 ? -2.022 11.082 -7.939 1.00 92.06 246 ALA A CA 1
ATOM 2002 C C . ALA A 1 246 ? -1.234 9.761 -7.890 1.00 92.06 246 ALA A C 1
ATOM 2004 O O . ALA A 1 246 ? -1.794 8.695 -8.148 1.00 92.06 246 ALA 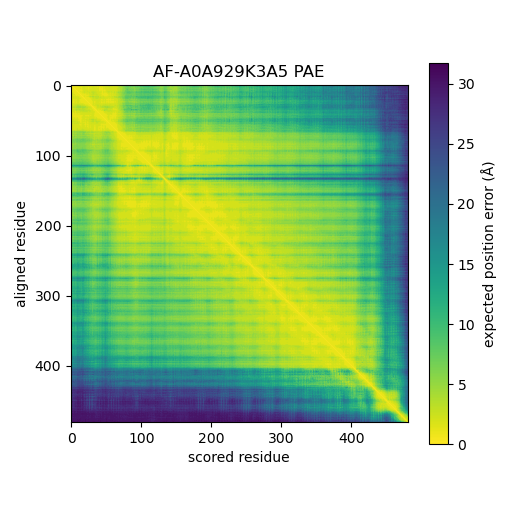A O 1
ATOM 2005 N N . TRP A 1 247 ? 0.024 9.814 -7.440 1.00 90.31 247 TRP A N 1
ATOM 2006 C CA . TRP A 1 247 ? 0.843 8.629 -7.156 1.00 90.31 247 TRP A CA 1
ATOM 2007 C C . TRP A 1 247 ? 0.153 7.654 -6.184 1.00 90.31 247 TRP A C 1
ATOM 2009 O O . TRP A 1 247 ? 0.101 6.445 -6.414 1.00 90.31 247 TRP A O 1
ATOM 2019 N N . LYS A 1 248 ? -0.426 8.195 -5.108 1.00 91.75 248 LYS A N 1
ATOM 2020 C CA . LYS A 1 248 ? -1.110 7.433 -4.058 1.00 91.75 248 LYS A CA 1
ATOM 2021 C C . LYS A 1 248 ? -2.395 6.784 -4.591 1.00 91.75 248 LYS A C 1
ATOM 2023 O O . LYS A 1 248 ? -2.678 5.636 -4.266 1.00 91.75 248 LYS A O 1
ATOM 2028 N N . VAL A 1 249 ? -3.129 7.470 -5.471 1.00 93.56 249 VAL A N 1
ATOM 2029 C CA . VAL A 1 249 ? -4.301 6.897 -6.157 1.00 93.56 249 VAL A CA 1
ATOM 2030 C C . VAL A 1 249 ? -3.891 5.766 -7.099 1.00 93.56 249 VAL A C 1
ATOM 2032 O O . VAL A 1 249 ? -4.529 4.719 -7.080 1.00 93.56 249 VAL A O 1
ATOM 2035 N N . ALA A 1 250 ? -2.816 5.924 -7.879 1.00 92.38 250 ALA A N 1
ATOM 2036 C CA . ALA A 1 250 ? -2.331 4.862 -8.766 1.00 92.38 250 ALA A CA 1
ATOM 2037 C C . ALA A 1 250 ? -1.972 3.584 -7.989 1.00 92.38 250 ALA A C 1
ATOM 2039 O O . ALA A 1 250 ? -2.335 2.480 -8.393 1.00 92.38 250 ALA A O 1
ATOM 2040 N N . LEU A 1 251 ? -1.311 3.736 -6.838 1.00 89.00 251 LEU A N 1
ATOM 2041 C CA . LEU A 1 251 ? -0.995 2.617 -5.955 1.00 89.00 251 LEU A CA 1
ATOM 2042 C C . LEU A 1 251 ? -2.270 1.972 -5.374 1.00 89.00 251 LEU A C 1
ATOM 2044 O O . LEU A 1 251 ? -2.363 0.747 -5.353 1.00 89.00 251 LEU A O 1
ATOM 2048 N N . ALA A 1 252 ? -3.277 2.763 -4.988 1.00 90.19 252 ALA A N 1
ATOM 2049 C CA . ALA A 1 252 ? -4.542 2.240 -4.467 1.00 90.19 252 ALA A CA 1
ATOM 2050 C C . ALA A 1 252 ? -5.322 1.455 -5.533 1.00 90.19 252 ALA A C 1
ATOM 2052 O O . ALA A 1 252 ? -5.886 0.405 -5.227 1.00 90.19 252 ALA A O 1
ATOM 2053 N N . VAL A 1 253 ? -5.304 1.928 -6.785 1.00 91.44 253 VAL A N 1
ATOM 2054 C CA . VAL A 1 253 ? -5.881 1.230 -7.943 1.00 91.44 253 VAL A CA 1
ATOM 2055 C C . VAL A 1 253 ? -5.185 -0.112 -8.185 1.00 91.44 253 VAL A C 1
ATOM 2057 O O . VAL A 1 253 ? -5.861 -1.109 -8.417 1.00 91.44 253 VAL A O 1
ATOM 2060 N N . ALA A 1 254 ? -3.852 -0.154 -8.111 1.00 88.00 254 ALA A N 1
ATOM 2061 C CA . ALA A 1 254 ? -3.091 -1.388 -8.302 1.00 88.00 254 ALA A CA 1
ATOM 2062 C C . ALA A 1 254 ? -3.366 -2.420 -7.194 1.00 88.00 254 ALA A C 1
ATOM 2064 O O . ALA A 1 254 ? -3.525 -3.602 -7.480 1.00 88.00 254 ALA A O 1
ATOM 2065 N N . TRP A 1 255 ? -3.434 -1.976 -5.936 1.00 87.00 255 TRP A N 1
ATOM 2066 C CA . TRP A 1 255 ? -3.671 -2.855 -4.785 1.00 87.00 255 TRP A CA 1
ATOM 2067 C C . TRP A 1 255 ? -5.101 -3.386 -4.712 1.00 87.00 255 TRP A C 1
ATOM 2069 O O . TRP A 1 255 ? -5.315 -4.509 -4.273 1.00 87.00 255 TRP A O 1
ATOM 2079 N N . ASN A 1 256 ? -6.071 -2.601 -5.177 1.00 86.88 256 ASN A N 1
ATOM 2080 C CA . ASN A 1 256 ? -7.486 -2.966 -5.167 1.00 86.88 256 ASN A CA 1
ATOM 2081 C C . ASN A 1 256 ? -7.981 -3.333 -6.568 1.00 86.88 256 ASN A C 1
ATOM 2083 O O . ASN A 1 256 ? -9.137 -3.085 -6.898 1.00 86.88 256 ASN A O 1
ATOM 2087 N N . PHE A 1 257 ? -7.107 -3.895 -7.406 1.00 87.38 257 PHE A N 1
ATOM 2088 C CA . PHE A 1 257 ? -7.394 -4.146 -8.816 1.00 87.38 257 PHE A CA 1
ATOM 2089 C C . PHE A 1 257 ? -8.677 -4.952 -9.033 1.00 87.38 257 PHE A C 1
ATOM 2091 O O . PHE A 1 257 ? -9.524 -4.556 -9.833 1.00 87.38 257 PHE A O 1
ATOM 2098 N N . ASP A 1 2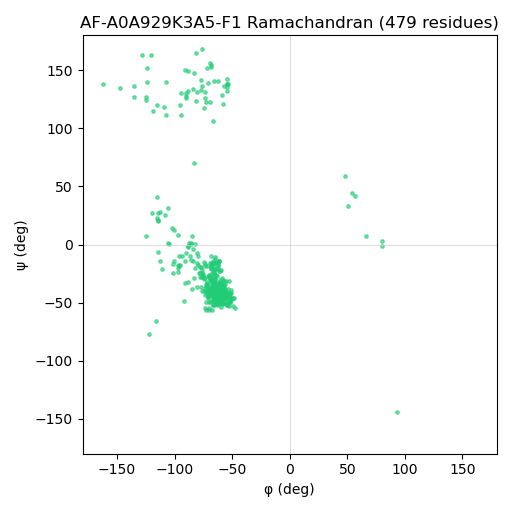58 ? -8.795 -6.064 -8.304 1.00 88.06 258 ASP A N 1
ATOM 2099 C CA . ASP A 1 258 ? -9.909 -7.011 -8.408 1.00 88.06 258 ASP A CA 1
ATOM 2100 C C . ASP A 1 258 ? -11.174 -6.513 -7.686 1.00 88.06 258 ASP A C 1
ATOM 2102 O O . ASP A 1 258 ? -12.270 -6.983 -7.978 1.00 88.06 258 ASP A O 1
ATOM 2106 N N . THR A 1 259 ? -11.031 -5.556 -6.764 1.00 86.38 259 THR A N 1
ATOM 2107 C CA . THR A 1 259 ? -12.141 -4.977 -5.988 1.00 86.38 259 THR A CA 1
ATOM 2108 C C . THR A 1 259 ? -12.738 -3.743 -6.667 1.00 86.38 259 THR A C 1
ATOM 2110 O O . THR A 1 259 ? -13.928 -3.471 -6.544 1.00 86.38 259 THR A O 1
ATOM 2113 N N . LEU A 1 260 ? -11.924 -2.959 -7.375 1.00 87.44 260 LEU A N 1
ATOM 2114 C CA . LEU A 1 260 ? -12.355 -1.726 -8.023 1.00 87.44 260 LEU A CA 1
ATOM 2115 C C . LEU A 1 260 ? -13.044 -2.034 -9.356 1.00 87.44 260 LEU A C 1
ATOM 2117 O O . LEU A 1 260 ? -12.482 -2.738 -10.192 1.00 87.44 260 LEU A O 1
ATOM 2121 N N . LEU A 1 261 ? -14.218 -1.441 -9.593 1.00 89.00 261 LEU A N 1
ATOM 2122 C CA . LEU A 1 261 ? -14.952 -1.605 -10.852 1.00 89.00 261 LEU A CA 1
ATOM 2123 C C . LEU A 1 261 ? -14.091 -1.252 -12.074 1.00 89.00 261 LEU A C 1
ATOM 2125 O O . LEU A 1 261 ? -13.423 -0.214 -12.104 1.00 89.00 261 LEU A O 1
ATOM 2129 N N . ASP A 1 262 ? -14.164 -2.091 -13.111 1.00 91.06 262 ASP A N 1
ATOM 2130 C CA . ASP A 1 262 ? -13.352 -1.984 -14.328 1.00 91.06 262 ASP A CA 1
ATOM 2131 C C . ASP A 1 262 ? -13.414 -0.601 -14.978 1.00 91.06 262 ASP A C 1
ATOM 2133 O O . ASP A 1 262 ? -12.390 -0.050 -15.379 1.00 91.06 262 ASP A O 1
ATOM 2137 N N . ASP A 1 263 ? -14.604 -0.009 -15.090 1.00 90.62 263 ASP A N 1
ATOM 2138 C CA . ASP A 1 263 ? -14.768 1.279 -15.758 1.00 90.62 263 ASP A CA 1
ATOM 2139 C C . ASP A 1 263 ? -14.100 2.421 -14.974 1.00 90.62 263 ASP A C 1
ATOM 2141 O O . ASP A 1 263 ? -13.481 3.301 -15.576 1.00 90.62 263 ASP A O 1
ATOM 2145 N N . VAL A 1 264 ? -14.178 2.389 -13.642 1.00 92.19 264 VAL A N 1
ATOM 2146 C CA . VAL A 1 264 ? -13.531 3.351 -12.743 1.00 92.19 264 VAL A CA 1
ATOM 2147 C C . VAL A 1 264 ? -12.022 3.163 -12.773 1.00 92.19 264 VAL A C 1
ATOM 2149 O O . VAL A 1 264 ? -11.293 4.132 -13.000 1.00 92.19 264 VAL A O 1
ATOM 2152 N N . ARG A 1 265 ? -11.560 1.918 -12.614 1.00 94.31 265 ARG A N 1
ATOM 2153 C CA . ARG A 1 265 ? -10.147 1.539 -12.688 1.00 94.31 265 ARG A CA 1
ATOM 2154 C C . ARG A 1 265 ? -9.515 2.031 -13.983 1.00 94.31 265 ARG A C 1
ATOM 2156 O O . ARG A 1 265 ? -8.519 2.749 -13.950 1.00 94.31 265 ARG A O 1
ATOM 2163 N N . ASN A 1 266 ? -10.129 1.713 -15.119 1.00 94.25 266 ASN A N 1
ATOM 2164 C CA . ASN A 1 266 ? -9.591 2.060 -16.428 1.00 94.25 266 ASN A CA 1
ATOM 2165 C C . ASN A 1 266 ? -9.576 3.582 -16.636 1.00 94.25 266 ASN A C 1
ATOM 2167 O O . ASN A 1 266 ? -8.549 4.124 -17.036 1.00 94.25 266 ASN A O 1
ATOM 2171 N N . LYS A 1 267 ? -10.656 4.301 -16.286 1.00 95.00 267 LYS A N 1
ATOM 2172 C CA . LYS A 1 267 ? -10.683 5.778 -16.351 1.00 95.00 267 LYS A CA 1
ATOM 2173 C C . LYS A 1 267 ? -9.578 6.415 -15.504 1.00 95.00 267 LYS A C 1
ATOM 2175 O O . LYS A 1 267 ? -8.954 7.375 -15.953 1.00 95.00 267 LYS A O 1
ATOM 2180 N N . LEU A 1 268 ? -9.333 5.899 -14.297 1.00 95.81 268 LEU A N 1
ATOM 2181 C CA . LEU A 1 268 ? -8.258 6.385 -13.430 1.00 95.81 268 LEU A CA 1
ATOM 2182 C C . LEU A 1 268 ? -6.880 6.115 -14.035 1.00 95.81 268 LEU A C 1
ATOM 2184 O O . LEU A 1 268 ? -6.064 7.029 -14.053 1.00 95.81 268 LEU A O 1
ATOM 2188 N N . LEU A 1 269 ? -6.626 4.918 -14.573 1.00 95.25 269 LEU A N 1
ATOM 2189 C CA . LEU A 1 269 ? -5.342 4.589 -15.206 1.00 95.25 269 LEU A CA 1
ATOM 2190 C C . LEU A 1 269 ? -5.019 5.535 -16.368 1.00 95.25 269 LEU A C 1
ATOM 2192 O O . LEU A 1 269 ? -3.908 6.055 -16.419 1.00 95.25 269 LEU A O 1
ATOM 2196 N N . PHE A 1 270 ? -5.989 5.831 -17.239 1.00 94.56 270 PHE A N 1
ATOM 2197 C CA . PHE A 1 270 ? -5.801 6.813 -18.314 1.00 94.56 270 PHE A CA 1
ATOM 2198 C C . PHE A 1 270 ? -5.528 8.217 -17.779 1.00 94.56 270 PHE A C 1
ATOM 2200 O O . PHE A 1 270 ? -4.575 8.861 -18.195 1.00 94.56 270 PHE A O 1
ATOM 2207 N N . LYS A 1 271 ? -6.319 8.686 -16.812 1.00 94.31 271 LYS A N 1
ATOM 2208 C CA . LYS A 1 271 ? -6.120 10.020 -16.232 1.00 94.31 271 LYS A CA 1
ATOM 2209 C C . LYS A 1 271 ? -4.759 10.161 -15.542 1.00 94.31 271 LYS A C 1
ATOM 2211 O O . LYS A 1 271 ? -4.125 11.207 -15.610 1.00 94.31 271 LYS A O 1
ATOM 2216 N N . LEU A 1 272 ? -4.309 9.113 -14.858 1.00 94.00 272 LEU A N 1
ATOM 2217 C CA . LEU A 1 272 ? -3.035 9.099 -14.144 1.00 94.00 272 LEU A CA 1
ATOM 2218 C C . LEU A 1 272 ? -1.844 8.932 -15.097 1.00 94.00 272 LEU A C 1
ATOM 2220 O O . LEU A 1 272 ? -0.770 9.446 -14.797 1.00 94.00 272 LEU A O 1
ATOM 2224 N N . SER A 1 273 ? -2.021 8.277 -16.251 1.00 92.56 273 SER A N 1
ATOM 2225 C CA . SER A 1 273 ? -0.952 8.092 -17.246 1.00 92.56 273 SER A CA 1
ATOM 2226 C C . SER A 1 273 ? -0.502 9.410 -17.876 1.00 92.56 273 SER A C 1
ATOM 2228 O O . SER A 1 273 ? 0.628 9.519 -18.354 1.00 92.56 273 SER A O 1
ATOM 2230 N N . GLU A 1 274 ? -1.368 10.426 -17.879 1.00 90.44 274 GLU A N 1
ATOM 2231 C CA . GLU A 1 274 ? -1.066 11.776 -18.357 1.00 90.44 274 GLU A CA 1
ATOM 2232 C C . GLU A 1 274 ? -0.024 12.485 -17.480 1.00 90.44 274 GLU A C 1
ATOM 2234 O O . GLU A 1 274 ? 0.659 13.388 -17.961 1.00 90.44 274 GLU A O 1
ATOM 2239 N N . LYS A 1 275 ? 0.159 12.045 -16.228 1.00 89.50 275 LYS A N 1
ATOM 2240 C CA . LYS A 1 275 ? 1.091 12.639 -15.265 1.00 89.50 275 LYS A CA 1
ATOM 2241 C C . LYS A 1 275 ? 2.431 11.904 -15.284 1.00 89.50 275 LYS A C 1
ATOM 2243 O O . LYS A 1 275 ? 2.516 10.766 -14.828 1.00 89.50 275 LYS A O 1
ATOM 2248 N N . GLY A 1 276 ? 3.485 12.572 -15.761 1.00 83.12 276 GLY A N 1
ATOM 2249 C CA . GLY A 1 276 ? 4.823 11.983 -15.934 1.00 83.12 276 GLY A CA 1
ATOM 2250 C C . GLY A 1 276 ? 5.360 11.273 -14.684 1.00 83.12 276 GLY A C 1
ATOM 2251 O O . GLY A 1 276 ? 5.739 10.110 -14.759 1.00 83.12 276 GLY A O 1
ATOM 2252 N N . GLU A 1 277 ? 5.282 11.908 -13.511 1.00 82.75 277 GLU A N 1
ATOM 2253 C CA . GLU A 1 277 ? 5.758 11.325 -12.240 1.00 82.75 277 GLU A CA 1
ATOM 2254 C C . GLU A 1 277 ? 4.968 10.082 -11.784 1.00 82.75 277 GLU A C 1
ATOM 2256 O O . GLU A 1 277 ? 5.447 9.288 -10.976 1.00 82.75 277 GLU A O 1
ATOM 2261 N N . VAL A 1 278 ? 3.750 9.892 -12.300 1.00 90.12 278 VAL A N 1
ATOM 2262 C CA . VAL A 1 278 ? 2.847 8.787 -11.935 1.00 90.12 278 VAL A CA 1
ATOM 2263 C C . VAL A 1 278 ? 2.864 7.674 -12.980 1.00 90.12 278 VAL A C 1
ATOM 2265 O O . VAL A 1 278 ? 2.462 6.544 -12.695 1.00 90.12 278 VAL A O 1
ATOM 2268 N N . ALA A 1 279 ? 3.363 7.969 -14.179 1.00 87.19 279 ALA A N 1
ATOM 2269 C CA . ALA A 1 279 ? 3.358 7.075 -15.325 1.00 87.19 279 ALA A CA 1
ATOM 2270 C C . ALA A 1 279 ? 3.981 5.708 -15.018 1.00 87.19 279 ALA A C 1
ATOM 2272 O O . ALA A 1 279 ? 3.435 4.684 -15.426 1.00 87.19 279 ALA A O 1
ATOM 2273 N N . TRP A 1 280 ? 5.057 5.668 -14.226 1.00 86.50 280 TRP A N 1
ATOM 2274 C CA . TRP A 1 280 ? 5.679 4.406 -13.827 1.00 86.50 280 TRP A CA 1
ATOM 2275 C C . TRP A 1 280 ? 4.736 3.516 -13.007 1.00 86.50 280 TRP A C 1
ATOM 2277 O O . TRP A 1 280 ? 4.688 2.306 -13.210 1.00 86.50 280 TRP A O 1
ATOM 2287 N N . LYS A 1 281 ? 3.911 4.105 -12.130 1.00 90.19 281 LYS A N 1
ATOM 2288 C CA . LYS A 1 281 ? 2.947 3.337 -11.333 1.00 90.19 281 LYS A CA 1
ATOM 2289 C C . LYS A 1 281 ? 1.798 2.807 -12.162 1.00 90.19 281 LYS A C 1
ATOM 2291 O O . LYS A 1 281 ? 1.277 1.732 -11.878 1.00 90.19 281 LYS A O 1
ATOM 2296 N N . VAL A 1 282 ? 1.399 3.575 -13.170 1.00 93.50 282 VAL A N 1
ATOM 2297 C CA . VAL A 1 282 ? 0.399 3.142 -14.140 1.00 93.50 282 VAL A CA 1
ATOM 2298 C C . VAL A 1 282 ? 0.951 1.982 -14.965 1.00 93.50 282 VAL A C 1
ATOM 2300 O O . VAL A 1 282 ? 0.260 0.976 -15.096 1.00 93.50 282 VAL A O 1
ATOM 2303 N N . ALA A 1 283 ? 2.199 2.071 -15.439 1.00 93.50 283 ALA A N 1
ATOM 2304 C CA . ALA A 1 283 ? 2.862 0.966 -16.130 1.00 93.50 283 ALA A CA 1
ATOM 2305 C C . ALA A 1 283 ? 2.882 -0.299 -15.259 1.00 93.50 283 ALA A C 1
ATOM 2307 O O . ALA A 1 283 ? 2.464 -1.357 -15.723 1.00 93.50 283 ALA A O 1
ATOM 2308 N N . HIS A 1 284 ? 3.246 -0.161 -13.981 1.00 90.25 284 HIS A N 1
ATOM 2309 C CA . HIS A 1 284 ? 3.223 -1.258 -13.017 1.00 90.25 284 HIS A CA 1
ATOM 2310 C C . HIS A 1 284 ? 1.840 -1.893 -12.866 1.00 90.25 284 HIS A C 1
ATOM 2312 O O . HIS A 1 284 ? 1.689 -3.109 -12.973 1.00 90.25 284 HIS A O 1
ATOM 2318 N N . ALA A 1 285 ? 0.808 -1.073 -12.648 1.00 91.00 285 ALA A N 1
ATOM 2319 C CA . ALA A 1 285 ? -0.557 -1.556 -12.473 1.00 91.00 285 ALA A CA 1
ATOM 2320 C C . ALA A 1 285 ? -1.049 -2.346 -13.697 1.00 91.00 285 ALA A C 1
ATOM 2322 O O . ALA A 1 285 ? -1.675 -3.396 -13.528 1.00 91.00 285 ALA A O 1
ATOM 2323 N N . VAL A 1 286 ? -0.734 -1.853 -14.903 1.00 93.69 286 VAL A N 1
ATOM 2324 C CA . VAL A 1 286 ? -1.116 -2.485 -16.172 1.00 93.69 286 VAL A CA 1
ATOM 2325 C C . VAL A 1 286 ? -0.327 -3.768 -16.424 1.00 93.69 286 VAL A C 1
ATOM 2327 O O . VAL A 1 286 ? -0.927 -4.778 -16.774 1.00 93.69 286 VAL A O 1
ATOM 2330 N N . ALA A 1 287 ? 0.994 -3.767 -16.230 1.00 92.38 287 ALA A N 1
ATOM 2331 C CA . ALA A 1 287 ? 1.833 -4.939 -16.487 1.00 92.38 287 ALA A CA 1
ATOM 2332 C C . ALA A 1 287 ? 1.572 -6.078 -15.489 1.00 92.38 287 ALA A C 1
ATOM 2334 O O . ALA A 1 287 ? 1.432 -7.233 -15.892 1.00 92.38 287 ALA A O 1
ATOM 2335 N N . ALA A 1 288 ? 1.429 -5.763 -14.198 1.00 89.56 288 ALA A N 1
ATOM 2336 C CA . ALA A 1 288 ? 1.190 -6.762 -13.156 1.00 89.56 288 ALA A CA 1
ATOM 2337 C C . ALA A 1 288 ? -0.142 -7.514 -13.333 1.00 89.56 288 ALA A C 1
ATOM 2339 O O . ALA A 1 288 ? -0.256 -8.666 -12.900 1.00 89.56 288 ALA A O 1
ATOM 2340 N N . ASN A 1 289 ? -1.123 -6.875 -13.981 1.00 90.25 289 ASN A N 1
ATOM 2341 C CA . ASN A 1 289 ? -2.468 -7.397 -14.229 1.00 90.25 289 ASN A CA 1
ATOM 2342 C C . ASN A 1 289 ? -2.797 -7.495 -15.727 1.00 90.25 289 ASN A C 1
ATOM 2344 O O . ASN A 1 289 ? -3.969 -7.414 -16.097 1.00 90.25 289 ASN A O 1
ATOM 2348 N N . PHE A 1 290 ? -1.782 -7.656 -16.585 1.00 90.69 290 PHE A N 1
ATOM 2349 C CA . PHE A 1 290 ? -1.917 -7.500 -18.035 1.00 90.69 290 PHE A CA 1
ATOM 2350 C C . PHE A 1 290 ? -3.099 -8.284 -18.616 1.00 90.69 290 PHE A C 1
ATOM 2352 O O . PHE A 1 290 ? -3.990 -7.681 -19.204 1.00 90.69 290 PHE A O 1
ATOM 2359 N N . ASP A 1 291 ? -3.190 -9.588 -18.342 1.00 90.38 291 ASP A N 1
ATOM 2360 C CA . ASP A 1 291 ? -4.236 -10.475 -18.880 1.00 90.38 291 ASP A CA 1
ATOM 2361 C C . ASP A 1 291 ? -5.660 -10.170 -18.386 1.00 90.38 291 ASP A C 1
ATOM 2363 O O . ASP A 1 291 ? -6.638 -10.669 -18.945 1.00 90.38 291 ASP A O 1
ATOM 2367 N N . LYS A 1 292 ? -5.801 -9.357 -17.334 1.00 91.19 292 LYS A N 1
ATOM 2368 C CA . LYS A 1 292 ? -7.102 -8.947 -16.787 1.00 91.19 292 LYS A CA 1
ATOM 2369 C C . LYS A 1 292 ? -7.627 -7.660 -17.424 1.00 91.19 292 LYS A C 1
ATOM 2371 O O . LYS A 1 292 ? -8.745 -7.236 -17.128 1.00 91.19 292 LYS A O 1
ATOM 2376 N N . HIS A 1 293 ? -6.829 -7.000 -18.257 1.00 90.38 293 HIS A N 1
ATOM 2377 C CA . HIS A 1 293 ? -7.208 -5.744 -18.880 1.00 90.38 293 HIS A CA 1
ATOM 2378 C C . HIS A 1 293 ? -7.900 -5.933 -20.232 1.00 90.38 293 HIS A C 1
ATOM 2380 O O . HIS A 1 293 ? -7.594 -6.855 -20.982 1.00 90.38 293 HIS A O 1
ATOM 2386 N N . PRO A 1 294 ? -8.806 -5.020 -20.614 1.00 92.00 294 PRO A N 1
ATOM 2387 C CA . PRO A 1 294 ? -9.189 -4.898 -22.012 1.00 92.00 294 PRO A CA 1
ATOM 2388 C C . PRO A 1 294 ? -8.018 -4.342 -22.843 1.00 92.00 294 PRO A C 1
ATOM 2390 O O . PRO A 1 294 ? -7.206 -3.559 -22.346 1.00 92.00 294 PRO A O 1
ATOM 2393 N N . GLU A 1 295 ? -7.980 -4.681 -24.136 1.00 90.75 295 GLU A N 1
ATOM 2394 C CA . GLU A 1 295 ? -6.884 -4.342 -25.065 1.00 90.75 295 GLU A CA 1
ATOM 2395 C C . GLU A 1 295 ? -6.505 -2.850 -25.054 1.00 90.75 295 GLU A C 1
ATOM 2397 O O . GLU A 1 295 ? -5.329 -2.494 -25.080 1.00 90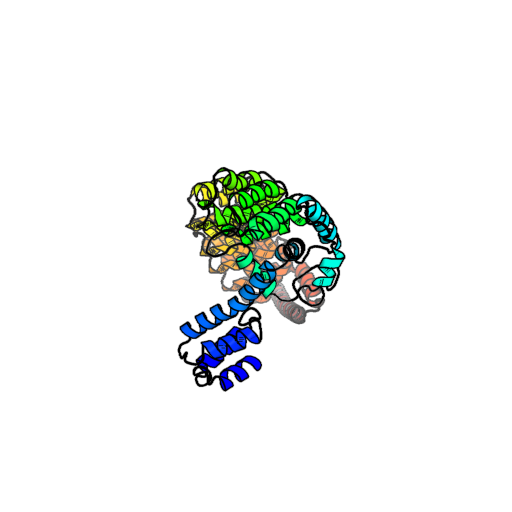.75 295 GLU A O 1
ATOM 2402 N N . TYR A 1 296 ? -7.486 -1.949 -24.956 1.00 92.06 296 TYR A N 1
ATOM 2403 C CA . TYR A 1 296 ? -7.207 -0.512 -24.935 1.00 92.06 296 TYR A CA 1
ATOM 2404 C C . TYR A 1 296 ? -6.403 -0.073 -23.699 1.00 92.06 296 TYR A C 1
ATOM 2406 O O . TYR A 1 296 ? -5.607 0.850 -23.805 1.00 92.06 296 TYR A O 1
ATOM 2414 N N . VAL A 1 297 ? -6.556 -0.744 -22.551 1.00 93.12 297 VAL A N 1
ATOM 2415 C CA . VAL A 1 297 ? -5.761 -0.460 -21.342 1.00 93.12 297 VAL A CA 1
ATOM 2416 C C . VAL A 1 297 ? -4.387 -1.112 -21.437 1.00 93.12 297 VAL A C 1
ATOM 2418 O O . VAL A 1 297 ? -3.404 -0.502 -21.035 1.00 93.12 297 VAL A O 1
ATOM 2421 N N . MET A 1 298 ? -4.286 -2.306 -22.029 1.00 93.12 298 MET A N 1
ATOM 2422 C CA . MET A 1 298 ? -2.988 -2.922 -22.336 1.00 93.12 298 MET A CA 1
ATOM 2423 C C . MET A 1 298 ? -2.131 -2.005 -23.226 1.00 93.12 298 MET A C 1
ATOM 2425 O O . MET A 1 298 ? -0.930 -1.851 -22.998 1.00 93.12 298 MET A O 1
ATOM 2429 N N . ASN A 1 299 ? -2.760 -1.328 -24.195 1.00 94.44 299 ASN A N 1
ATOM 2430 C CA . ASN A 1 299 ? -2.097 -0.372 -25.084 1.00 94.44 299 ASN A CA 1
ATOM 2431 C C . ASN A 1 299 ? -1.505 0.847 -24.363 1.00 94.44 299 ASN A C 1
ATOM 2433 O O . ASN A 1 299 ? -0.624 1.508 -24.917 1.00 94.44 299 ASN A O 1
ATOM 2437 N N . LEU A 1 300 ? -1.895 1.097 -23.112 1.00 94.94 300 LEU A N 1
ATOM 2438 C CA . LEU A 1 300 ? -1.316 2.153 -22.292 1.00 94.94 300 LEU A CA 1
ATOM 2439 C C . LEU A 1 300 ? 0.188 1.945 -22.071 1.00 94.94 300 LEU A C 1
ATOM 2441 O O . LEU A 1 300 ? 0.922 2.923 -22.025 1.00 94.94 300 LEU A O 1
ATOM 2445 N N . LEU A 1 301 ? 0.688 0.701 -22.032 1.00 95.31 301 LEU A N 1
ATOM 2446 C CA . LEU A 1 301 ? 2.137 0.445 -21.983 1.00 95.31 301 LEU A CA 1
ATOM 2447 C C . LEU A 1 301 ? 2.855 0.982 -23.230 1.00 95.31 301 LEU A C 1
ATOM 2449 O O . LEU A 1 301 ? 3.942 1.551 -23.126 1.00 95.31 301 LEU A O 1
ATOM 2453 N N . PHE A 1 302 ? 2.235 0.863 -24.409 1.00 94.94 302 PHE A N 1
ATOM 2454 C CA . PHE A 1 302 ? 2.789 1.424 -25.640 1.00 94.94 302 PHE A CA 1
ATOM 2455 C C . PHE A 1 302 ? 2.732 2.949 -25.652 1.00 94.94 302 PHE A C 1
ATOM 2457 O O . PHE A 1 302 ? 3.677 3.565 -26.140 1.00 94.94 302 PHE A O 1
ATOM 2464 N N . GLU A 1 303 ? 1.675 3.561 -25.122 1.00 94.06 303 GLU A N 1
ATOM 2465 C CA . GLU A 1 303 ? 1.584 5.020 -24.992 1.00 94.06 303 GLU A CA 1
ATOM 2466 C C . GLU A 1 303 ? 2.612 5.560 -23.991 1.00 94.06 303 GLU A C 1
ATOM 2468 O O . GLU A 1 303 ? 3.306 6.533 -24.275 1.00 94.06 303 GLU A O 1
ATOM 2473 N N . LEU A 1 304 ? 2.768 4.894 -22.846 1.00 93.56 304 LEU A N 1
ATOM 2474 C CA . LEU A 1 304 ? 3.751 5.256 -21.829 1.00 93.56 304 LEU A CA 1
ATOM 2475 C C . LEU A 1 304 ? 5.184 5.090 -22.340 1.00 93.56 304 LEU A C 1
ATOM 2477 O O . LEU A 1 304 ? 6.016 5.945 -22.064 1.00 93.56 304 LEU A O 1
ATOM 2481 N N . SER A 1 305 ? 5.465 4.070 -23.158 1.00 93.19 305 SER A N 1
ATOM 2482 C CA . SER A 1 305 ? 6.794 3.895 -23.767 1.00 93.19 305 SER A CA 1
ATOM 2483 C C . SER A 1 305 ? 7.208 5.042 -24.704 1.00 93.19 305 SER A C 1
ATOM 2485 O O . SER A 1 305 ? 8.397 5.226 -24.956 1.00 93.19 305 SER A O 1
ATOM 2487 N N . GLU A 1 306 ? 6.252 5.833 -25.212 1.00 91.31 306 GLU A N 1
ATOM 2488 C CA . GLU A 1 306 ? 6.556 7.023 -26.020 1.00 91.31 306 GLU A CA 1
ATOM 2489 C C . GLU A 1 306 ? 7.010 8.210 -25.171 1.00 91.31 306 GLU A C 1
ATOM 2491 O O . GLU A 1 306 ? 7.657 9.110 -25.700 1.00 91.31 306 GLU A O 1
ATOM 2496 N N . LYS A 1 307 ? 6.726 8.218 -23.865 1.00 88.38 307 LYS A N 1
ATOM 2497 C CA . LYS A 1 307 ? 7.115 9.302 -22.956 1.00 88.38 307 LYS A CA 1
ATOM 2498 C C . LYS A 1 307 ? 8.487 9.011 -22.369 1.00 88.38 307 LYS A C 1
ATOM 2500 O O . LYS A 1 307 ? 8.706 7.922 -21.841 1.00 88.38 307 LYS A O 1
ATOM 2505 N N . ASP A 1 308 ? 9.409 9.959 -22.458 1.00 84.94 308 ASP A N 1
ATOM 2506 C CA . ASP A 1 308 ? 10.788 9.753 -21.996 1.00 84.94 308 ASP A CA 1
ATOM 2507 C C . ASP A 1 308 ? 10.833 9.502 -20.482 1.00 84.94 308 ASP A C 1
ATOM 2509 O O . ASP A 1 308 ? 11.522 8.595 -20.019 1.00 84.94 308 ASP A O 1
ATOM 2513 N N . GLU A 1 309 ? 9.984 10.189 -19.713 1.00 82.81 309 GLU A N 1
ATOM 2514 C CA . GLU A 1 309 ? 9.908 10.060 -18.253 1.00 82.81 309 GLU A CA 1
ATOM 2515 C C . GLU A 1 309 ? 9.365 8.699 -17.783 1.00 82.81 309 GLU A C 1
ATOM 2517 O O . GLU A 1 309 ? 9.555 8.324 -16.624 1.00 82.81 309 GLU A O 1
ATOM 2522 N N . ALA A 1 310 ? 8.690 7.958 -18.668 1.00 88.50 310 ALA A N 1
ATOM 2523 C CA . ALA A 1 310 ? 8.059 6.675 -18.365 1.00 88.50 310 ALA A CA 1
ATOM 2524 C C . ALA A 1 310 ? 8.716 5.487 -19.082 1.00 88.50 310 ALA A C 1
ATOM 2526 O O . ALA A 1 310 ? 8.465 4.341 -18.708 1.00 88.50 310 ALA A O 1
ATOM 2527 N N . ALA A 1 311 ? 9.551 5.738 -20.093 1.00 90.69 311 ALA A N 1
ATOM 2528 C CA . ALA A 1 311 ? 10.163 4.707 -20.922 1.00 90.69 311 ALA A CA 1
ATOM 2529 C C . ALA A 1 311 ? 10.951 3.690 -20.084 1.00 90.69 311 ALA A C 1
ATOM 2531 O O . ALA A 1 311 ? 10.693 2.491 -20.186 1.00 90.69 311 ALA A O 1
ATOM 2532 N N . TRP A 1 312 ? 11.835 4.167 -19.201 1.00 89.19 312 TRP A N 1
ATOM 2533 C CA . TRP A 1 312 ? 12.619 3.318 -18.295 1.00 89.19 312 TRP A CA 1
ATOM 2534 C C . TRP A 1 312 ? 11.722 2.436 -17.411 1.00 89.19 312 TRP A C 1
ATOM 2536 O O . TRP A 1 312 ? 11.969 1.241 -17.260 1.00 89.19 312 TRP A O 1
ATOM 2546 N N . ALA A 1 313 ? 10.624 2.992 -16.892 1.00 88.56 313 ALA A N 1
ATOM 2547 C CA . ALA A 1 313 ? 9.687 2.258 -16.055 1.00 88.56 313 ALA A CA 1
ATOM 2548 C C . ALA A 1 313 ? 8.969 1.152 -16.829 1.00 88.56 313 ALA A C 1
ATOM 2550 O O . ALA A 1 313 ? 8.833 0.042 -16.327 1.00 88.56 313 ALA A O 1
ATOM 2551 N N . VAL A 1 314 ? 8.553 1.419 -18.072 1.00 94.94 314 VAL A N 1
ATOM 2552 C CA . VAL A 1 314 ? 7.952 0.383 -18.923 1.00 94.94 314 VAL A CA 1
ATOM 2553 C C . VAL A 1 314 ? 8.942 -0.759 -19.166 1.00 94.94 314 VAL A C 1
ATOM 2555 O O . VAL A 1 314 ? 8.526 -1.914 -19.160 1.00 94.94 314 VAL A O 1
ATOM 2558 N N . VAL A 1 315 ? 10.241 -0.478 -19.331 1.00 95.31 315 VAL A N 1
ATOM 2559 C CA . VAL A 1 315 ? 11.254 -1.539 -19.475 1.00 95.31 315 VAL A CA 1
ATOM 2560 C C . VAL A 1 315 ? 11.336 -2.413 -18.226 1.00 95.31 315 VAL A C 1
ATOM 2562 O O . VAL A 1 315 ? 11.331 -3.638 -18.352 1.00 95.31 315 VAL A O 1
ATOM 2565 N N . LEU A 1 316 ? 11.391 -1.804 -17.038 1.00 92.06 316 LEU A N 1
ATOM 2566 C CA . LEU A 1 316 ? 11.433 -2.546 -15.775 1.00 92.06 316 LEU A CA 1
ATOM 2567 C C . LEU A 1 316 ? 10.206 -3.440 -15.620 1.00 92.06 316 LEU A C 1
ATOM 2569 O O . LEU A 1 316 ? 10.339 -4.628 -15.350 1.00 92.06 316 LEU A O 1
ATOM 2573 N N . GLU A 1 317 ? 9.018 -2.908 -15.899 1.00 94.25 317 GLU A N 1
ATOM 2574 C CA . GLU A 1 317 ? 7.782 -3.682 -15.794 1.00 94.25 317 GLU A CA 1
ATOM 2575 C C . GLU A 1 317 ? 7.707 -4.818 -16.818 1.00 94.25 317 GLU A C 1
ATOM 2577 O O . GLU A 1 317 ? 7.170 -5.887 -16.513 1.00 94.25 317 GLU A O 1
ATOM 2582 N N . VAL A 1 318 ? 8.281 -4.626 -18.011 1.00 95.50 318 VAL A N 1
ATOM 2583 C CA . VAL A 1 318 ? 8.445 -5.700 -18.997 1.00 95.50 318 VAL A CA 1
ATOM 2584 C C . VAL A 1 318 ? 9.403 -6.779 -18.493 1.00 95.50 318 VAL A C 1
ATOM 2586 O O . VAL A 1 318 ? 9.135 -7.962 -18.694 1.00 95.50 318 VAL A O 1
ATOM 2589 N N . ALA A 1 319 ? 10.506 -6.398 -17.847 1.00 94.62 319 ALA A N 1
ATOM 2590 C CA . ALA A 1 319 ? 11.480 -7.339 -17.304 1.00 94.62 319 ALA A CA 1
ATOM 2591 C C . ALA A 1 319 ? 10.920 -8.137 -16.114 1.00 94.62 319 ALA A C 1
ATOM 2593 O O . ALA A 1 319 ? 11.097 -9.354 -16.065 1.00 94.62 319 ALA A O 1
ATOM 2594 N N . ASP A 1 320 ? 10.209 -7.472 -15.201 1.00 93.06 320 ASP A N 1
ATOM 2595 C CA . ASP A 1 320 ? 9.656 -8.071 -13.981 1.00 93.06 320 ASP A CA 1
ATOM 2596 C C . ASP A 1 320 ? 8.432 -8.955 -14.264 1.00 93.06 320 ASP A C 1
ATOM 2598 O O . ASP A 1 320 ? 8.192 -9.946 -13.572 1.00 93.06 320 ASP A O 1
ATOM 2602 N N . ASN A 1 321 ? 7.667 -8.637 -15.314 1.00 92.81 321 ASN A N 1
ATOM 2603 C CA . ASN A 1 321 ? 6.489 -9.400 -15.735 1.00 92.81 321 ASN A CA 1
ATOM 2604 C C . ASN A 1 321 ? 6.727 -10.171 -17.042 1.00 92.81 321 ASN A C 1
ATOM 2606 O O . ASN A 1 321 ? 5.773 -10.480 -17.757 1.00 92.81 321 ASN A O 1
ATOM 2610 N N . PHE A 1 322 ? 7.982 -10.507 -17.354 1.00 93.56 322 PHE A N 1
ATOM 2611 C CA . PHE A 1 322 ? 8.377 -11.061 -18.653 1.00 93.56 322 PHE A CA 1
ATOM 2612 C C . PHE A 1 322 ? 7.577 -12.306 -19.067 1.00 93.56 322 PHE A C 1
ATOM 2614 O O . PHE A 1 322 ? 7.143 -12.401 -20.211 1.00 93.56 322 PHE A O 1
ATOM 2621 N N . ASP A 1 323 ? 7.327 -13.227 -18.129 1.00 92.50 323 ASP A N 1
ATOM 2622 C CA . ASP A 1 323 ? 6.569 -14.463 -18.387 1.00 92.50 323 ASP A CA 1
ATOM 2623 C C . ASP A 1 323 ? 5.045 -14.255 -18.407 1.00 92.50 323 ASP A C 1
ATOM 2625 O O . ASP A 1 323 ? 4.313 -15.115 -18.894 1.00 92.50 323 ASP A O 1
ATOM 2629 N N . LYS A 1 324 ? 4.554 -13.137 -17.858 1.00 90.50 324 LYS A N 1
ATOM 2630 C CA . LYS A 1 324 ? 3.125 -12.788 -17.859 1.00 90.50 324 LYS A CA 1
ATOM 2631 C C . LYS A 1 324 ? 2.731 -12.013 -19.111 1.00 90.50 324 LYS A C 1
ATOM 2633 O O . LYS A 1 324 ? 1.603 -12.118 -19.568 1.00 90.50 324 LYS A O 1
ATOM 2638 N N . LEU A 1 325 ? 3.641 -11.205 -19.649 1.00 93.31 325 LEU A N 1
ATOM 2639 C CA . LEU A 1 325 ? 3.380 -10.445 -20.863 1.00 93.31 325 LEU A CA 1
ATOM 2640 C C . LEU A 1 325 ? 3.480 -11.359 -22.088 1.00 93.31 325 LEU A C 1
ATOM 2642 O O . LEU A 1 325 ? 4.487 -12.055 -22.231 1.00 93.31 325 LEU A O 1
ATOM 2646 N N . PRO A 1 326 ? 2.515 -11.311 -23.023 1.00 92.94 326 PRO A N 1
ATOM 2647 C CA . PRO A 1 326 ? 2.623 -12.015 -24.295 1.00 92.94 326 PRO A CA 1
ATOM 2648 C C . PRO A 1 326 ? 3.911 -11.668 -25.054 1.00 92.94 326 PRO A C 1
ATOM 2650 O O . PRO A 1 326 ? 4.356 -10.515 -25.055 1.00 92.94 326 PRO A O 1
ATOM 2653 N N . ASP A 1 327 ? 4.502 -12.668 -25.716 1.00 94.88 327 ASP A N 1
ATOM 2654 C CA . ASP A 1 327 ? 5.763 -12.553 -26.462 1.00 94.88 327 ASP A CA 1
ATOM 2655 C C . ASP A 1 327 ? 5.753 -11.378 -27.445 1.00 94.88 327 ASP A C 1
ATOM 2657 O O . ASP A 1 327 ? 6.698 -10.593 -27.506 1.00 94.88 327 ASP A O 1
ATOM 2661 N N . ASP A 1 328 ? 4.676 -11.234 -28.211 1.00 93.62 328 ASP A N 1
ATOM 2662 C CA . ASP A 1 328 ? 4.520 -10.177 -29.205 1.00 93.62 328 ASP A CA 1
ATOM 2663 C C . ASP A 1 328 ? 4.492 -8.784 -28.564 1.00 93.62 328 ASP A C 1
ATOM 2665 O O . ASP A 1 328 ? 5.130 -7.860 -29.077 1.00 93.62 328 ASP A O 1
ATOM 2669 N N . VAL A 1 329 ? 3.827 -8.644 -27.414 1.00 94.69 329 VAL A N 1
ATOM 2670 C CA . VAL A 1 329 ? 3.749 -7.390 -26.658 1.00 94.69 329 VAL A CA 1
ATOM 2671 C C . VAL A 1 329 ? 5.110 -7.021 -26.081 1.00 94.69 329 VAL A C 1
ATOM 2673 O O . VAL A 1 329 ? 5.621 -5.936 -26.381 1.00 94.69 329 VAL A O 1
ATOM 2676 N N . ARG A 1 330 ? 5.732 -7.914 -25.297 1.00 95.56 330 ARG A N 1
ATOM 2677 C CA . ARG A 1 330 ? 7.011 -7.611 -24.634 1.00 95.56 330 ARG A CA 1
ATOM 2678 C C . ARG A 1 330 ? 8.130 -7.372 -25.641 1.00 95.56 330 ARG A C 1
ATOM 2680 O O . ARG A 1 330 ? 8.869 -6.401 -25.508 1.00 95.56 330 ARG A O 1
ATOM 2687 N N . ASN A 1 331 ? 8.201 -8.165 -26.711 1.00 96.81 331 ASN A N 1
ATOM 2688 C CA . ASN A 1 331 ? 9.228 -7.996 -27.738 1.00 96.81 331 ASN A CA 1
ATOM 2689 C C . ASN A 1 331 ? 9.047 -6.672 -28.493 1.00 96.81 331 ASN A C 1
ATOM 2691 O O . ASN A 1 331 ? 10.024 -5.965 -28.743 1.00 96.81 331 ASN A O 1
ATOM 2695 N N . LYS A 1 332 ? 7.804 -6.294 -28.828 1.00 96.88 332 LYS A N 1
ATOM 2696 C CA . LYS A 1 332 ? 7.518 -5.018 -29.498 1.00 96.88 332 LYS A CA 1
ATOM 2697 C C . LYS A 1 332 ? 7.851 -3.820 -28.606 1.00 96.88 332 LYS A C 1
ATOM 2699 O O . LYS A 1 332 ? 8.414 -2.849 -29.109 1.00 96.88 332 LYS A O 1
ATOM 2704 N N . LEU A 1 333 ? 7.547 -3.893 -27.308 1.00 97.25 333 LEU A N 1
ATOM 2705 C CA . LEU A 1 333 ? 7.929 -2.862 -26.338 1.00 97.25 333 LEU A CA 1
ATOM 2706 C C . LEU A 1 333 ? 9.451 -2.733 -26.230 1.00 97.25 333 LEU A C 1
ATOM 2708 O O . LEU A 1 333 ? 9.961 -1.627 -26.373 1.00 97.25 333 LEU A O 1
ATOM 2712 N N . LEU A 1 334 ? 10.186 -3.840 -26.077 1.00 97.81 334 LEU A N 1
ATOM 2713 C CA . LEU A 1 334 ? 11.654 -3.815 -26.006 1.00 97.81 334 LEU A CA 1
ATOM 2714 C C . LEU A 1 334 ? 12.282 -3.233 -27.280 1.00 97.81 334 LEU A C 1
ATOM 2716 O O . LEU A 1 334 ? 13.186 -2.404 -27.196 1.00 97.81 334 LEU A O 1
ATOM 2720 N N . PHE A 1 335 ? 11.781 -3.596 -28.467 1.00 97.62 335 PHE A N 1
ATOM 2721 C CA . PHE A 1 335 ? 12.283 -3.024 -29.721 1.00 97.62 335 PHE A CA 1
ATOM 2722 C C . PHE A 1 335 ? 12.037 -1.527 -29.829 1.00 97.62 335 PHE A C 1
ATOM 2724 O O . PHE A 1 335 ? 12.913 -0.810 -30.313 1.00 97.62 335 PHE A O 1
ATOM 2731 N N . LYS A 1 336 ? 10.870 -1.066 -29.391 1.00 96.50 336 LYS A N 1
ATOM 2732 C CA . LYS A 1 336 ? 10.520 0.349 -29.386 1.00 96.50 336 LYS A CA 1
ATOM 2733 C C . LYS A 1 336 ? 11.384 1.130 -28.395 1.00 96.50 336 LYS A C 1
ATOM 2735 O O . LYS A 1 336 ? 11.998 2.121 -28.761 1.00 96.50 336 LYS A O 1
ATOM 2740 N N . LEU A 1 337 ? 11.504 0.631 -27.167 1.00 96.12 337 LEU A N 1
ATOM 2741 C CA . LEU A 1 337 ? 12.282 1.265 -26.101 1.00 96.12 337 LEU A CA 1
ATOM 2742 C C . LEU A 1 337 ? 13.786 1.271 -26.410 1.00 96.12 337 LEU A C 1
ATOM 2744 O O . LEU A 1 337 ? 14.456 2.243 -26.094 1.00 96.12 337 LEU A O 1
ATOM 2748 N N . SER A 1 338 ? 14.305 0.267 -27.129 1.00 95.81 338 SER A N 1
ATOM 2749 C CA . SER A 1 338 ? 15.711 0.241 -27.578 1.00 95.81 338 SER A CA 1
ATOM 2750 C C . SER A 1 338 ? 16.087 1.340 -28.585 1.00 95.81 338 SER A C 1
ATOM 2752 O O . SER A 1 338 ? 17.261 1.496 -28.912 1.00 95.81 338 SER A O 1
ATOM 2754 N N . GLU A 1 339 ? 15.111 2.068 -29.138 1.00 94.06 339 GLU A N 1
ATOM 2755 C CA . GLU A 1 339 ? 15.376 3.213 -30.024 1.00 94.06 339 GLU A CA 1
ATOM 2756 C C . GLU A 1 339 ? 15.778 4.460 -29.243 1.00 94.06 339 GLU A C 1
ATOM 2758 O O . GLU A 1 339 ? 16.484 5.306 -29.798 1.00 94.06 339 GLU A O 1
ATOM 2763 N N . LYS A 1 340 ? 15.362 4.539 -27.975 1.00 92.50 340 LYS A N 1
ATOM 2764 C CA . LYS A 1 340 ? 15.587 5.670 -27.080 1.00 92.50 340 LYS A CA 1
ATOM 2765 C C . LYS A 1 340 ? 16.908 5.516 -26.342 1.00 92.50 340 LYS A C 1
ATOM 2767 O O . LYS A 1 340 ? 17.170 4.455 -25.777 1.00 92.50 340 LYS A O 1
ATOM 2772 N N . ASP A 1 341 ? 17.713 6.571 -26.330 1.00 90.50 341 ASP A N 1
ATOM 2773 C CA . ASP A 1 341 ? 19.028 6.556 -25.680 1.00 90.50 341 ASP A CA 1
ATOM 2774 C C . ASP A 1 341 ? 18.868 6.397 -24.159 1.00 90.50 341 ASP A C 1
ATOM 2776 O O . ASP A 1 341 ? 19.544 5.579 -23.538 1.00 90.50 341 ASP A O 1
ATOM 2780 N N . GLU A 1 342 ? 17.871 7.074 -23.583 1.00 88.88 342 GLU A N 1
ATOM 2781 C CA . GLU A 1 342 ? 17.570 7.117 -22.148 1.00 88.88 342 GLU A CA 1
ATOM 2782 C C . GLU A 1 342 ? 17.038 5.799 -21.572 1.00 88.88 342 GLU A C 1
ATOM 2784 O O . GLU A 1 342 ? 17.008 5.650 -20.357 1.00 88.88 342 GLU A O 1
ATOM 2789 N N . ALA A 1 343 ? 16.587 4.869 -22.420 1.00 93.12 343 ALA A N 1
ATOM 2790 C CA . ALA A 1 343 ? 16.088 3.556 -22.000 1.00 93.12 343 ALA A CA 1
ATOM 2791 C C . ALA A 1 343 ? 16.981 2.401 -22.485 1.00 93.12 343 ALA A C 1
ATOM 2793 O O . ALA A 1 343 ? 16.728 1.236 -22.168 1.00 93.12 343 ALA A O 1
ATOM 2794 N N . ALA A 1 344 ? 17.998 2.685 -23.307 1.00 94.44 344 ALA A N 1
ATOM 2795 C CA . ALA A 1 344 ? 18.790 1.655 -23.969 1.00 94.44 344 ALA A CA 1
ATOM 2796 C C . ALA A 1 344 ? 19.529 0.768 -22.956 1.00 94.44 344 ALA A C 1
ATOM 2798 O O . ALA A 1 344 ? 19.594 -0.454 -23.126 1.00 94.44 344 ALA A O 1
ATOM 2799 N N . TRP A 1 345 ? 20.065 1.362 -21.888 1.00 93.06 345 TRP A N 1
ATOM 2800 C CA . TRP A 1 345 ? 20.763 0.615 -20.844 1.00 93.06 345 TRP A CA 1
ATOM 2801 C C . TRP A 1 345 ? 19.823 -0.361 -20.121 1.00 93.06 345 TRP A C 1
ATOM 2803 O O . TRP A 1 345 ? 20.156 -1.537 -19.951 1.00 93.06 345 TRP A O 1
ATOM 2813 N N . GLU A 1 346 ? 18.622 0.091 -19.771 1.00 95.19 346 GLU A N 1
ATOM 2814 C CA . GLU A 1 346 ? 17.585 -0.688 -19.098 1.00 95.19 346 GLU A CA 1
ATOM 2815 C C . GLU A 1 346 ? 17.108 -1.822 -20.003 1.00 95.19 346 GLU A C 1
ATOM 2817 O O . GLU A 1 346 ? 16.937 -2.950 -19.543 1.00 95.19 346 GLU A O 1
ATOM 2822 N N . VAL A 1 347 ? 16.941 -1.570 -21.309 1.00 97.62 347 VAL A N 1
ATOM 2823 C CA . VAL A 1 347 ? 16.564 -2.629 -22.259 1.00 97.62 347 VAL A CA 1
ATOM 2824 C C . VAL A 1 347 ? 17.676 -3.673 -22.346 1.00 97.62 347 VAL A C 1
ATOM 2826 O O . VAL A 1 347 ? 17.389 -4.871 -22.330 1.00 97.62 347 VAL A O 1
ATOM 2829 N N . ALA A 1 348 ? 18.946 -3.257 -22.383 1.00 96.50 348 ALA A N 1
ATOM 2830 C CA . ALA A 1 348 ? 20.071 -4.190 -22.351 1.00 96.50 348 ALA A CA 1
ATOM 2831 C C . ALA A 1 348 ? 20.097 -5.009 -21.051 1.00 96.50 348 ALA A C 1
ATOM 2833 O O . ALA A 1 348 ? 20.397 -6.204 -21.080 1.00 96.50 348 ALA A O 1
ATOM 2834 N N . GLN A 1 349 ? 19.740 -4.403 -19.916 1.00 94.94 349 GLN A N 1
ATOM 2835 C CA . GLN A 1 349 ? 19.595 -5.107 -18.645 1.00 94.94 349 GLN A CA 1
ATOM 2836 C C . GLN A 1 349 ? 18.440 -6.116 -18.668 1.00 94.94 349 GLN A C 1
ATOM 2838 O O . GLN A 1 349 ? 18.648 -7.264 -18.275 1.00 94.94 349 GLN A O 1
ATOM 2843 N N . ALA A 1 350 ? 17.271 -5.732 -19.182 1.00 96.56 350 ALA A N 1
ATOM 2844 C CA . ALA A 1 350 ? 16.112 -6.610 -19.317 1.00 96.56 350 ALA A CA 1
ATOM 2845 C C . ALA A 1 350 ? 16.414 -7.823 -20.211 1.00 96.56 350 ALA A C 1
ATOM 2847 O O . ALA A 1 350 ? 16.066 -8.952 -19.857 1.00 96.56 350 ALA A O 1
ATOM 2848 N N . VAL A 1 351 ? 17.114 -7.602 -21.332 1.00 97.12 351 VAL A N 1
ATOM 2849 C CA . VAL A 1 351 ? 17.605 -8.672 -22.216 1.00 97.12 351 VAL A CA 1
ATOM 2850 C C . VAL A 1 351 ? 18.561 -9.596 -21.473 1.00 97.12 351 VAL A C 1
ATOM 2852 O O . VAL A 1 351 ? 18.480 -10.806 -21.641 1.00 97.12 351 VAL A O 1
ATOM 2855 N N . ALA A 1 352 ? 19.449 -9.051 -20.642 1.00 94.56 352 ALA A N 1
ATOM 2856 C CA . ALA A 1 352 ? 20.407 -9.852 -19.895 1.00 94.56 352 ALA A CA 1
ATOM 2857 C C . ALA A 1 352 ? 19.739 -10.752 -18.845 1.00 94.56 352 ALA A C 1
ATOM 2859 O O . ALA A 1 352 ? 20.086 -11.922 -18.723 1.00 94.56 352 ALA A O 1
ATOM 2860 N N . TRP A 1 353 ? 18.776 -10.216 -18.093 1.00 94.69 353 TRP A N 1
ATOM 2861 C CA . TRP A 1 353 ? 18.053 -10.973 -17.066 1.00 94.69 353 TRP A CA 1
ATOM 2862 C C . TRP A 1 353 ? 17.112 -12.029 -17.646 1.00 94.69 353 TRP A C 1
ATOM 2864 O O . TRP A 1 353 ? 16.873 -13.049 -17.007 1.00 94.69 353 TRP A O 1
ATOM 2874 N N . ASN A 1 354 ? 16.610 -11.807 -18.861 1.00 95.88 354 ASN A N 1
ATOM 2875 C CA . ASN A 1 354 ? 15.688 -12.710 -19.549 1.00 95.88 354 ASN A CA 1
ATOM 2876 C C . ASN A 1 354 ? 16.321 -13.356 -20.795 1.00 95.88 354 ASN A C 1
ATOM 2878 O O . ASN A 1 354 ? 15.610 -13.702 -21.738 1.00 95.88 354 ASN A O 1
ATOM 2882 N N . PHE A 1 355 ? 17.649 -13.519 -20.810 1.00 95.00 355 PHE A N 1
ATOM 2883 C CA . PHE A 1 355 ? 18.418 -13.911 -21.998 1.00 95.00 355 PHE A CA 1
ATOM 2884 C C . PHE A 1 355 ? 17.905 -15.209 -22.638 1.00 95.00 355 PHE A C 1
ATOM 2886 O O . PHE A 1 355 ? 17.572 -15.223 -23.825 1.00 95.00 355 PHE A O 1
ATOM 2893 N N . ASP A 1 356 ? 17.757 -16.266 -21.838 1.00 94.44 356 ASP A N 1
ATOM 2894 C CA . ASP A 1 356 ? 17.295 -17.585 -22.301 1.00 94.44 356 ASP A CA 1
ATOM 2895 C C . ASP A 1 356 ? 15.792 -17.634 -22.609 1.00 94.44 356 ASP A C 1
ATOM 2897 O O . ASP A 1 356 ? 15.307 -18.566 -23.249 1.00 94.44 356 ASP A O 1
ATOM 2901 N N . LYS A 1 357 ? 15.037 -16.631 -22.151 1.00 95.25 357 LYS A N 1
ATOM 2902 C CA . LYS A 1 357 ? 13.587 -16.537 -22.360 1.00 95.25 357 LYS A CA 1
ATOM 2903 C C . LYS A 1 357 ? 13.223 -15.758 -23.623 1.00 95.25 357 LYS A C 1
ATOM 2905 O O . LYS A 1 357 ? 12.072 -15.791 -24.063 1.00 95.25 357 LYS A O 1
ATOM 2910 N N . LEU A 1 358 ? 14.176 -15.029 -24.200 1.00 95.88 358 LEU A N 1
ATOM 2911 C CA . LEU A 1 358 ? 13.997 -14.341 -25.471 1.00 95.88 358 LEU A CA 1
ATOM 2912 C C . LEU A 1 358 ? 14.270 -15.301 -26.635 1.00 95.88 358 LEU A C 1
ATOM 2914 O O . LEU A 1 358 ? 15.323 -15.944 -26.651 1.00 95.88 358 LEU A O 1
ATOM 2918 N N . PRO A 1 359 ? 13.400 -15.335 -27.663 1.00 95.06 359 PRO A N 1
ATOM 2919 C CA . PRO A 1 359 ? 13.725 -15.997 -28.919 1.00 95.06 359 PRO A CA 1
ATOM 2920 C C . PRO A 1 359 ? 15.044 -15.468 -29.491 1.00 95.06 359 PRO A C 1
ATOM 2922 O O . PRO A 1 359 ? 15.280 -14.256 -29.492 1.00 95.06 359 PRO A O 1
ATOM 2925 N N . ASP A 1 360 ? 15.887 -16.364 -30.008 1.00 95.62 360 ASP A N 1
ATOM 2926 C CA . ASP A 1 360 ? 17.231 -16.027 -30.494 1.00 95.62 360 ASP A CA 1
ATOM 2927 C C . ASP A 1 360 ? 17.235 -14.861 -31.486 1.00 95.62 360 ASP A C 1
ATOM 2929 O O . ASP A 1 360 ? 18.079 -13.967 -31.409 1.00 95.62 360 ASP A O 1
ATOM 2933 N N . ASP A 1 361 ? 16.283 -14.834 -32.419 1.00 95.56 361 ASP A N 1
ATOM 2934 C CA . ASP A 1 361 ? 16.228 -13.793 -33.439 1.00 95.56 361 ASP A CA 1
ATOM 2935 C C . ASP A 1 361 ? 15.874 -12.421 -32.842 1.00 95.56 361 ASP A C 1
ATOM 2937 O O . ASP A 1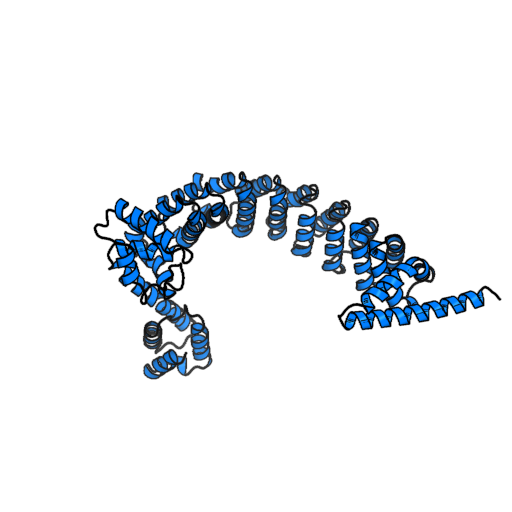 361 ? 16.448 -11.412 -33.256 1.00 95.56 361 ASP A O 1
ATOM 2941 N N . VAL A 1 362 ? 14.973 -12.378 -31.855 1.00 97.50 362 VAL A N 1
ATOM 2942 C CA . VAL A 1 362 ? 14.601 -11.164 -31.118 1.00 97.50 362 VAL A CA 1
ATOM 2943 C C . VAL A 1 362 ? 15.781 -10.680 -30.287 1.00 97.50 362 VAL A C 1
ATOM 2945 O O . VAL A 1 362 ? 16.195 -9.527 -30.421 1.00 97.50 362 VAL A O 1
ATOM 2948 N N . ARG A 1 363 ? 16.357 -11.575 -29.479 1.00 97.31 363 ARG A N 1
ATOM 2949 C CA . ARG A 1 363 ? 17.497 -11.293 -28.604 1.00 97.31 363 ARG A CA 1
ATOM 2950 C C . ARG A 1 363 ? 18.667 -10.714 -29.385 1.00 97.31 363 ARG A C 1
ATOM 2952 O O . ARG A 1 363 ? 19.160 -9.639 -29.060 1.00 97.31 363 ARG A O 1
ATOM 2959 N N . ASN A 1 364 ? 19.074 -11.389 -30.457 1.00 96.81 364 ASN A N 1
ATOM 2960 C CA . ASN A 1 364 ? 20.236 -10.987 -31.242 1.00 96.81 364 ASN A CA 1
ATOM 2961 C C . ASN A 1 364 ? 19.998 -9.639 -31.941 1.00 96.81 364 ASN A C 1
ATOM 2963 O O . ASN A 1 364 ? 20.885 -8.786 -31.942 1.00 96.81 364 ASN A O 1
ATOM 2967 N N . LYS A 1 365 ? 18.796 -9.401 -32.489 1.00 97.69 365 LYS A N 1
ATOM 2968 C CA . LYS A 1 365 ? 18.436 -8.099 -33.080 1.00 97.69 365 LYS A CA 1
ATOM 2969 C C . LYS A 1 365 ? 18.467 -6.972 -32.045 1.00 97.69 365 LYS A C 1
ATOM 2971 O O . LYS A 1 365 ? 18.982 -5.900 -32.358 1.00 97.69 365 LYS A O 1
ATOM 2976 N N . LEU A 1 366 ? 17.946 -7.204 -30.837 1.00 97.94 366 LEU A N 1
ATOM 2977 C CA . LEU A 1 366 ? 18.004 -6.229 -29.744 1.00 97.94 366 LEU A CA 1
ATOM 2978 C C . LEU A 1 366 ? 19.453 -5.920 -29.362 1.00 97.94 366 LEU A C 1
ATOM 2980 O O . LEU A 1 366 ? 19.828 -4.754 -29.349 1.00 97.94 366 LEU A O 1
ATOM 2984 N N . LEU A 1 367 ? 20.293 -6.938 -29.148 1.00 97.56 367 LEU A N 1
ATOM 2985 C CA . LEU A 1 367 ? 21.710 -6.742 -28.815 1.00 97.56 367 LEU A CA 1
ATOM 2986 C C . LEU A 1 367 ? 22.447 -5.924 -29.884 1.00 97.56 367 LEU A C 1
ATOM 2988 O O . LEU A 1 367 ? 23.189 -5.007 -29.543 1.00 97.56 367 LEU A O 1
ATOM 2992 N N . PHE A 1 368 ? 22.211 -6.190 -31.174 1.00 97.25 368 PHE A N 1
ATOM 2993 C CA . PHE A 1 368 ? 22.838 -5.416 -32.253 1.00 97.25 368 PHE A CA 1
ATOM 2994 C C . PHE A 1 368 ? 22.412 -3.954 -32.292 1.00 97.25 368 PHE A C 1
ATOM 2996 O O . PHE A 1 368 ? 23.241 -3.106 -32.632 1.00 97.25 368 PHE A O 1
ATOM 3003 N N . LYS A 1 369 ? 21.141 -3.682 -31.990 1.00 97.12 369 LYS A N 1
ATOM 3004 C CA . LYS A 1 369 ? 20.575 -2.332 -31.944 1.00 97.12 369 LYS A CA 1
ATOM 3005 C C . LYS A 1 369 ? 21.104 -1.562 -30.737 1.00 97.12 369 LYS A C 1
ATOM 3007 O O . LYS A 1 369 ? 21.547 -0.431 -30.873 1.00 97.12 369 LYS A O 1
ATOM 3012 N N . LEU A 1 370 ? 21.147 -2.210 -29.578 1.00 96.44 370 LEU A N 1
ATOM 3013 C CA . LEU A 1 370 ? 21.662 -1.634 -28.338 1.00 96.44 370 LEU A CA 1
ATOM 3014 C C . LEU A 1 370 ? 23.176 -1.398 -28.393 1.00 96.44 370 LEU A C 1
ATOM 3016 O O . LEU A 1 370 ? 23.646 -0.393 -27.884 1.00 96.44 370 LEU A O 1
ATOM 3020 N N . ALA A 1 371 ? 23.938 -2.253 -29.080 1.00 94.31 371 ALA A N 1
ATOM 3021 C CA . ALA A 1 371 ? 25.375 -2.054 -29.292 1.00 94.31 371 ALA A CA 1
ATOM 3022 C C . ALA A 1 371 ? 25.716 -0.790 -30.110 1.00 94.31 371 ALA A C 1
ATOM 3024 O O . ALA A 1 371 ? 26.871 -0.369 -30.140 1.00 94.31 371 ALA A O 1
ATOM 3025 N N . GLU A 1 372 ? 24.747 -0.194 -30.815 1.00 93.25 372 GLU A N 1
ATOM 3026 C CA . GLU A 1 372 ? 24.949 1.084 -31.515 1.00 93.25 372 GLU A CA 1
ATOM 3027 C C . GLU A 1 372 ? 24.944 2.276 -30.556 1.00 93.25 372 GLU A C 1
ATOM 3029 O O . GLU A 1 372 ? 25.559 3.300 -30.867 1.00 93.25 372 GLU A O 1
ATOM 3034 N N . LYS A 1 373 ? 24.286 2.121 -29.403 1.00 91.56 373 LYS A N 1
ATOM 3035 C CA . LYS A 1 373 ? 24.077 3.148 -28.383 1.00 91.56 373 LYS A CA 1
ATOM 3036 C C . LYS A 1 373 ? 25.221 3.131 -27.373 1.00 91.56 373 LYS A C 1
ATOM 3038 O O . LYS A 1 373 ? 25.566 2.071 -26.846 1.00 91.56 373 LYS A O 1
ATOM 3043 N N . ASP A 1 374 ? 25.801 4.293 -27.090 1.00 88.81 374 ASP A N 1
ATOM 3044 C CA . ASP A 1 374 ? 26.942 4.403 -26.171 1.00 88.81 374 ASP A CA 1
ATOM 3045 C C . ASP A 1 374 ? 26.535 4.013 -24.741 1.00 88.81 374 ASP A C 1
ATOM 3047 O O . ASP A 1 374 ? 27.270 3.315 -24.042 1.00 88.81 374 ASP A O 1
ATOM 3051 N N . GLU A 1 375 ? 25.317 4.387 -24.355 1.00 88.31 375 GLU A N 1
ATOM 3052 C CA . GLU A 1 375 ? 24.698 4.174 -23.048 1.00 88.31 375 GLU A CA 1
ATOM 3053 C C . GLU A 1 375 ? 24.512 2.684 -22.732 1.00 88.31 375 GLU A C 1
ATOM 3055 O O . GLU A 1 375 ? 24.677 2.255 -21.589 1.00 88.31 375 GLU A O 1
ATOM 3060 N N . ALA A 1 376 ? 24.208 1.869 -23.748 1.00 93.50 376 ALA A N 1
ATOM 3061 C CA . ALA A 1 376 ? 23.965 0.437 -23.588 1.00 93.50 376 ALA A CA 1
ATOM 3062 C C . ALA A 1 376 ? 25.197 -0.431 -23.877 1.00 93.50 376 ALA A C 1
ATOM 3064 O O . ALA A 1 376 ? 25.237 -1.583 -23.434 1.00 93.50 376 ALA A O 1
ATOM 3065 N N . ALA A 1 377 ? 26.206 0.094 -24.582 1.00 90.25 377 ALA A N 1
ATOM 3066 C CA . ALA A 1 377 ? 27.351 -0.674 -25.074 1.00 90.25 377 ALA A CA 1
ATOM 3067 C C . ALA A 1 377 ? 28.039 -1.495 -23.968 1.00 90.25 377 ALA A C 1
ATOM 3069 O O . ALA A 1 377 ? 28.245 -2.698 -24.127 1.00 90.25 377 ALA A O 1
ATOM 3070 N N . GLY A 1 378 ? 28.305 -0.889 -22.806 1.00 85.12 378 GLY A N 1
ATOM 3071 C CA . GLY A 1 378 ? 28.919 -1.589 -21.672 1.00 85.12 378 GLY A CA 1
ATOM 3072 C C . GLY A 1 378 ? 28.080 -2.750 -21.130 1.00 85.12 378 GLY A C 1
ATOM 3073 O O . GLY A 1 378 ? 28.623 -3.799 -20.772 1.00 85.12 378 GLY A O 1
ATOM 3074 N N . LYS A 1 379 ? 26.747 -2.607 -21.109 1.00 91.44 379 LYS A N 1
ATOM 3075 C CA . LYS A 1 379 ? 25.851 -3.681 -20.665 1.00 91.44 379 LYS A CA 1
ATOM 3076 C C . LYS A 1 379 ? 25.746 -4.784 -21.713 1.00 91.44 379 LYS A C 1
ATOM 3078 O O . LYS A 1 379 ? 25.779 -5.950 -21.336 1.00 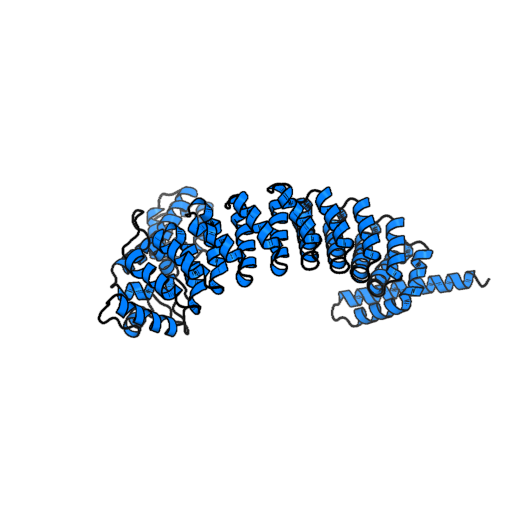91.44 379 LYS A O 1
ATOM 3083 N N . VAL A 1 380 ? 25.685 -4.444 -23.003 1.00 94.12 380 VAL A N 1
ATOM 3084 C CA . VAL A 1 380 ? 25.687 -5.430 -24.098 1.00 94.12 380 VAL A CA 1
ATOM 3085 C C . VAL A 1 380 ? 26.984 -6.242 -24.102 1.00 94.12 380 VAL A C 1
ATOM 3087 O O . VAL A 1 380 ? 26.918 -7.465 -24.192 1.00 94.12 380 VAL A O 1
ATOM 3090 N N . ALA A 1 381 ? 28.141 -5.597 -23.922 1.00 87.75 381 ALA A N 1
ATOM 3091 C CA . ALA A 1 381 ? 29.432 -6.273 -23.768 1.00 87.75 381 ALA A CA 1
ATOM 3092 C C . ALA A 1 381 ? 29.411 -7.299 -22.632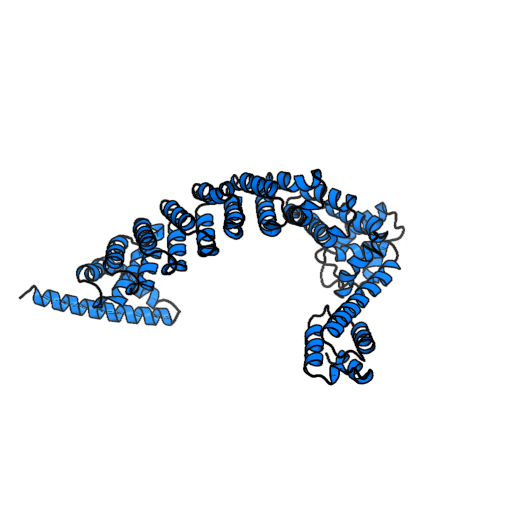 1.00 87.75 381 ALA A C 1
ATOM 3094 O O . ALA A 1 381 ? 29.865 -8.431 -22.792 1.00 87.75 381 ALA A O 1
ATOM 3095 N N . TRP A 1 382 ? 28.809 -6.930 -21.499 1.00 85.69 382 TRP A N 1
ATOM 3096 C CA . TRP A 1 382 ? 28.625 -7.850 -20.381 1.00 85.69 382 TRP A CA 1
ATOM 3097 C C . TRP A 1 382 ? 27.735 -9.039 -20.750 1.00 85.69 382 TRP A C 1
ATOM 3099 O O . TRP A 1 382 ? 28.101 -10.174 -20.469 1.00 85.69 382 TRP A O 1
ATOM 3109 N N . VAL A 1 383 ? 26.612 -8.813 -21.443 1.00 91.56 383 VAL A N 1
ATOM 3110 C CA . VAL A 1 383 ? 25.753 -9.914 -21.918 1.00 91.56 383 VAL A CA 1
ATOM 3111 C C . VAL A 1 383 ? 26.525 -10.880 -22.817 1.00 91.56 383 VAL A C 1
ATOM 3113 O O . VAL A 1 383 ? 26.374 -12.092 -22.669 1.00 91.56 383 VAL A O 1
ATOM 3116 N N . VAL A 1 384 ? 27.349 -10.354 -23.730 1.00 90.44 384 VAL A N 1
ATOM 3117 C CA . VAL A 1 384 ? 28.175 -11.165 -24.634 1.00 90.44 384 VAL A CA 1
ATOM 3118 C C . VAL A 1 384 ? 29.207 -11.986 -23.865 1.00 90.44 384 VAL A C 1
ATOM 3120 O O . VAL A 1 384 ? 29.401 -13.150 -24.200 1.00 90.44 384 VAL A O 1
ATOM 3123 N N . ALA A 1 385 ? 29.842 -11.410 -22.842 1.00 85.25 385 ALA A N 1
ATOM 3124 C CA . ALA A 1 385 ? 30.826 -12.104 -22.014 1.00 85.25 385 ALA A CA 1
ATOM 3125 C C . ALA A 1 385 ? 30.203 -13.274 -21.234 1.00 85.25 385 ALA A C 1
ATOM 3127 O O . ALA A 1 385 ? 30.691 -14.397 -21.309 1.00 85.25 385 ALA A O 1
ATOM 3128 N N . GLU A 1 386 ? 29.092 -13.026 -20.536 1.00 85.75 386 GLU A N 1
ATOM 3129 C CA . GLU A 1 386 ? 28.442 -14.032 -19.681 1.00 85.75 386 GLU A CA 1
ATOM 3130 C C . GLU A 1 386 ? 27.777 -15.158 -20.484 1.00 85.75 386 GLU A C 1
ATOM 3132 O O . GLU A 1 386 ? 27.632 -16.273 -19.994 1.00 85.75 386 GLU A O 1
ATOM 3137 N N . ASN A 1 387 ? 27.372 -14.877 -21.727 1.00 88.81 387 ASN A N 1
ATOM 3138 C CA . ASN A 1 387 ? 26.676 -15.828 -22.599 1.00 88.81 387 ASN A CA 1
ATOM 3139 C C . ASN A 1 387 ? 27.516 -16.204 -23.824 1.00 88.81 387 ASN A C 1
ATOM 3141 O O . ASN A 1 387 ? 26.965 -16.520 -24.882 1.00 88.81 387 ASN A O 1
ATOM 3145 N N . PHE A 1 388 ? 28.843 -16.138 -23.701 1.00 85.12 388 PHE A N 1
ATOM 3146 C CA . PHE A 1 388 ? 29.764 -16.277 -24.827 1.00 85.12 388 PHE A CA 1
ATOM 3147 C C . PHE A 1 388 ? 29.569 -17.595 -25.589 1.00 85.12 388 PHE A C 1
ATOM 3149 O O . PHE A 1 388 ? 29.450 -17.586 -26.815 1.00 85.12 388 PHE A O 1
ATOM 3156 N N . ASP A 1 389 ? 29.457 -18.710 -24.863 1.00 86.56 389 ASP A N 1
ATOM 3157 C CA . ASP A 1 389 ? 29.262 -20.044 -25.445 1.00 86.56 389 ASP A CA 1
ATOM 3158 C C . ASP A 1 389 ? 27.823 -20.291 -25.928 1.00 86.56 389 ASP A C 1
ATOM 3160 O O . ASP A 1 389 ? 27.588 -21.138 -26.790 1.00 86.56 389 ASP A O 1
ATOM 3164 N N . THR A 1 390 ? 26.852 -19.544 -25.397 1.00 89.31 390 THR A N 1
ATOM 3165 C CA . THR A 1 390 ? 25.431 -19.657 -25.763 1.00 89.31 390 THR A CA 1
ATOM 3166 C C . THR A 1 390 ? 25.104 -18.853 -27.024 1.00 89.31 390 THR A C 1
ATOM 3168 O O . THR A 1 390 ? 24.195 -19.201 -27.781 1.00 89.31 390 THR A O 1
ATOM 3171 N N . LEU A 1 391 ? 25.832 -17.763 -27.282 1.00 91.06 391 LEU A N 1
ATOM 3172 C CA . LEU A 1 391 ? 25.653 -16.949 -28.481 1.00 91.06 391 LEU A CA 1
ATOM 3173 C C . LEU A 1 391 ? 26.267 -17.628 -29.715 1.00 91.06 391 LEU A C 1
ATOM 3175 O O . LEU A 1 391 ? 27.425 -18.051 -29.664 1.00 91.06 391 LEU A O 1
ATOM 3179 N N . PRO A 1 392 ? 25.566 -17.633 -30.868 1.00 91.81 392 PRO A N 1
ATOM 3180 C CA . PRO A 1 392 ? 26.159 -18.064 -32.129 1.00 91.81 392 PRO A CA 1
ATOM 3181 C C . PRO A 1 392 ? 27.445 -17.293 -32.446 1.00 91.81 392 PRO A C 1
ATOM 3183 O O . PRO A 1 392 ? 27.496 -16.069 -32.288 1.00 91.81 392 PRO A O 1
ATOM 3186 N N . ASP A 1 393 ? 28.463 -18.003 -32.940 1.00 89.00 393 ASP A N 1
ATOM 3187 C CA . ASP A 1 393 ? 29.785 -17.457 -33.270 1.00 89.00 393 ASP A CA 1
ATOM 3188 C C . ASP A 1 393 ? 29.701 -16.175 -34.103 1.00 89.00 393 ASP A C 1
ATOM 3190 O O . ASP A 1 393 ? 30.360 -15.178 -33.810 1.00 89.00 393 ASP A O 1
ATOM 3194 N N . ASP A 1 394 ? 28.862 -16.174 -35.138 1.00 90.31 394 ASP A N 1
ATOM 3195 C CA . ASP A 1 394 ? 28.732 -15.033 -36.037 1.00 90.31 394 ASP A CA 1
ATOM 3196 C C . ASP A 1 394 ? 28.084 -13.818 -35.357 1.00 90.31 394 ASP A C 1
ATOM 3198 O O . ASP A 1 394 ? 28.422 -12.683 -35.696 1.00 90.31 394 ASP A O 1
ATOM 3202 N N . VAL A 1 395 ? 27.185 -14.041 -34.393 1.00 93.25 395 VAL A N 1
ATOM 3203 C CA . VAL A 1 395 ? 26.536 -12.987 -33.608 1.00 93.25 395 VAL A CA 1
ATOM 3204 C C . VAL A 1 395 ? 27.522 -12.394 -32.612 1.00 93.25 395 VAL A C 1
ATOM 3206 O O . VAL A 1 395 ? 27.750 -11.182 -32.652 1.00 93.25 395 VAL A O 1
ATOM 3209 N N . ARG A 1 396 ? 28.152 -13.221 -31.762 1.00 91.25 396 ARG A N 1
ATOM 3210 C CA . ARG A 1 396 ? 29.075 -12.719 -30.729 1.00 91.25 396 ARG A CA 1
ATOM 3211 C C . ARG A 1 396 ? 30.273 -11.998 -31.338 1.00 91.25 396 ARG A C 1
ATOM 3213 O O . ARG A 1 396 ? 30.606 -10.906 -30.895 1.00 91.25 396 ARG A O 1
ATOM 3220 N N . ASN A 1 397 ? 30.852 -12.531 -32.415 1.00 87.25 397 ASN A N 1
ATOM 3221 C CA . ASN A 1 397 ? 32.013 -11.916 -33.058 1.00 87.25 397 ASN A CA 1
ATOM 3222 C C . ASN A 1 397 ? 31.662 -10.542 -33.646 1.00 87.25 397 ASN A C 1
ATOM 3224 O O . ASN A 1 397 ? 32.388 -9.575 -33.428 1.00 87.25 397 ASN A O 1
ATOM 3228 N N . LYS A 1 398 ? 30.519 -10.418 -34.338 1.00 91.44 398 LYS A N 1
ATOM 3229 C CA . LYS A 1 398 ? 30.059 -9.124 -34.875 1.00 91.44 398 LYS A CA 1
AT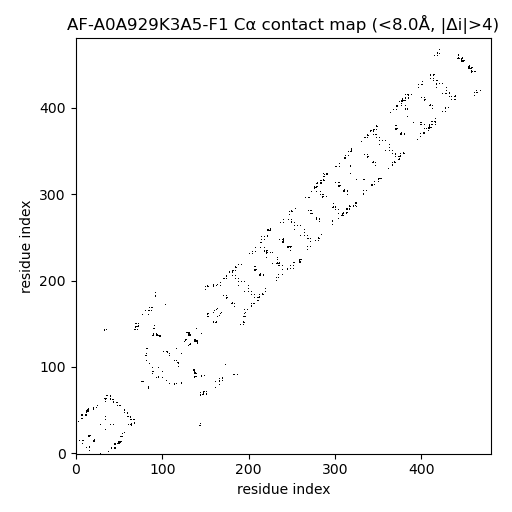OM 3230 C C . LYS A 1 398 ? 29.742 -8.115 -33.769 1.00 91.44 398 LYS A C 1
ATOM 3232 O O . LYS A 1 398 ? 30.010 -6.930 -33.956 1.00 91.44 398 LYS A O 1
ATOM 3237 N N . LEU A 1 399 ? 29.166 -8.562 -32.651 1.00 91.19 399 LEU A N 1
ATOM 3238 C CA . LEU A 1 399 ? 28.908 -7.698 -31.497 1.00 91.19 399 LEU A CA 1
ATOM 3239 C C . LEU A 1 399 ? 30.220 -7.192 -30.893 1.00 91.19 399 LEU A C 1
ATOM 3241 O O . LEU A 1 399 ? 30.368 -5.984 -30.763 1.00 91.19 399 LEU A O 1
ATOM 3245 N N . LEU A 1 400 ? 31.196 -8.071 -30.635 1.00 85.44 400 LEU A N 1
ATOM 3246 C CA . LEU A 1 400 ? 32.521 -7.684 -30.126 1.00 85.44 400 LEU A CA 1
ATOM 3247 C C . LEU A 1 400 ? 33.220 -6.673 -31.042 1.00 85.44 400 LEU A C 1
ATOM 3249 O O . LEU A 1 400 ? 33.801 -5.703 -30.565 1.00 85.44 400 LEU A O 1
ATOM 3253 N N . PHE A 1 401 ? 33.122 -6.846 -32.365 1.00 84.62 401 PHE A N 1
ATOM 3254 C CA . PHE A 1 401 ? 33.635 -5.854 -33.311 1.00 84.62 401 PHE A CA 1
ATOM 3255 C C . PHE A 1 401 ? 32.975 -4.488 -33.136 1.00 84.62 401 PHE A C 1
ATOM 3257 O O . PHE A 1 401 ? 33.681 -3.488 -33.021 1.00 84.62 401 PHE A O 1
ATOM 3264 N N . LYS A 1 402 ? 31.638 -4.442 -33.102 1.00 87.31 402 LYS A N 1
ATOM 3265 C CA . LYS A 1 402 ? 30.892 -3.185 -32.958 1.00 87.31 402 LYS A CA 1
ATOM 3266 C C . LYS A 1 402 ? 31.185 -2.505 -31.615 1.00 87.31 402 LYS A C 1
ATOM 3268 O O . LYS A 1 402 ? 31.358 -1.293 -31.572 1.00 87.31 402 LYS A O 1
ATOM 3273 N N . LEU A 1 403 ? 31.260 -3.280 -30.538 1.00 85.31 403 LEU A N 1
ATOM 3274 C CA . LEU A 1 403 ? 31.485 -2.775 -29.186 1.00 85.31 403 LEU A CA 1
ATOM 3275 C C . LEU A 1 403 ? 32.934 -2.312 -28.966 1.00 85.31 403 LEU A C 1
ATOM 3277 O O . LEU A 1 403 ? 33.150 -1.324 -28.273 1.00 85.31 403 LEU A O 1
ATOM 3281 N N . SER A 1 404 ? 33.912 -2.899 -29.670 1.00 78.88 404 SER A N 1
ATOM 3282 C CA . SER A 1 404 ? 35.321 -2.473 -29.599 1.00 78.88 404 SER A CA 1
ATOM 3283 C C . SER A 1 404 ? 35.580 -1.029 -30.050 1.00 78.88 404 SER A C 1
ATOM 3285 O O . SER A 1 404 ? 36.655 -0.482 -29.801 1.00 78.88 404 SER A O 1
ATOM 3287 N N . GLU A 1 405 ? 34.610 -0.411 -30.726 1.00 78.44 405 GLU A N 1
ATOM 3288 C CA . GLU A 1 405 ? 34.645 0.993 -31.142 1.00 78.44 405 GLU A CA 1
ATOM 3289 C C . GLU A 1 405 ? 34.090 1.942 -30.060 1.00 78.44 405 GLU A C 1
ATOM 3291 O O . GLU A 1 405 ? 34.089 3.157 -30.255 1.00 78.44 405 GLU A O 1
ATOM 3296 N N . LYS A 1 406 ? 33.616 1.402 -28.927 1.00 78.75 406 LYS A N 1
ATOM 3297 C CA . LYS A 1 406 ? 32.924 2.122 -27.854 1.00 78.75 406 LYS A CA 1
ATOM 3298 C C . LYS A 1 406 ? 33.739 2.098 -26.560 1.00 78.75 406 LYS A C 1
ATOM 3300 O O . LYS A 1 406 ? 33.944 1.046 -25.954 1.00 78.75 406 LYS A O 1
ATOM 3305 N N . ASP A 1 407 ? 34.114 3.273 -26.060 1.00 72.75 407 ASP A N 1
ATOM 3306 C CA . ASP A 1 407 ? 34.883 3.398 -24.811 1.00 72.75 407 ASP A CA 1
ATOM 3307 C C . ASP A 1 407 ? 34.155 2.775 -23.604 1.00 72.75 407 ASP A C 1
ATOM 3309 O O . ASP A 1 407 ? 34.782 2.135 -22.760 1.00 72.75 407 ASP A O 1
ATOM 3313 N N . ALA A 1 408 ? 32.822 2.897 -23.549 1.00 65.81 408 ALA A N 1
ATOM 3314 C CA . ALA A 1 408 ? 31.987 2.352 -22.474 1.00 65.81 408 ALA A CA 1
ATOM 3315 C C . ALA A 1 408 ? 31.962 0.810 -22.421 1.00 65.81 408 ALA A C 1
ATOM 3317 O O . ALA A 1 408 ? 31.690 0.235 -21.367 1.00 65.81 408 ALA A O 1
ATOM 3318 N N . ALA A 1 409 ? 32.250 0.135 -23.538 1.00 69.00 409 ALA A N 1
ATOM 3319 C CA . ALA A 1 409 ? 32.317 -1.324 -23.626 1.00 69.00 409 ALA A CA 1
ATOM 3320 C C . ALA A 1 409 ? 33.739 -1.870 -23.472 1.00 69.00 409 ALA A C 1
ATOM 3322 O O . ALA A 1 409 ? 33.917 -3.042 -23.133 1.00 69.00 409 ALA A O 1
ATOM 3323 N N . ALA A 1 410 ? 34.748 -1.012 -23.650 1.00 66.19 410 ALA A N 1
ATOM 3324 C CA . ALA A 1 410 ? 36.132 -1.420 -23.821 1.00 66.19 410 ALA A CA 1
ATOM 3325 C C . ALA A 1 410 ? 36.637 -2.337 -22.700 1.00 66.19 410 ALA A C 1
ATOM 3327 O O . ALA A 1 410 ? 37.299 -3.330 -22.985 1.00 66.19 410 ALA A O 1
ATOM 3328 N N . GLY A 1 411 ? 36.313 -2.065 -21.433 1.00 64.00 411 GLY A N 1
ATOM 3329 C CA . GLY A 1 411 ? 36.791 -2.903 -20.333 1.00 64.00 411 GLY A CA 1
ATOM 3330 C C . GLY A 1 411 ? 36.188 -4.313 -20.310 1.00 64.00 411 GLY A C 1
ATOM 3331 O O . GLY A 1 411 ? 36.911 -5.296 -20.130 1.00 64.00 411 GLY A O 1
ATOM 3332 N N . THR A 1 412 ? 34.881 -4.419 -20.544 1.00 67.88 412 THR A N 1
ATOM 3333 C CA . THR A 1 412 ? 34.153 -5.694 -20.526 1.00 67.88 412 THR A CA 1
ATOM 3334 C C . THR A 1 412 ? 34.417 -6.517 -21.785 1.00 67.88 412 THR A C 1
ATOM 3336 O O . THR A 1 412 ? 34.658 -7.718 -21.685 1.00 67.88 412 THR A O 1
ATOM 3339 N N . ASP A 1 413 ? 34.479 -5.877 -22.955 1.00 64.50 413 ASP A N 1
ATOM 3340 C CA . ASP A 1 413 ? 34.859 -6.533 -24.213 1.00 64.50 413 ASP A CA 1
ATOM 3341 C C . ASP A 1 413 ? 36.254 -7.136 -24.126 1.00 64.50 413 ASP A C 1
ATOM 3343 O O . ASP A 1 413 ? 36.493 -8.263 -24.557 1.00 64.50 413 ASP A O 1
ATOM 3347 N N . THR A 1 414 ? 37.189 -6.395 -23.532 1.00 63.56 414 THR A N 1
ATOM 3348 C CA . THR A 1 414 ? 38.554 -6.880 -23.366 1.00 63.56 414 THR A CA 1
ATOM 3349 C C . THR A 1 414 ? 38.591 -8.134 -22.495 1.00 63.56 414 THR A C 1
ATOM 3351 O O . THR A 1 414 ? 39.303 -9.080 -22.828 1.00 63.56 414 THR A O 1
ATOM 3354 N N . ARG A 1 415 ? 37.816 -8.165 -21.402 1.00 66.62 415 ARG A N 1
ATOM 3355 C CA . ARG A 1 415 ? 37.687 -9.354 -20.551 1.00 66.62 415 ARG A CA 1
ATOM 3356 C C . ARG A 1 415 ? 37.138 -10.537 -21.352 1.00 66.62 415 ARG A C 1
ATOM 3358 O O . ARG A 1 415 ? 37.776 -11.585 -21.363 1.00 66.62 415 ARG A O 1
ATOM 3365 N N . ALA A 1 416 ? 36.044 -10.338 -22.088 1.00 69.31 416 ALA A N 1
ATOM 3366 C CA . ALA A 1 416 ? 35.426 -11.379 -22.909 1.00 69.31 416 ALA A CA 1
ATOM 3367 C C . ALA A 1 416 ? 36.400 -11.960 -23.949 1.00 69.31 416 ALA A C 1
ATOM 3369 O O . ALA A 1 416 ? 36.501 -13.178 -24.099 1.00 69.31 416 ALA A O 1
ATOM 3370 N N . VAL A 1 417 ? 37.154 -11.094 -24.639 1.00 65.75 417 VAL A N 1
ATOM 3371 C CA . VAL A 1 417 ? 38.150 -11.507 -25.639 1.00 65.75 417 VAL A CA 1
ATOM 3372 C C . VAL A 1 417 ? 39.345 -12.213 -24.993 1.00 65.75 417 VAL A C 1
ATOM 3374 O O . VAL A 1 417 ? 39.857 -13.172 -25.564 1.00 65.75 417 VAL A O 1
ATOM 3377 N N . ALA A 1 418 ? 39.796 -11.773 -23.817 1.00 65.81 418 ALA A N 1
ATOM 3378 C CA . ALA A 1 418 ? 40.936 -12.369 -23.119 1.00 65.81 418 ALA A CA 1
ATOM 3379 C C . ALA A 1 418 ? 40.616 -13.733 -22.482 1.00 65.81 418 ALA A C 1
ATOM 3381 O O . ALA A 1 418 ? 41.469 -14.619 -22.494 1.00 65.81 418 ALA A O 1
ATOM 3382 N N . GLU A 1 419 ? 39.413 -13.914 -21.932 1.00 66.88 419 GLU A N 1
ATOM 3383 C CA . GLU A 1 419 ? 38.953 -15.191 -21.361 1.00 66.88 419 GLU A CA 1
ATOM 3384 C C . GLU A 1 419 ? 38.729 -16.251 -22.451 1.00 66.88 419 GLU A C 1
ATOM 3386 O O . GLU A 1 419 ? 38.963 -17.434 -22.220 1.00 66.88 419 GLU A O 1
ATOM 3391 N N . ASN A 1 420 ? 38.364 -15.822 -23.665 1.00 68.31 420 ASN A N 1
ATOM 3392 C CA . ASN A 1 420 ? 38.013 -16.705 -24.781 1.00 68.31 420 ASN A CA 1
ATOM 3393 C C . ASN A 1 420 ? 39.001 -16.630 -25.958 1.00 68.31 420 ASN A C 1
ATOM 3395 O O . ASN A 1 420 ? 38.667 -16.987 -27.089 1.00 68.31 420 ASN A O 1
ATOM 3399 N N . PHE A 1 421 ? 40.228 -16.153 -25.726 1.00 66.88 421 PHE A N 1
ATOM 3400 C CA . PHE A 1 421 ? 41.172 -15.830 -26.800 1.00 66.88 421 PHE A CA 1
ATOM 3401 C C . PHE A 1 421 ? 41.400 -17.008 -27.756 1.00 66.88 421 PHE A C 1
ATOM 3403 O O . PHE A 1 421 ? 41.339 -16.845 -28.974 1.00 66.88 421 PHE A O 1
ATOM 3410 N N . ASP A 1 422 ? 41.579 -18.218 -27.227 1.00 68.56 422 ASP A N 1
ATOM 3411 C CA . ASP A 1 422 ? 41.885 -19.408 -28.025 1.00 68.56 422 ASP A CA 1
ATOM 3412 C C . ASP A 1 422 ? 40.705 -19.934 -28.855 1.00 68.56 422 ASP A C 1
ATOM 3414 O O . ASP A 1 422 ? 40.925 -20.638 -29.844 1.00 68.56 422 ASP A O 1
ATOM 3418 N N . THR A 1 423 ? 39.467 -19.556 -28.537 1.00 73.06 423 THR A N 1
ATOM 3419 C CA . THR A 1 423 ? 38.264 -19.988 -29.273 1.00 73.06 423 THR A CA 1
ATOM 3420 C C . THR A 1 423 ? 37.809 -18.968 -30.320 1.00 73.06 423 THR A C 1
ATOM 3422 O O . THR A 1 423 ? 36.976 -19.279 -31.171 1.00 73.06 423 THR A O 1
ATOM 3425 N N . LEU A 1 424 ? 38.388 -17.764 -30.306 1.00 71.12 424 LEU A N 1
ATOM 3426 C CA . LEU A 1 424 ? 38.044 -16.674 -31.215 1.00 71.12 424 LEU A CA 1
ATOM 3427 C C . LEU A 1 424 ? 38.754 -16.769 -32.576 1.00 71.12 424 LEU A C 1
ATOM 3429 O O . LEU A 1 424 ? 39.904 -17.206 -32.650 1.00 71.12 424 LEU A O 1
ATOM 3433 N N . PRO A 1 425 ? 38.121 -16.320 -33.674 1.00 75.19 425 PRO A N 1
ATOM 3434 C CA . PRO A 1 425 ? 38.810 -16.169 -34.947 1.00 75.19 425 PRO A CA 1
ATOM 3435 C C . PRO A 1 425 ? 39.852 -15.039 -34.891 1.00 75.19 425 PRO A C 1
ATOM 3437 O O . PRO A 1 425 ? 39.777 -14.111 -34.082 1.00 75.19 425 PRO A O 1
ATOM 3440 N N . ASP A 1 426 ? 40.866 -15.144 -35.754 1.00 71.38 426 ASP A N 1
ATOM 3441 C CA . ASP A 1 426 ? 42.050 -14.273 -35.749 1.00 71.38 426 ASP A CA 1
ATOM 3442 C C . ASP A 1 426 ? 41.713 -12.777 -35.855 1.00 71.38 426 ASP A C 1
ATOM 3444 O O . ASP A 1 426 ? 42.408 -11.943 -35.284 1.00 71.38 426 ASP A O 1
ATOM 3448 N N . ASP A 1 427 ? 40.660 -12.423 -36.583 1.00 71.75 427 ASP A N 1
ATOM 3449 C CA . ASP A 1 427 ? 40.199 -11.049 -36.754 1.00 71.75 427 ASP A CA 1
ATOM 3450 C C . ASP A 1 427 ? 39.640 -10.452 -35.451 1.00 71.75 427 ASP A C 1
ATOM 3452 O O . ASP A 1 427 ? 39.947 -9.298 -35.150 1.00 71.75 427 ASP A O 1
ATOM 3456 N N . VAL A 1 428 ? 38.900 -11.230 -34.652 1.00 72.44 428 VAL A N 1
ATOM 3457 C CA . VAL A 1 428 ? 38.406 -10.808 -33.326 1.00 72.44 428 VAL A CA 1
ATOM 3458 C C . VAL A 1 428 ? 39.545 -10.769 -32.310 1.00 72.44 428 VAL A C 1
ATOM 3460 O O . VAL A 1 428 ? 39.640 -9.828 -31.528 1.00 72.44 428 VAL A O 1
ATOM 3463 N N . ARG A 1 429 ? 40.478 -11.730 -32.356 1.00 67.88 429 ARG A N 1
ATOM 3464 C CA . ARG A 1 429 ? 41.692 -11.705 -31.515 1.00 67.88 429 ARG A CA 1
ATOM 3465 C C . ARG A 1 429 ? 42.508 -10.428 -31.711 1.00 67.88 429 ARG A C 1
ATOM 3467 O O . ARG A 1 429 ? 43.026 -9.872 -30.745 1.00 67.88 429 ARG A O 1
ATOM 3474 N N . ASN A 1 430 ? 42.587 -9.933 -32.948 1.00 70.69 430 ASN A N 1
ATOM 3475 C CA . ASN A 1 430 ? 43.288 -8.688 -33.273 1.00 70.69 430 ASN A CA 1
ATOM 3476 C C . ASN A 1 430 ? 42.596 -7.432 -32.696 1.00 70.69 430 ASN A C 1
ATOM 3478 O O . ASN A 1 430 ? 43.195 -6.357 -32.713 1.00 70.69 430 ASN A O 1
ATOM 3482 N N . LEU A 1 431 ? 41.371 -7.529 -32.153 1.00 68.50 431 LEU A N 1
ATOM 3483 C CA . LEU A 1 431 ? 40.753 -6.428 -31.402 1.00 68.50 431 LEU A CA 1
ATOM 3484 C C . LEU A 1 431 ? 41.527 -6.094 -30.124 1.00 68.50 431 LEU A C 1
ATOM 3486 O O . LEU A 1 431 ? 41.526 -4.932 -29.720 1.00 68.50 431 LEU A O 1
ATOM 3490 N N . LEU A 1 432 ? 42.260 -7.047 -29.532 1.00 62.91 432 LEU A N 1
ATOM 3491 C CA . LEU A 1 432 ? 43.100 -6.783 -28.356 1.00 62.91 432 LEU A CA 1
ATOM 3492 C C . LEU A 1 432 ? 44.166 -5.711 -28.607 1.00 62.91 432 LEU A C 1
ATOM 3494 O O . LEU A 1 432 ? 44.520 -4.988 -27.679 1.00 62.91 432 LEU A O 1
ATOM 3498 N N . ASP A 1 433 ? 44.641 -5.550 -29.845 1.00 64.56 433 ASP A N 1
ATOM 3499 C CA . ASP A 1 433 ? 45.587 -4.483 -30.190 1.00 64.56 433 ASP A CA 1
ATOM 3500 C C . ASP A 1 433 ? 44.946 -3.094 -30.073 1.00 64.56 433 ASP A C 1
ATOM 3502 O O . ASP A 1 433 ? 45.597 -2.131 -29.666 1.00 64.56 433 ASP A O 1
ATOM 3506 N N . ARG A 1 434 ? 43.650 -2.990 -30.397 1.00 64.25 434 ARG A N 1
ATOM 3507 C CA . ARG A 1 434 ? 42.860 -1.755 -30.253 1.00 64.25 434 ARG A CA 1
ATOM 3508 C C . ARG A 1 434 ? 42.470 -1.513 -28.797 1.00 64.25 434 ARG A C 1
ATOM 3510 O O . ARG A 1 434 ? 42.503 -0.379 -28.329 1.00 64.25 434 ARG A O 1
ATOM 3517 N N . LEU A 1 435 ? 42.178 -2.591 -28.074 1.00 63.03 435 LEU A N 1
ATOM 3518 C CA . LEU A 1 435 ? 41.760 -2.586 -26.675 1.00 63.03 435 LEU A CA 1
ATOM 3519 C C . LEU A 1 435 ? 42.937 -2.565 -25.681 1.00 63.03 435 LEU A C 1
ATOM 3521 O O . LEU A 1 435 ? 42.726 -2.542 -24.474 1.00 63.03 435 LEU A O 1
ATOM 3525 N N . GLN A 1 436 ? 44.189 -2.518 -26.152 1.00 64.06 436 GLN A N 1
ATOM 3526 C CA . GLN A 1 436 ? 45.387 -2.684 -25.318 1.00 64.06 436 GLN A CA 1
ATOM 3527 C C . GLN A 1 436 ? 45.527 -1.630 -24.207 1.00 64.06 436 GLN A C 1
ATOM 3529 O O . GLN A 1 436 ? 45.982 -1.945 -23.107 1.00 64.06 436 GLN A O 1
ATOM 3534 N N . LYS A 1 437 ? 45.146 -0.376 -24.482 1.00 64.94 437 LYS A N 1
ATOM 3535 C CA . LYS A 1 437 ? 45.147 0.705 -23.481 1.00 64.94 437 LYS A CA 1
ATOM 3536 C C . LYS A 1 437 ? 44.009 0.536 -22.457 1.00 64.94 437 LYS A C 1
ATOM 3538 O O . LYS A 1 437 ? 44.315 0.546 -21.266 1.00 64.94 437 LYS A O 1
ATOM 3543 N N . PRO A 1 438 ? 42.745 0.316 -22.872 1.00 61.41 438 PRO A N 1
ATOM 3544 C CA . PRO A 1 438 ? 41.672 -0.079 -21.957 1.00 61.41 438 PRO A CA 1
ATOM 3545 C C . PRO A 1 438 ? 41.998 -1.310 -21.097 1.00 61.41 438 PRO A C 1
ATOM 3547 O O . PRO A 1 438 ? 41.767 -1.285 -19.893 1.00 61.41 438 PRO A O 1
ATOM 3550 N N . LEU A 1 439 ? 42.612 -2.350 -21.674 1.00 62.78 439 LEU A N 1
ATOM 3551 C CA . LEU A 1 439 ? 43.034 -3.561 -20.958 1.00 62.78 439 LEU A CA 1
ATOM 3552 C C . LEU A 1 439 ? 44.007 -3.247 -19.820 1.00 62.78 439 LEU A C 1
ATOM 3554 O O . LEU A 1 439 ? 43.865 -3.766 -18.716 1.00 62.78 439 LEU A O 1
ATOM 3558 N N . GLN A 1 440 ? 44.996 -2.388 -20.084 1.00 64.06 440 GLN A N 1
ATOM 3559 C CA . GLN A 1 440 ? 45.947 -1.949 -19.062 1.00 64.06 440 GLN A CA 1
ATOM 3560 C C . GLN A 1 440 ? 45.238 -1.232 -17.913 1.00 64.06 440 GLN A C 1
ATOM 3562 O O . GLN A 1 440 ? 45.542 -1.517 -16.758 1.00 64.06 440 GLN A O 1
ATOM 3567 N N . GLN A 1 441 ? 44.263 -0.374 -18.224 1.00 63.16 441 GLN A N 1
ATOM 3568 C CA . GLN A 1 441 ? 43.475 0.333 -17.217 1.00 63.16 441 GLN A CA 1
ATOM 3569 C C . GLN A 1 441 ? 42.621 -0.630 -16.374 1.00 63.16 441 GLN A C 1
ATOM 3571 O O . GLN A 1 441 ? 42.640 -0.543 -15.151 1.00 63.16 441 GLN A O 1
ATOM 3576 N N . VAL A 1 442 ? 41.944 -1.603 -16.997 1.00 61.44 442 VAL A N 1
ATOM 3577 C CA . VAL A 1 442 ? 41.136 -2.612 -16.284 1.00 61.44 442 VAL A CA 1
ATOM 3578 C C . VAL A 1 442 ? 41.992 -3.482 -15.369 1.00 61.44 442 VAL A C 1
ATOM 3580 O O . VAL A 1 442 ? 41.631 -3.702 -14.214 1.00 61.44 442 VAL A O 1
ATOM 3583 N N . ILE A 1 443 ? 43.140 -3.959 -15.858 1.00 63.22 443 ILE A N 1
ATOM 3584 C CA . ILE A 1 443 ? 44.096 -4.717 -15.042 1.00 63.22 443 ILE A CA 1
ATOM 3585 C C . ILE A 1 443 ? 44.553 -3.874 -13.847 1.00 63.22 443 ILE A C 1
ATOM 3587 O O . ILE A 1 443 ? 44.624 -4.376 -12.724 1.00 63.22 443 ILE A O 1
ATOM 3591 N N . GLU A 1 444 ? 44.851 -2.595 -14.073 1.00 67.06 444 GLU A N 1
ATOM 3592 C CA . GLU A 1 444 ? 45.283 -1.683 -13.022 1.00 67.06 444 GLU A CA 1
ATOM 3593 C C . GLU A 1 444 ? 44.179 -1.462 -11.971 1.00 67.06 444 GLU A C 1
ATOM 3595 O O . GLU A 1 444 ? 44.451 -1.587 -10.774 1.00 67.06 444 GLU A O 1
ATOM 3600 N N . ASP A 1 445 ? 42.932 -1.242 -12.386 1.00 64.56 445 ASP A N 1
ATOM 3601 C CA . ASP A 1 445 ? 41.790 -1.030 -11.488 1.00 64.56 445 ASP A CA 1
ATOM 3602 C C . ASP A 1 445 ? 41.439 -2.294 -10.682 1.00 64.56 445 ASP A C 1
ATOM 3604 O O . ASP A 1 445 ? 41.257 -2.234 -9.461 1.00 64.56 445 ASP A O 1
ATOM 3608 N N . LEU A 1 446 ? 41.429 -3.466 -11.329 1.00 61.03 446 LEU A N 1
ATOM 3609 C CA . LEU A 1 446 ? 41.209 -4.757 -10.670 1.00 61.03 446 LEU A CA 1
ATOM 3610 C C . LEU A 1 446 ? 42.336 -5.091 -9.681 1.00 61.03 446 LEU A C 1
ATOM 3612 O O . LEU A 1 446 ? 42.065 -5.546 -8.567 1.00 61.03 446 LEU A O 1
ATOM 3616 N N . SER A 1 447 ? 43.592 -4.794 -10.033 1.00 64.38 447 SER A N 1
ATOM 3617 C CA . SER A 1 447 ? 44.749 -5.023 -9.156 1.00 64.38 447 SER A CA 1
ATOM 3618 C C . SER A 1 447 ? 44.735 -4.150 -7.893 1.00 64.38 447 SER A C 1
ATOM 3620 O O . SER A 1 447 ? 45.221 -4.572 -6.838 1.00 64.38 447 SER A O 1
ATOM 3622 N N . LYS A 1 448 ? 44.141 -2.952 -7.983 1.00 71.69 448 LYS A N 1
ATOM 3623 C CA . LYS A 1 448 ? 43.979 -2.002 -6.871 1.00 71.69 448 LYS A CA 1
ATOM 3624 C C . LYS A 1 448 ? 42.754 -2.291 -5.999 1.00 71.69 448 LYS A C 1
ATOM 3626 O O . LYS A 1 448 ? 42.664 -1.753 -4.899 1.00 71.69 448 LYS A O 1
ATOM 3631 N N . SER A 1 449 ? 41.828 -3.136 -6.452 1.00 71.69 449 SER A N 1
ATOM 3632 C CA . SER A 1 449 ? 40.606 -3.466 -5.714 1.00 71.69 449 SER A CA 1
ATOM 3633 C C . SER A 1 449 ? 40.899 -4.228 -4.415 1.00 71.69 449 SER A C 1
ATOM 3635 O O . SER A 1 449 ? 41.745 -5.115 -4.385 1.00 71.69 449 SER A O 1
ATOM 3637 N N . GLU A 1 450 ? 40.179 -3.938 -3.327 1.00 72.56 450 GLU A N 1
ATOM 3638 C CA . GLU A 1 450 ? 40.344 -4.653 -2.047 1.00 72.56 450 GLU A CA 1
ATOM 3639 C C . GLU A 1 450 ? 39.754 -6.073 -2.065 1.00 72.56 450 GLU A C 1
ATOM 3641 O O . GLU A 1 450 ? 40.126 -6.919 -1.247 1.00 72.56 450 GLU A O 1
ATOM 3646 N N . LYS A 1 451 ? 38.868 -6.370 -3.024 1.00 73.94 451 LYS A N 1
ATOM 3647 C CA . LYS A 1 451 ? 38.249 -7.690 -3.167 1.00 73.94 451 LYS A CA 1
ATOM 3648 C C . LYS A 1 451 ? 39.255 -8.693 -3.732 1.00 73.94 451 LYS A C 1
ATOM 3650 O O . LYS A 1 451 ? 39.816 -8.491 -4.803 1.00 73.94 451 LYS A O 1
ATOM 3655 N N . ARG A 1 452 ? 39.436 -9.818 -3.033 1.00 62.28 452 ARG A N 1
ATOM 3656 C CA . ARG A 1 452 ? 40.378 -10.881 -3.420 1.00 62.28 452 ARG A CA 1
ATOM 3657 C C . ARG A 1 452 ? 40.107 -11.450 -4.820 1.00 62.28 452 ARG A C 1
ATOM 3659 O O . ARG A 1 452 ? 41.057 -11.590 -5.580 1.00 62.28 452 ARG A O 1
ATOM 3666 N N . GLY A 1 453 ? 38.840 -11.687 -5.167 1.00 63.06 453 GLY A N 1
ATOM 3667 C CA . GLY A 1 453 ? 38.454 -12.180 -6.498 1.00 63.06 453 GLY A CA 1
ATOM 3668 C C . GLY A 1 453 ? 38.891 -11.245 -7.628 1.00 63.06 453 GLY A C 1
ATOM 3669 O O . GLY A 1 453 ? 39.448 -11.696 -8.614 1.00 63.06 453 GLY A O 1
ATOM 3670 N N . ASN A 1 454 ? 38.795 -9.927 -7.431 1.00 56.34 454 ASN A N 1
ATOM 3671 C CA . ASN A 1 454 ? 39.226 -8.951 -8.435 1.00 56.34 454 ASN A CA 1
ATOM 3672 C C . ASN A 1 454 ? 40.748 -8.981 -8.671 1.00 56.34 454 ASN A C 1
ATOM 3674 O O . ASN A 1 454 ? 41.207 -8.773 -9.789 1.00 56.34 454 ASN A O 1
ATOM 3678 N N . LYS A 1 455 ? 41.549 -9.270 -7.637 1.00 61.75 455 LYS A N 1
ATOM 3679 C CA . LYS A 1 455 ? 43.005 -9.425 -7.791 1.00 61.75 455 LYS A CA 1
ATOM 3680 C C . LYS A 1 455 ? 43.375 -10.724 -8.508 1.00 61.75 455 LYS A C 1
ATOM 3682 O O . LYS A 1 455 ? 44.349 -10.742 -9.256 1.00 61.75 455 LYS A O 1
ATOM 3687 N N . GLU A 1 456 ? 42.623 -11.795 -8.266 1.00 66.50 456 GLU A N 1
ATOM 3688 C CA . GLU A 1 456 ? 42.778 -13.075 -8.966 1.00 66.50 456 GLU A CA 1
ATOM 3689 C C . GLU A 1 456 ? 42.393 -12.923 -10.451 1.00 66.50 456 GLU A C 1
ATOM 3691 O O . GLU A 1 456 ? 43.178 -13.315 -11.314 1.00 66.50 456 GLU A O 1
ATOM 3696 N N . ASP A 1 457 ? 41.300 -12.211 -10.750 1.00 58.97 457 ASP A N 1
ATOM 3697 C CA . ASP A 1 457 ? 40.902 -11.819 -12.111 1.00 58.97 457 ASP A CA 1
ATOM 3698 C C . ASP A 1 457 ? 41.982 -10.967 -12.804 1.00 58.97 457 ASP A C 1
ATOM 3700 O O . ASP A 1 457 ? 42.324 -11.213 -13.960 1.00 58.97 457 ASP A O 1
ATOM 3704 N N . ALA A 1 458 ? 42.587 -9.998 -12.102 1.00 63.94 458 ALA A N 1
ATOM 3705 C CA . ALA A 1 458 ? 43.682 -9.194 -12.653 1.00 63.94 458 ALA A CA 1
ATOM 3706 C C . ALA A 1 458 ? 44.892 -10.059 -13.047 1.00 63.94 458 ALA A C 1
ATOM 3708 O O . ALA A 1 458 ? 45.469 -9.873 -14.117 1.00 63.94 458 ALA A O 1
ATOM 3709 N N . LEU A 1 459 ? 45.278 -11.016 -12.197 1.00 62.34 459 LEU A N 1
ATOM 3710 C CA . LEU A 1 459 ? 46.386 -11.937 -12.472 1.00 62.34 459 LEU A CA 1
ATOM 3711 C C . LEU A 1 459 ? 46.075 -12.873 -13.644 1.00 62.34 459 LEU A C 1
ATOM 3713 O O . LEU A 1 459 ? 46.954 -13.121 -14.471 1.00 62.34 459 LEU A O 1
ATOM 3717 N N . TYR A 1 460 ? 44.835 -13.349 -13.736 1.00 62.44 460 TYR A N 1
ATOM 3718 C CA . TYR A 1 460 ? 44.359 -14.172 -14.842 1.00 62.44 460 TYR A CA 1
ATOM 3719 C C . TYR A 1 460 ? 44.410 -13.409 -16.178 1.00 62.44 460 TYR A C 1
ATOM 3721 O O . TYR A 1 460 ? 45.019 -13.879 -17.141 1.00 62.44 460 TYR A O 1
ATOM 3729 N N . LEU A 1 461 ? 43.895 -12.174 -16.211 1.00 61.12 461 LEU A N 1
ATOM 3730 C CA . LEU A 1 461 ? 43.953 -11.299 -17.388 1.00 61.12 461 LEU A CA 1
ATOM 3731 C C . LEU A 1 461 ? 45.393 -10.964 -17.804 1.00 61.12 461 LEU A C 1
ATOM 3733 O O . LEU A 1 461 ? 45.700 -10.949 -18.996 1.00 61.12 461 LEU A O 1
ATOM 3737 N N . ILE A 1 462 ? 46.300 -10.737 -16.843 1.00 64.06 462 ILE A N 1
ATOM 3738 C CA . ILE A 1 462 ? 47.733 -10.538 -17.119 1.00 64.06 462 ILE A CA 1
ATOM 3739 C C . ILE A 1 462 ? 48.334 -11.795 -17.758 1.00 64.06 462 ILE A C 1
ATOM 3741 O O . ILE A 1 462 ? 49.075 -11.681 -18.735 1.00 64.06 462 ILE A O 1
ATOM 3745 N N . SER A 1 463 ? 48.019 -12.980 -17.228 1.00 59.06 463 SER A N 1
ATOM 3746 C CA . SER A 1 463 ? 48.519 -14.262 -17.737 1.00 59.06 463 SER A CA 1
ATOM 3747 C C . SER A 1 463 ? 48.111 -14.482 -19.198 1.00 59.06 463 SER A C 1
ATOM 3749 O O . SER A 1 463 ? 48.975 -14.694 -20.053 1.00 59.06 463 SER A O 1
ATOM 3751 N N . ASN A 1 464 ? 46.826 -14.306 -19.513 1.00 59.00 464 ASN A N 1
ATOM 3752 C CA . ASN A 1 464 ? 46.306 -14.474 -20.872 1.00 59.00 464 ASN A CA 1
ATOM 3753 C C . ASN A 1 464 ? 46.835 -13.393 -21.832 1.00 59.00 464 ASN A C 1
ATOM 3755 O O . ASN A 1 464 ? 47.211 -13.691 -22.969 1.00 59.00 464 ASN A O 1
ATOM 3759 N N . ALA A 1 465 ? 46.956 -12.137 -21.386 1.00 58.28 465 ALA A N 1
ATOM 3760 C CA . ALA A 1 465 ? 47.535 -11.059 -22.195 1.00 58.28 465 ALA A CA 1
ATOM 3761 C C . ALA A 1 465 ? 49.022 -11.300 -22.529 1.00 58.28 465 ALA A C 1
ATOM 3763 O O . ALA A 1 465 ? 49.491 -10.946 -23.616 1.00 58.28 465 ALA A O 1
ATOM 3764 N N . VAL A 1 466 ? 49.777 -11.924 -21.618 1.00 56.53 466 VAL A N 1
ATOM 3765 C CA . VAL A 1 466 ? 51.177 -12.323 -21.838 1.00 56.53 466 VAL A CA 1
ATOM 3766 C C . VAL A 1 466 ? 51.278 -13.488 -22.831 1.00 56.53 466 VAL A C 1
ATOM 3768 O O . VAL A 1 466 ? 52.147 -13.459 -23.709 1.00 56.53 466 VAL A O 1
ATOM 3771 N N . GLU A 1 467 ? 50.379 -14.472 -22.767 1.00 52.88 467 GLU A N 1
ATOM 3772 C CA . GLU A 1 467 ? 50.299 -15.564 -23.752 1.00 52.88 467 GLU A CA 1
ATOM 3773 C C . GLU A 1 467 ? 49.914 -15.057 -25.153 1.00 52.88 467 GLU A C 1
ATOM 3775 O O . GLU A 1 467 ? 50.556 -15.420 -26.145 1.00 52.88 467 GLU A O 1
ATOM 3780 N N . SER A 1 468 ? 48.986 -14.100 -25.226 1.00 52.41 468 SER A N 1
ATOM 3781 C CA . SER A 1 468 ? 48.597 -13.391 -26.455 1.00 52.41 468 SER A CA 1
ATOM 3782 C C . SER A 1 468 ? 49.778 -12.632 -27.083 1.00 52.41 468 SER A C 1
ATOM 3784 O O . SER A 1 468 ? 50.007 -12.683 -28.295 1.00 52.41 468 SER A O 1
ATOM 3786 N N . ARG A 1 469 ? 50.608 -11.975 -26.254 1.00 50.59 469 ARG A N 1
ATOM 3787 C CA . ARG A 1 469 ? 51.853 -11.312 -26.690 1.00 50.59 469 ARG A CA 1
ATOM 3788 C C . ARG A 1 469 ? 52.858 -12.304 -27.278 1.00 50.59 469 ARG A C 1
ATOM 3790 O O . ARG A 1 469 ? 53.512 -11.987 -28.270 1.00 50.59 469 ARG A O 1
ATOM 3797 N N . ASN A 1 470 ? 52.963 -13.505 -26.709 1.00 48.69 470 ASN A N 1
ATOM 3798 C CA . ASN A 1 470 ? 53.825 -14.565 -27.237 1.00 48.69 470 ASN A CA 1
ATOM 3799 C C . ASN A 1 470 ? 53.323 -15.115 -28.587 1.00 48.69 470 ASN A C 1
ATOM 3801 O O . ASN A 1 470 ? 54.145 -15.483 -29.431 1.00 48.69 470 ASN A O 1
ATOM 3805 N N . TYR A 1 471 ? 52.009 -15.115 -28.836 1.00 45.59 471 TYR A N 1
ATOM 3806 C CA . TYR A 1 471 ? 51.429 -15.423 -30.151 1.00 45.59 471 TYR A CA 1
ATOM 3807 C C . TYR A 1 471 ? 51.767 -14.340 -31.195 1.00 45.59 471 TYR A C 1
ATOM 3809 O O . TYR A 1 471 ? 52.190 -14.662 -32.308 1.00 45.59 471 TYR A O 1
ATOM 3817 N N . PHE A 1 472 ? 51.711 -13.057 -30.817 1.00 40.72 472 PHE A N 1
ATOM 3818 C CA . PHE A 1 472 ? 52.092 -11.933 -31.686 1.00 40.72 472 PHE A CA 1
ATOM 3819 C C . PHE A 1 472 ? 53.587 -11.904 -32.032 1.00 40.72 472 PHE A C 1
ATOM 3821 O O . PHE A 1 472 ? 53.955 -11.702 -33.191 1.00 40.72 472 PHE A O 1
ATOM 3828 N N . VAL A 1 473 ? 54.461 -12.180 -31.057 1.00 44.03 473 VAL A N 1
ATOM 3829 C CA . VAL A 1 473 ? 55.913 -12.301 -31.287 1.00 44.03 473 VAL A CA 1
ATOM 3830 C C . VAL A 1 473 ? 56.227 -13.480 -32.220 1.00 44.03 473 VAL A C 1
ATOM 3832 O O . VAL A 1 473 ? 57.091 -13.355 -33.091 1.00 44.03 473 VAL A O 1
ATOM 3835 N N . LYS A 1 474 ? 55.485 -14.594 -32.114 1.00 41.00 474 LYS A N 1
ATOM 3836 C CA . LYS A 1 474 ? 55.603 -15.735 -33.038 1.00 41.00 474 LYS A CA 1
ATOM 3837 C C . LYS A 1 474 ? 55.118 -15.411 -34.457 1.00 41.00 474 LYS A C 1
ATOM 3839 O O . LYS A 1 474 ? 55.787 -15.806 -35.409 1.00 41.00 474 LYS A O 1
ATOM 3844 N N . LYS A 1 475 ? 54.017 -14.667 -34.627 1.00 35.28 475 LYS A N 1
ATOM 3845 C CA . LYS A 1 475 ? 53.483 -14.297 -35.956 1.00 35.28 475 LYS A CA 1
ATOM 3846 C C . LYS A 1 475 ? 54.348 -13.240 -36.661 1.00 35.28 475 LYS A C 1
ATOM 3848 O O . LYS A 1 475 ? 54.547 -13.341 -37.867 1.00 35.28 475 LYS A O 1
ATOM 3853 N N . LEU A 1 476 ? 54.963 -12.307 -35.922 1.00 30.75 476 LEU A N 1
ATOM 3854 C CA . LEU A 1 476 ? 55.965 -11.382 -36.479 1.00 30.75 476 LEU A CA 1
ATOM 3855 C C . LEU A 1 476 ? 57.246 -12.098 -36.939 1.00 30.75 476 LEU A C 1
ATOM 3857 O O . LEU A 1 476 ? 57.829 -11.700 -37.942 1.00 30.75 476 LEU A O 1
ATOM 3861 N N . HIS A 1 477 ? 57.665 -13.170 -36.257 1.00 35.47 477 HIS A N 1
ATOM 3862 C CA . HIS A 1 477 ? 58.781 -14.010 -36.717 1.00 35.47 477 HIS A CA 1
ATOM 3863 C C . HIS A 1 477 ? 58.454 -14.802 -37.994 1.00 35.47 477 HIS A C 1
ATOM 3865 O O . HIS A 1 477 ? 59.361 -15.085 -38.767 1.00 35.47 477 HIS A O 1
ATOM 3871 N N . LEU A 1 478 ? 57.179 -15.125 -38.234 1.00 35.12 478 LEU A N 1
ATOM 3872 C CA . LEU A 1 478 ? 56.708 -15.846 -39.425 1.00 35.12 478 LEU A CA 1
ATOM 3873 C C . LEU A 1 478 ? 56.417 -14.947 -40.641 1.00 35.12 478 LEU A C 1
ATOM 3875 O O . LEU A 1 478 ? 56.240 -15.469 -41.733 1.00 35.12 478 LEU A O 1
ATOM 3879 N N . ILE A 1 479 ? 56.352 -13.622 -40.463 1.00 31.80 479 ILE A N 1
ATOM 3880 C CA . ILE A 1 479 ? 56.166 -12.634 -41.547 1.00 31.80 479 ILE A CA 1
ATOM 3881 C C . ILE A 1 479 ? 57.504 -11.970 -41.944 1.00 31.80 479 ILE A C 1
ATOM 3883 O O . ILE A 1 479 ? 57.604 -11.344 -42.996 1.00 31.80 479 ILE A O 1
ATOM 3887 N N . LEU A 1 480 ? 58.549 -12.114 -41.120 1.00 29.14 480 LEU A N 1
ATOM 3888 C CA . LEU A 1 480 ? 59.894 -11.567 -41.357 1.00 29.14 480 LEU A CA 1
ATOM 3889 C C . LEU A 1 480 ? 60.924 -12.606 -41.843 1.00 29.14 480 LEU A C 1
ATOM 3891 O O . LEU A 1 480 ? 62.121 -12.312 -41.854 1.00 29.14 480 LEU A O 1
ATOM 3895 N N . TRP A 1 481 ? 60.465 -13.777 -42.281 1.00 32.62 481 TRP A N 1
ATOM 3896 C CA . TRP A 1 481 ? 61.204 -14.804 -43.027 1.00 32.62 481 TRP A CA 1
ATOM 3897 C C . TRP A 1 481 ? 60.322 -15.309 -44.169 1.00 32.62 481 TRP A C 1
ATOM 3899 O O . TRP A 1 481 ? 60.898 -15.778 -45.177 1.00 32.62 481 TRP A O 1
#